Protein AF-A0A7S2XQS0-F1 (afdb_monomer_lite)

pLDDT: mean 71.45, std 22.45, range [21.45, 94.25]

Sequence (517 aa):
DDFRIEENEWLASYEKVADHNLAGLKDTGDPKATFKAMDMDGGGMVLLGEWCGYLTEKEIEAHTVLGEFLNISTETKAKTHKKGTPLKKFSPSKAKQAERVSAIKPNSRFTGEAMIPLEKGVSIDAEDFVNCFRLLAQKNEHGKKQRMRAWQQADSNRNGLISLAECDQWVKDVLVAKCIKGEGARIWSRYRKCYIHAFNRAKGISDTTDGDGVASDDYVDIKEFRLLVGFLCAYVVLFDAFQLVDGGSAGIDANDDFRIEENEWLASYEKVADHNLAGLKDTGDPKATFKAMDMDGGGMVLLGEWCGYLTEKEIEAHTVLGEFLNISTETKAKTHKKGTPLKKFSPSKAKQAERVSAIKPNSRFTGEAMIPLEKGVSIDAEDFVNCFRLLAQKNEHGKKQRMRAWQQADSNRNGLISLAECDQWVKDVLVAKCIKGEGARIWSRYRKCYIHAFNRAKGISDTTDGDGVASDDYVDIKEFRLLVGFLCAYVVLFDAFQLVDGGSAGIDANDDFRIEE

InterPro domains:
  IPR002048 EF-hand domain [PS50222] (142-177)
  IPR002048 EF-hand domain [PS50222] (397-432)
  IPR002048 EF-hand domain [SM00054] (30-58)
  IPR002048 EF-hand domain [SM00054] (146-174)
  IPR002048 EF-hand domain [SM00054] (285-313)
  IPR002048 EF-hand domain [SM00054] (401-429)
  IPR011992 EF-hand domain pair [SSF47473] (139-312)
  IPR011992 EF-hand domain pair [SSF47473] (399-501)
  IPR054322 Flagellar calcium-binding protein, EF-hand domain [PF22592] (135-231)
  IPR054322 Flagellar calcium-binding protein, EF-hand domain [PF22592] (390-486)

Radius of gyration: 26.51 Å; chains: 1; bounding box: 64×69×67 Å

Secondary structure (DSSP, 8-state):
--SEEEHHHHHHHHHHHTTS--TTTSS-SSHHHHHHHH-SS-SSEEEHHHHHHHHHHHHHHTT-HHHHHHHHHHHHHHHS----PPPPP---------S------------TTSSS---TT--HHHHHHHHHHHHHH-SSHHHHHHHHHHHHHH-TT-SSEE-HHHHHHHHHHHHHHH-TTSTHHHHHHHHHHHHHHHHHHHTT------SS----TTSEETTTHHHHHHHHHHHHHHHHHHTTTTTSSSS--TT--SEEEHHHHHHHHHHHTTS--TTTTT-SSHHHHHHHH-SS-SSEEEHHHHHHHHHHHHHHTT-HHHHHHHHHHHHHHHH--S-PPPPP----------------------TTTSS---TT--HHHHHHHHHHHHHH-SSHHHHHHHHHHHHHH-TT-SSEE-HHHHHHHHHHHHHHHSSTTHHHHHHHHHHHHHHHHHHHHTT-----SSS----TTSEETTTHHHHHHHHHHHHHHHHHHHHHTT------TT-------

Organism: NCBI:txid420275

Structure (mmCIF, N/CA/C/O backbone):
data_AF-A0A7S2XQS0-F1
#
_entry.id   AF-A0A7S2XQS0-F1
#
loop_
_atom_site.group_PDB
_atom_site.id
_atom_site.type_symbol
_atom_site.label_atom_id
_atom_site.label_alt_id
_atom_site.label_comp_id
_atom_site.label_asym_id
_atom_site.label_entity_id
_atom_site.label_seq_id
_atom_site.pdbx_PDB_ins_code
_atom_site.Cartn_x
_atom_site.Cartn_y
_atom_site.Cartn_z
_atom_site.occupancy
_atom_site.B_iso_or_equiv
_atom_site.auth_seq_id
_atom_site.auth_comp_id
_atom_site.auth_asym_id
_atom_site.auth_atom_id
_atom_site.pdbx_PDB_model_num
ATOM 1 N N . ASP A 1 1 ? -1.071 -2.110 -20.828 1.00 50.38 1 ASP A N 1
ATOM 2 C CA . ASP A 1 1 ? 0.351 -1.775 -20.688 1.00 50.38 1 ASP A CA 1
ATOM 3 C C . ASP A 1 1 ? 0.951 -2.726 -19.680 1.00 50.38 1 ASP A C 1
ATOM 5 O O . ASP A 1 1 ? 0.490 -2.810 -18.542 1.00 50.38 1 ASP A O 1
ATOM 9 N N . ASP A 1 2 ? 1.853 -3.563 -20.161 1.00 57.03 2 ASP A N 1
ATOM 10 C CA . ASP A 1 2 ? 2.575 -4.611 -19.442 1.00 57.03 2 ASP A CA 1
ATOM 11 C C . ASP A 1 2 ? 3.934 -4.118 -18.909 1.00 57.03 2 ASP A C 1
ATOM 13 O O . ASP A 1 2 ? 4.611 -4.871 -18.209 1.00 57.03 2 ASP A O 1
ATOM 17 N N . PHE A 1 3 ? 4.240 -2.822 -19.088 1.00 71.75 3 PHE A N 1
ATOM 18 C CA . PHE A 1 3 ? 5.362 -2.100 -18.476 1.00 71.75 3 PHE A CA 1
ATOM 19 C C . PHE A 1 3 ? 6.710 -2.741 -18.790 1.00 71.75 3 PHE A C 1
ATOM 21 O O . PHE A 1 3 ? 7.586 -2.851 -17.921 1.00 71.75 3 PHE A O 1
ATOM 28 N N . ARG A 1 4 ? 6.850 -3.174 -20.037 1.00 83.69 4 ARG A N 1
ATOM 29 C CA . ARG A 1 4 ? 8.030 -3.842 -20.555 1.00 83.69 4 ARG A CA 1
ATOM 30 C C . ARG A 1 4 ? 8.207 -3.378 -21.986 1.00 83.69 4 ARG A C 1
ATOM 32 O O . ARG A 1 4 ? 7.294 -3.484 -22.783 1.00 83.69 4 ARG A O 1
ATOM 39 N N . ILE A 1 5 ? 9.398 -2.901 -22.300 1.00 86.44 5 ILE A N 1
ATOM 40 C CA . ILE A 1 5 ? 9.728 -2.521 -23.664 1.00 86.44 5 ILE A CA 1
ATOM 41 C C . ILE A 1 5 ? 10.362 -3.734 -24.334 1.00 86.44 5 ILE A C 1
ATOM 43 O O . ILE A 1 5 ? 11.436 -4.189 -23.927 1.00 86.44 5 ILE A O 1
ATOM 47 N N . GLU A 1 6 ? 9.712 -4.254 -25.366 1.00 90.00 6 GLU A N 1
ATOM 48 C CA . GLU A 1 6 ? 10.289 -5.264 -26.246 1.00 90.00 6 GLU A CA 1
ATOM 49 C C . GLU A 1 6 ? 11.253 -4.607 -27.263 1.00 90.00 6 GLU A C 1
ATOM 51 O O . GLU A 1 6 ? 11.157 -3.418 -27.586 1.00 90.00 6 GLU A O 1
ATOM 56 N N . GLU A 1 7 ? 12.227 -5.364 -27.786 1.00 90.06 7 GLU A N 1
ATOM 57 C CA . GLU A 1 7 ? 13.268 -4.808 -28.676 1.00 90.06 7 GLU A CA 1
ATOM 58 C C . GLU A 1 7 ? 12.667 -4.134 -29.923 1.00 90.06 7 GLU A C 1
ATOM 60 O O . GLU A 1 7 ? 13.135 -3.090 -30.373 1.00 90.06 7 GLU A O 1
ATOM 65 N N . ASN A 1 8 ? 11.604 -4.707 -30.485 1.00 88.25 8 ASN A N 1
ATOM 66 C CA . ASN A 1 8 ? 10.863 -4.146 -31.616 1.00 88.25 8 ASN A CA 1
ATOM 67 C C . ASN A 1 8 ? 10.171 -2.816 -31.278 1.00 88.25 8 ASN A C 1
ATOM 69 O O . ASN A 1 8 ? 10.158 -1.924 -32.127 1.00 88.25 8 ASN A O 1
ATOM 73 N N . GLU A 1 9 ? 9.615 -2.672 -30.075 1.00 88.75 9 GLU A N 1
ATOM 74 C CA . GLU A 1 9 ? 8.964 -1.439 -29.612 1.00 88.75 9 GLU A CA 1
ATOM 75 C C . GLU A 1 9 ? 9.991 -0.323 -29.432 1.00 88.75 9 GLU A C 1
ATOM 77 O O . GLU A 1 9 ? 9.805 0.792 -29.927 1.00 88.75 9 GLU A O 1
ATOM 82 N N . TRP A 1 10 ? 11.137 -0.656 -28.832 1.00 90.50 10 TRP A N 1
ATOM 83 C CA . TRP A 1 10 ? 12.278 0.247 -28.748 1.00 90.50 10 TRP A CA 1
ATOM 84 C C . TRP A 1 10 ? 12.755 0.699 -30.126 1.00 90.50 10 TRP A C 1
ATOM 86 O O . TRP A 1 10 ? 12.854 1.897 -30.377 1.00 90.50 10 TRP A O 1
ATOM 96 N N . LEU A 1 11 ? 13.003 -0.236 -31.047 1.00 88.31 11 LEU A N 1
ATOM 97 C CA . LEU A 1 11 ? 13.480 0.093 -32.392 1.00 88.31 11 LEU A CA 1
ATOM 98 C C . LEU A 1 11 ? 12.489 0.978 -33.166 1.00 88.31 11 LEU A C 1
ATOM 100 O O . LEU A 1 11 ? 12.920 1.828 -33.942 1.00 88.31 11 LEU A O 1
ATOM 104 N N . ALA A 1 12 ? 11.182 0.807 -32.950 1.00 87.19 12 ALA A N 1
ATOM 105 C CA . ALA A 1 12 ? 10.142 1.600 -33.607 1.00 87.19 12 ALA A CA 1
ATOM 106 C C . ALA A 1 12 ? 9.977 3.016 -33.023 1.00 87.19 12 ALA A C 1
ATOM 108 O O . ALA A 1 12 ? 9.524 3.924 -33.727 1.00 87.19 12 ALA A O 1
ATOM 109 N N . SER A 1 13 ? 10.323 3.211 -31.750 1.00 86.31 13 SER A N 1
ATOM 110 C CA . SER A 1 13 ? 10.133 4.478 -31.027 1.00 86.31 13 SER A CA 1
ATOM 111 C C . SER A 1 13 ? 11.442 5.197 -30.686 1.00 86.31 13 SER A C 1
ATOM 113 O O . SER A 1 13 ? 11.401 6.305 -30.158 1.00 86.31 13 SER A O 1
ATOM 115 N N . TYR A 1 14 ? 12.591 4.619 -31.041 1.00 84.56 14 TYR A N 1
ATOM 116 C CA . TYR A 1 14 ? 13.927 5.138 -30.743 1.00 84.56 14 TYR A CA 1
ATOM 117 C C . TYR A 1 14 ? 14.123 6.605 -31.156 1.00 84.56 14 TYR A C 1
ATOM 119 O O . TYR A 1 14 ? 14.548 7.433 -30.355 1.00 84.56 14 TYR A O 1
ATOM 127 N N . GLU A 1 15 ? 13.749 6.958 -32.388 1.00 82.00 15 GLU A N 1
ATOM 128 C CA . GLU A 1 15 ? 13.874 8.339 -32.875 1.00 82.00 15 GLU A CA 1
ATOM 129 C C . GLU A 1 15 ? 12.907 9.302 -32.170 1.00 82.00 15 GLU A C 1
ATOM 131 O O . GLU A 1 15 ? 13.205 10.485 -32.035 1.00 82.00 15 GLU A O 1
ATOM 136 N N . LYS A 1 16 ? 11.762 8.806 -31.678 1.00 81.19 16 LYS A N 1
ATOM 137 C CA . LYS A 1 16 ? 10.755 9.631 -30.991 1.00 81.19 16 LYS A CA 1
ATOM 138 C C . LYS A 1 16 ? 11.220 10.052 -29.604 1.00 81.19 16 LYS A C 1
ATOM 140 O O . LYS A 1 16 ? 10.899 11.149 -29.159 1.00 81.19 16 LYS A O 1
ATOM 145 N N . VAL A 1 17 ? 11.976 9.193 -28.923 1.00 82.12 17 VAL A N 1
ATOM 146 C CA . VAL A 1 17 ? 12.483 9.486 -27.578 1.00 82.12 17 VAL A CA 1
ATOM 147 C C . VAL A 1 17 ? 13.767 10.309 -27.578 1.00 82.12 17 VAL A C 1
ATOM 149 O O . VAL A 1 17 ? 14.115 10.858 -26.540 1.00 82.12 17 VAL A O 1
ATOM 152 N N . ALA A 1 18 ? 14.437 10.463 -28.723 1.00 79.56 18 ALA A N 1
ATOM 153 C CA . ALA A 1 18 ? 15.601 11.343 -28.852 1.00 79.56 18 ALA A CA 1
ATOM 154 C C . ALA A 1 18 ? 15.261 12.823 -28.592 1.00 79.56 18 ALA A C 1
ATOM 156 O O . ALA A 1 18 ? 16.119 13.594 -28.157 1.00 79.56 18 ALA A O 1
ATOM 157 N N . ASP A 1 19 ? 14.000 13.209 -28.824 1.00 75.19 19 ASP A N 1
ATOM 158 C CA . ASP A 1 19 ? 13.499 14.539 -28.487 1.00 75.19 19 ASP A CA 1
ATOM 159 C C . ASP A 1 19 ? 13.395 14.744 -26.967 1.00 75.19 19 ASP A C 1
ATOM 161 O O . ASP A 1 19 ? 13.521 15.882 -26.523 1.00 75.19 19 ASP A O 1
ATOM 165 N N . HIS A 1 20 ? 13.250 13.687 -26.150 1.00 75.19 20 HIS A N 1
ATOM 166 C CA . HIS A 1 20 ? 13.366 13.841 -24.700 1.00 75.19 20 HIS A CA 1
ATOM 167 C C . HIS A 1 20 ? 14.790 14.269 -24.354 1.00 75.19 20 HIS A C 1
ATOM 169 O O . HIS A 1 20 ? 15.767 13.594 -24.675 1.00 75.19 20 HIS A O 1
ATOM 175 N N . ASN A 1 21 ? 14.913 15.396 -23.650 1.00 77.75 21 ASN A N 1
ATOM 176 C CA . ASN A 1 21 ? 16.190 15.969 -23.238 1.00 77.75 21 ASN A CA 1
ATOM 177 C C . ASN A 1 21 ? 16.860 15.169 -22.094 1.00 77.75 21 ASN A C 1
ATOM 179 O O . ASN A 1 21 ? 17.182 15.719 -21.044 1.00 77.75 21 ASN A O 1
ATOM 183 N N . LEU A 1 22 ? 17.047 13.864 -22.290 1.00 84.75 22 LEU A N 1
ATOM 184 C CA . LEU A 1 22 ? 17.700 12.951 -21.363 1.00 84.75 22 LEU A CA 1
ATOM 185 C C . LEU A 1 22 ? 19.008 12.453 -21.985 1.00 84.75 22 LEU A C 1
ATOM 187 O O . LEU A 1 22 ? 19.032 11.963 -23.113 1.00 84.75 22 LEU A O 1
ATOM 191 N N . ALA A 1 23 ? 20.113 12.575 -21.257 1.00 85.81 23 ALA A N 1
ATOM 192 C CA . ALA A 1 23 ? 21.458 12.238 -21.712 1.00 85.81 23 ALA A CA 1
ATOM 193 C C . ALA A 1 23 ? 21.557 10.799 -22.239 1.00 85.81 23 ALA A C 1
ATOM 195 O O . ALA A 1 23 ? 22.232 10.552 -23.236 1.00 85.81 23 ALA A O 1
ATOM 196 N N . GLY A 1 24 ? 20.837 9.864 -21.612 1.00 83.38 24 GLY A N 1
ATOM 197 C CA . GLY A 1 24 ? 20.788 8.465 -22.040 1.00 83.38 24 GLY A CA 1
ATOM 198 C C . GLY A 1 24 ? 20.000 8.201 -23.326 1.00 83.38 24 GLY A C 1
ATOM 199 O O . GLY A 1 24 ? 20.051 7.076 -23.809 1.00 83.38 24 GLY A O 1
ATOM 200 N N . LEU A 1 25 ? 19.297 9.200 -23.872 1.00 85.00 25 LEU A N 1
ATOM 201 C CA . LEU A 1 25 ? 18.468 9.097 -25.084 1.00 85.00 25 LEU A CA 1
ATOM 202 C C . LEU A 1 25 ? 18.961 9.988 -26.237 1.00 85.00 25 LEU A C 1
ATOM 204 O O . LEU A 1 25 ? 18.558 9.793 -27.378 1.00 85.00 25 LEU A O 1
ATOM 208 N N . LYS A 1 26 ? 19.846 10.955 -25.960 1.00 76.62 26 LYS A N 1
ATOM 209 C CA . LYS A 1 26 ? 20.274 11.970 -26.935 1.00 76.62 26 LYS A CA 1
ATOM 210 C C . LYS A 1 26 ? 21.314 11.529 -27.961 1.00 76.62 26 LYS A C 1
ATOM 212 O O . LYS A 1 26 ? 21.450 12.210 -28.972 1.00 76.62 26 LYS A O 1
ATOM 217 N N . ASP A 1 27 ? 22.091 10.479 -27.696 1.00 62.72 27 ASP A N 1
ATOM 218 C CA . ASP A 1 27 ? 23.276 10.195 -28.522 1.00 62.72 27 ASP A CA 1
ATOM 219 C C . ASP A 1 27 ? 23.708 8.722 -28.500 1.00 62.72 27 ASP A C 1
ATOM 221 O O . ASP A 1 27 ? 24.886 8.378 -28.383 1.00 62.72 27 ASP A O 1
ATOM 225 N N . THR A 1 28 ? 22.746 7.801 -28.555 1.00 59.19 28 THR A N 1
ATOM 226 C CA . THR A 1 28 ? 23.046 6.379 -28.352 1.00 59.19 28 THR A CA 1
ATOM 227 C C . THR A 1 28 ? 23.182 5.595 -29.653 1.00 59.19 28 THR A C 1
ATOM 229 O O . THR A 1 28 ? 22.451 4.642 -29.870 1.00 59.19 28 THR A O 1
ATOM 232 N N . GLY A 1 29 ? 24.123 5.986 -30.518 1.00 69.25 29 GLY A N 1
ATOM 233 C CA . GLY A 1 29 ? 24.657 5.163 -31.620 1.00 69.25 29 GLY A CA 1
ATOM 234 C C . GLY A 1 29 ? 23.717 4.091 -32.209 1.00 69.25 29 GLY A C 1
ATOM 235 O O . GLY A 1 29 ? 22.734 4.415 -32.869 1.00 69.25 29 GLY A O 1
ATOM 236 N N . ASP A 1 30 ? 24.058 2.813 -32.010 1.00 85.81 30 ASP A N 1
ATOM 237 C CA . ASP A 1 30 ? 23.260 1.663 -32.456 1.00 85.81 30 ASP A CA 1
ATOM 238 C C . ASP A 1 30 ? 22.105 1.378 -31.472 1.00 85.81 30 ASP A C 1
ATOM 240 O O . ASP A 1 30 ? 22.372 0.945 -30.345 1.00 85.81 30 ASP A O 1
ATOM 244 N N . PRO A 1 31 ? 20.829 1.531 -31.878 1.00 87.94 31 PRO A N 1
ATOM 245 C CA . PRO A 1 31 ? 19.695 1.331 -30.982 1.00 87.94 31 PRO A CA 1
ATOM 246 C C . PRO A 1 31 ? 19.615 -0.094 -30.420 1.00 87.94 31 PRO A C 1
ATOM 248 O O . PRO A 1 31 ? 19.143 -0.266 -29.297 1.00 87.94 31 PRO A O 1
ATOM 251 N N . LYS A 1 32 ? 20.134 -1.117 -31.114 1.00 89.44 32 LYS A N 1
ATOM 252 C CA . LYS A 1 32 ? 20.212 -2.481 -30.555 1.00 89.44 32 LYS A CA 1
ATOM 253 C C . LYS A 1 32 ? 21.208 -2.571 -29.403 1.00 89.44 32 LYS A C 1
ATOM 255 O O . LYS A 1 32 ? 20.953 -3.252 -28.410 1.00 89.44 32 LYS A O 1
ATOM 260 N N . ALA A 1 33 ? 22.344 -1.887 -29.527 1.00 89.06 33 ALA A N 1
ATOM 261 C CA . ALA A 1 33 ? 23.342 -1.828 -28.468 1.00 89.06 33 ALA A CA 1
ATOM 262 C C . ALA A 1 33 ? 22.794 -1.090 -27.239 1.00 89.06 33 ALA A C 1
ATOM 264 O O . ALA A 1 33 ? 23.017 -1.537 -26.116 1.00 89.06 33 ALA A O 1
ATOM 265 N N . THR A 1 34 ? 22.028 -0.018 -27.453 1.00 89.50 34 THR A N 1
ATOM 266 C CA . THR A 1 34 ? 21.352 0.728 -26.383 1.00 89.50 34 THR A CA 1
ATOM 267 C C . THR A 1 34 ? 20.311 -0.123 -25.673 1.00 89.50 34 THR A C 1
ATOM 269 O O . THR A 1 34 ? 20.325 -0.191 -24.450 1.00 89.50 34 THR A O 1
ATOM 272 N N . PHE A 1 35 ? 19.467 -0.843 -26.418 1.00 90.12 35 PHE A N 1
ATOM 273 C CA . PHE A 1 35 ? 18.498 -1.773 -25.834 1.00 90.12 35 PHE A CA 1
ATOM 274 C C . PHE A 1 35 ? 19.178 -2.805 -24.937 1.00 90.12 35 PHE A C 1
ATOM 276 O O . PHE A 1 35 ? 18.797 -2.987 -23.789 1.00 90.12 35 PHE A O 1
ATOM 283 N N . LYS A 1 36 ? 20.259 -3.413 -25.432 1.00 89.44 36 LYS A N 1
ATOM 284 C CA . LYS A 1 36 ? 21.042 -4.388 -24.672 1.00 89.44 36 LYS A CA 1
ATOM 285 C C . LYS A 1 36 ? 21.730 -3.788 -23.440 1.00 89.44 36 LYS A C 1
ATOM 287 O O . LYS A 1 36 ? 21.994 -4.508 -22.487 1.00 89.44 36 LYS A O 1
ATOM 292 N N . ALA A 1 37 ? 22.077 -2.504 -23.470 1.00 88.06 37 ALA A N 1
ATOM 293 C CA . ALA A 1 37 ? 22.621 -1.813 -22.304 1.00 88.06 37 ALA A CA 1
ATOM 294 C C . ALA A 1 37 ? 21.536 -1.495 -21.261 1.00 88.06 37 ALA A C 1
ATOM 296 O O . ALA A 1 37 ? 21.852 -1.408 -20.077 1.00 88.06 37 ALA A O 1
ATOM 297 N N . MET A 1 38 ? 20.285 -1.325 -21.698 1.00 89.25 38 MET A N 1
ATOM 298 C CA . MET A 1 38 ? 19.129 -1.136 -20.822 1.00 89.25 38 MET A CA 1
ATOM 299 C C . MET A 1 38 ? 18.631 -2.454 -20.217 1.00 89.25 38 MET A C 1
ATOM 301 O O . MET A 1 38 ? 18.273 -2.456 -19.048 1.00 89.25 38 MET A O 1
ATOM 305 N N . ASP A 1 39 ? 18.632 -3.551 -20.978 1.00 89.38 39 ASP A N 1
ATOM 306 C CA . ASP A 1 39 ? 18.272 -4.909 -20.534 1.00 89.38 39 ASP A CA 1
ATOM 307 C C . ASP A 1 39 ? 19.395 -5.491 -19.655 1.00 89.38 39 ASP A C 1
ATOM 309 O O . ASP A 1 39 ? 20.282 -6.221 -20.112 1.00 89.38 39 ASP A O 1
ATOM 313 N N . MET A 1 40 ? 19.415 -5.076 -18.388 1.00 80.12 40 MET A N 1
ATOM 314 C CA . MET A 1 40 ? 20.485 -5.405 -17.448 1.00 80.12 40 MET A CA 1
ATOM 315 C C . MET A 1 40 ? 20.436 -6.868 -17.005 1.00 80.12 40 MET A C 1
ATOM 317 O O . MET A 1 40 ? 21.484 -7.431 -16.668 1.00 80.12 40 MET A O 1
ATOM 321 N N . ASP A 1 41 ? 19.250 -7.482 -16.982 1.00 81.81 41 ASP A N 1
ATOM 322 C CA . ASP A 1 41 ? 19.084 -8.892 -16.630 1.00 81.81 41 ASP A CA 1
ATOM 323 C C . ASP A 1 41 ? 19.245 -9.860 -17.823 1.00 81.81 41 ASP A C 1
ATOM 325 O O . ASP A 1 41 ? 19.473 -11.060 -17.618 1.00 81.81 41 ASP A O 1
ATOM 329 N N . GLY A 1 42 ? 19.245 -9.338 -19.054 1.00 83.62 42 GLY A N 1
ATOM 330 C CA . GLY A 1 42 ? 19.391 -10.105 -20.290 1.00 83.62 42 GLY A CA 1
ATOM 331 C C . GLY A 1 42 ? 18.140 -10.912 -20.645 1.00 83.62 42 GLY A C 1
ATOM 332 O O . GLY A 1 42 ? 18.244 -11.927 -21.346 1.00 83.62 42 GLY A O 1
ATOM 333 N N . GLY A 1 43 ? 16.984 -10.517 -20.116 1.00 82.44 43 GLY A N 1
ATOM 334 C CA . GLY A 1 43 ? 15.691 -11.168 -20.273 1.00 82.44 43 GLY A CA 1
ATOM 335 C C . GLY A 1 43 ? 15.055 -10.964 -21.648 1.00 82.44 43 GLY A C 1
ATOM 336 O O . GLY A 1 43 ? 14.068 -11.634 -21.959 1.00 82.44 43 GLY A O 1
ATOM 337 N N . GLY A 1 44 ? 15.623 -10.093 -22.489 1.00 85.88 44 GLY A N 1
ATOM 338 C CA . GLY A 1 44 ? 15.114 -9.767 -23.822 1.00 85.88 44 GLY A CA 1
ATOM 339 C C . GLY A 1 44 ? 13.986 -8.732 -23.819 1.00 85.88 44 GLY A C 1
ATOM 340 O O . GLY A 1 44 ? 13.323 -8.554 -24.840 1.00 85.88 44 GLY A O 1
ATOM 341 N N . MET A 1 45 ? 13.757 -8.068 -22.687 1.00 89.50 45 MET A N 1
ATOM 342 C CA . MET A 1 45 ? 12.789 -6.986 -22.506 1.00 89.50 45 MET A CA 1
ATOM 343 C C . MET A 1 45 ? 13.325 -6.013 -21.457 1.00 89.50 45 MET A C 1
ATOM 345 O O . MET A 1 45 ? 13.955 -6.451 -20.505 1.00 89.50 45 MET A O 1
ATOM 349 N N . VAL A 1 46 ? 13.054 -4.718 -21.607 1.00 87.69 46 VAL A N 1
ATOM 350 C CA . VAL A 1 46 ? 13.488 -3.700 -20.640 1.00 87.69 46 VAL A CA 1
ATOM 351 C C . VAL A 1 46 ? 12.341 -3.376 -19.694 1.00 87.69 46 VAL A C 1
ATOM 353 O O . VAL A 1 46 ? 11.299 -2.865 -20.112 1.00 87.69 46 VAL A O 1
ATOM 356 N N . LEU A 1 47 ? 12.533 -3.636 -18.404 1.00 89.12 47 LEU A N 1
ATOM 357 C CA . LEU A 1 47 ? 11.582 -3.266 -17.359 1.00 89.12 47 LEU A CA 1
ATOM 358 C C . LEU A 1 47 ? 11.755 -1.798 -16.949 1.00 89.12 47 LEU A C 1
ATOM 360 O O . LEU A 1 47 ? 12.844 -1.228 -17.028 1.00 89.12 47 LEU A O 1
ATOM 364 N N . LEU A 1 48 ? 10.698 -1.186 -16.403 1.00 83.62 48 LEU A N 1
ATOM 365 C CA . LEU A 1 48 ? 10.742 0.207 -15.930 1.00 83.62 48 LEU A CA 1
ATOM 366 C C . LEU A 1 48 ? 11.903 0.486 -14.957 1.00 83.62 48 LEU A C 1
ATOM 368 O O . LEU A 1 48 ? 12.536 1.541 -15.014 1.00 83.62 48 LEU A O 1
ATOM 372 N N . GLY A 1 49 ? 12.185 -0.452 -14.050 1.00 82.69 49 GLY A N 1
ATOM 373 C CA . GLY A 1 49 ? 13.294 -0.311 -13.106 1.00 82.69 49 GLY A CA 1
ATOM 374 C C . GLY A 1 49 ? 14.652 -0.243 -13.806 1.00 82.69 49 GLY A C 1
ATOM 375 O O . GLY A 1 49 ? 15.510 0.540 -13.397 1.00 82.69 49 GLY A O 1
ATOM 376 N N . GLU A 1 50 ? 14.823 -1.015 -14.877 1.00 87.12 50 GLU A N 1
ATOM 377 C CA . GLU A 1 50 ? 16.057 -1.052 -15.653 1.00 87.12 50 GLU A CA 1
ATOM 378 C C . GLU A 1 50 ? 16.217 0.201 -16.511 1.00 87.12 50 GLU A C 1
ATOM 380 O O . GLU A 1 50 ? 17.270 0.834 -16.485 1.00 87.12 50 GLU A O 1
ATOM 385 N N . TRP A 1 51 ? 15.131 0.635 -17.154 1.00 89.69 51 TRP A N 1
ATOM 386 C CA . TRP A 1 51 ? 15.048 1.909 -17.863 1.00 89.69 51 TRP A CA 1
ATOM 387 C C . TRP A 1 51 ? 15.449 3.095 -16.976 1.00 89.69 51 TRP A C 1
ATOM 389 O O . TRP A 1 51 ? 16.349 3.868 -17.312 1.00 89.69 51 TRP A O 1
ATOM 399 N N . CYS A 1 52 ? 14.821 3.231 -15.802 1.00 87.12 52 CYS A N 1
ATOM 400 C CA . CYS A 1 52 ? 15.147 4.307 -14.868 1.00 87.12 52 CYS A CA 1
ATOM 401 C C . CYS A 1 52 ? 16.591 4.207 -14.356 1.00 87.12 52 CYS A C 1
ATOM 403 O O . CYS A 1 52 ? 17.230 5.243 -14.161 1.00 87.12 52 CYS A O 1
ATOM 405 N N . GLY A 1 53 ? 17.101 2.991 -14.135 1.00 85.88 53 GLY A N 1
ATOM 406 C CA . GLY A 1 53 ? 18.483 2.743 -13.725 1.00 85.88 53 GLY A CA 1
ATOM 407 C C . GLY A 1 53 ? 19.490 3.204 -14.776 1.00 85.88 53 GLY A C 1
ATOM 408 O O . GLY A 1 53 ? 20.359 4.021 -14.468 1.00 85.88 53 GLY A O 1
ATOM 409 N N . TYR A 1 54 ? 19.310 2.756 -16.019 1.00 90.56 54 TYR A N 1
ATOM 410 C CA . TYR A 1 54 ? 20.142 3.126 -17.161 1.00 90.56 54 TYR A CA 1
ATOM 411 C C . TYR A 1 54 ? 20.167 4.642 -17.382 1.00 90.56 54 TYR A C 1
ATOM 413 O O . TYR A 1 54 ? 21.238 5.248 -17.446 1.00 90.56 54 TYR A O 1
ATOM 421 N N . LEU A 1 55 ? 18.996 5.288 -17.435 1.00 89.94 55 LEU A N 1
ATOM 422 C CA . LEU A 1 55 ? 18.932 6.737 -17.630 1.00 89.94 55 LEU A CA 1
ATOM 423 C C . LEU A 1 55 ? 19.564 7.492 -16.465 1.00 89.94 55 LEU A C 1
ATOM 425 O O . LEU A 1 55 ? 20.298 8.447 -16.691 1.00 89.94 55 LEU A O 1
ATOM 429 N N . THR A 1 56 ? 19.352 7.038 -15.228 1.00 87.88 56 THR A N 1
ATOM 430 C CA . THR A 1 56 ? 20.010 7.633 -14.059 1.00 87.88 56 THR A CA 1
ATOM 431 C C . THR A 1 56 ? 21.531 7.590 -14.196 1.00 87.88 56 THR A C 1
ATOM 433 O O . THR A 1 56 ? 22.184 8.604 -13.965 1.00 87.88 56 THR A O 1
ATOM 436 N N . GLU A 1 57 ? 22.103 6.449 -14.583 1.00 88.62 57 GLU A N 1
ATOM 437 C CA . GLU A 1 57 ? 23.548 6.311 -14.779 1.00 88.62 57 GLU A CA 1
ATOM 438 C C . GLU A 1 57 ? 24.055 7.254 -15.876 1.00 88.62 57 GLU A C 1
ATOM 440 O O . GLU A 1 57 ? 25.009 7.997 -15.649 1.00 88.62 57 GLU A O 1
ATOM 445 N N . LYS A 1 58 ? 23.363 7.319 -17.018 1.00 90.94 58 LYS A N 1
ATOM 446 C CA . LYS A 1 58 ? 23.743 8.198 -18.134 1.00 90.94 58 LYS A CA 1
ATOM 447 C C . LYS A 1 58 ? 23.659 9.681 -17.788 1.00 90.94 58 LYS A C 1
ATOM 449 O O . LYS A 1 58 ? 24.544 10.443 -18.168 1.00 90.94 58 LYS A O 1
ATOM 454 N N . GLU A 1 59 ? 22.642 10.098 -17.039 1.00 88.62 59 GLU A N 1
ATOM 455 C CA . GLU A 1 59 ? 22.533 11.472 -16.535 1.00 88.62 59 GLU A CA 1
ATOM 456 C C . GLU A 1 59 ? 23.695 11.820 -15.591 1.00 88.62 59 GLU A C 1
ATOM 458 O O . GLU A 1 59 ? 24.259 12.915 -15.673 1.00 88.62 59 GLU A O 1
ATOM 463 N N . ILE A 1 60 ? 24.077 10.887 -14.707 1.00 86.50 60 ILE A N 1
ATOM 464 C CA . ILE A 1 60 ? 25.202 11.054 -13.775 1.00 86.50 60 ILE A CA 1
ATOM 465 C C . ILE A 1 60 ? 26.531 11.148 -14.536 1.00 86.50 60 ILE A C 1
ATOM 467 O O . ILE A 1 60 ? 27.317 12.055 -14.259 1.00 86.50 60 ILE A O 1
ATOM 471 N N . GLU A 1 61 ? 26.770 10.253 -15.498 1.00 88.06 61 GLU A N 1
ATOM 472 C CA . GLU A 1 61 ? 27.961 10.251 -16.360 1.00 88.06 61 GLU A CA 1
ATOM 473 C C . GLU A 1 61 ? 28.083 11.541 -17.180 1.00 88.06 61 GLU A C 1
ATOM 475 O O . GLU A 1 61 ? 29.174 12.093 -17.323 1.00 88.06 61 GLU A O 1
ATOM 480 N N . ALA A 1 62 ? 26.960 12.049 -17.689 1.00 87.25 62 ALA A N 1
ATOM 481 C CA . ALA A 1 62 ? 26.909 13.288 -18.456 1.00 87.25 62 ALA A CA 1
ATOM 482 C C . ALA A 1 62 ? 26.996 14.556 -17.587 1.00 87.25 62 ALA A C 1
ATOM 484 O O . ALA A 1 62 ? 27.044 15.661 -18.131 1.00 87.25 62 ALA A O 1
ATOM 485 N N . HIS A 1 63 ? 27.024 14.422 -16.254 1.00 86.31 63 HIS A N 1
ATOM 486 C CA . HIS A 1 63 ? 27.055 15.537 -15.303 1.00 86.31 63 HIS A CA 1
ATOM 487 C C . HIS A 1 63 ? 25.954 16.581 -15.552 1.00 86.31 63 HIS A C 1
ATOM 489 O O . HIS A 1 63 ? 26.167 17.787 -15.390 1.00 86.31 63 HIS A O 1
ATOM 495 N N . THR A 1 64 ? 24.766 16.134 -15.962 1.00 86.44 64 THR A N 1
ATOM 496 C CA . THR A 1 64 ? 23.622 17.035 -16.133 1.00 86.44 64 THR A CA 1
ATOM 497 C C . THR A 1 64 ? 23.120 17.516 -14.771 1.00 86.44 64 THR A C 1
ATOM 499 O O . THR A 1 64 ? 23.428 16.936 -13.728 1.00 86.44 64 THR A O 1
ATOM 502 N N . VAL A 1 65 ? 22.291 18.564 -14.750 1.00 81.25 65 VAL A N 1
ATOM 503 C CA . VAL A 1 65 ? 21.676 19.032 -13.493 1.00 81.25 65 VAL A CA 1
ATOM 504 C C . VAL A 1 65 ? 20.795 17.939 -12.865 1.00 81.25 65 VAL A C 1
ATOM 506 O O . VAL A 1 65 ? 20.777 17.783 -11.641 1.00 81.25 65 VAL A O 1
ATOM 509 N N . LEU A 1 66 ? 20.104 17.152 -13.699 1.00 83.56 66 LEU A N 1
ATOM 510 C CA . LEU A 1 66 ? 19.316 15.999 -13.266 1.00 83.56 66 LEU A CA 1
ATOM 511 C C . LEU A 1 66 ? 20.221 14.891 -12.705 1.00 83.56 66 LEU A C 1
ATOM 513 O O . LEU A 1 66 ? 19.951 14.372 -11.623 1.00 83.56 66 LEU A O 1
ATOM 517 N N . GLY A 1 67 ? 21.332 14.590 -13.377 1.00 83.94 67 GLY A N 1
ATOM 518 C CA . GLY A 1 67 ? 22.343 13.636 -12.928 1.00 83.94 67 GLY A CA 1
ATOM 519 C C . GLY A 1 67 ? 22.971 14.017 -11.593 1.00 83.94 67 GLY A C 1
ATOM 520 O O . GLY A 1 67 ? 23.005 13.199 -10.676 1.00 83.94 67 GLY A O 1
ATOM 521 N N . GLU A 1 68 ? 23.385 15.277 -11.423 1.00 84.12 68 GLU A N 1
ATOM 522 C CA . GLU A 1 68 ? 23.901 15.786 -10.144 1.00 84.12 68 GLU A CA 1
ATOM 523 C C . GLU A 1 68 ? 22.873 15.607 -9.010 1.00 84.12 68 GLU A C 1
ATOM 525 O O . GLU A 1 68 ? 23.253 15.261 -7.889 1.00 84.12 68 GLU A O 1
ATOM 530 N N . PHE A 1 69 ? 21.576 15.806 -9.283 1.00 82.44 69 PHE A N 1
ATOM 531 C CA . PHE A 1 69 ? 20.508 15.569 -8.305 1.00 82.44 69 PHE A CA 1
ATOM 532 C C . PHE A 1 69 ? 20.346 14.078 -7.975 1.00 82.44 69 PHE A C 1
ATOM 534 O O . PHE A 1 69 ? 20.327 13.701 -6.800 1.00 82.44 69 PHE A O 1
ATOM 541 N N . LEU A 1 70 ? 20.257 13.222 -8.996 1.00 81.62 70 LEU A N 1
ATOM 542 C CA . LEU A 1 70 ? 20.091 11.775 -8.835 1.00 81.62 70 LEU A CA 1
ATOM 543 C C . LEU A 1 70 ? 21.297 11.126 -8.130 1.00 81.62 70 LEU A C 1
ATOM 545 O O . LEU A 1 70 ? 21.128 10.128 -7.412 1.00 81.62 70 LEU A O 1
ATOM 549 N N . ASN A 1 71 ? 22.480 11.741 -8.263 1.00 82.56 71 ASN A N 1
ATOM 550 C CA . ASN A 1 71 ? 23.720 11.316 -7.622 1.00 82.56 71 ASN A CA 1
ATOM 551 C C . ASN A 1 71 ? 23.754 11.567 -6.096 1.00 82.56 71 ASN A C 1
ATOM 553 O O . ASN A 1 71 ? 24.494 10.906 -5.366 1.00 82.56 71 ASN A O 1
ATOM 557 N N . ILE A 1 72 ? 22.920 12.477 -5.566 1.00 72.38 72 ILE A N 1
ATOM 558 C CA . ILE A 1 72 ? 22.847 12.753 -4.114 1.00 72.38 72 ILE A CA 1
ATOM 559 C C . ILE A 1 72 ? 22.514 11.470 -3.333 1.00 72.38 72 ILE A C 1
ATOM 561 O O . ILE A 1 72 ? 23.030 11.254 -2.236 1.00 72.38 72 ILE A O 1
ATOM 565 N N . SER A 1 73 ? 21.686 10.592 -3.903 1.00 58.47 73 SER A N 1
ATOM 566 C CA . SER A 1 73 ? 21.295 9.325 -3.273 1.00 58.47 73 SER A CA 1
ATOM 567 C C . SER A 1 73 ? 22.378 8.239 -3.394 1.00 58.47 73 SER A C 1
ATOM 569 O O . SER A 1 73 ? 22.600 7.493 -2.442 1.00 58.47 73 SER A O 1
ATOM 571 N N . THR A 1 74 ? 23.118 8.168 -4.508 1.00 56.47 74 THR A N 1
ATOM 572 C CA . THR A 1 74 ? 24.212 7.191 -4.699 1.00 56.47 74 THR A CA 1
ATOM 573 C C . THR A 1 74 ? 25.432 7.505 -3.838 1.00 56.47 74 THR A C 1
ATOM 575 O O . THR A 1 74 ? 25.970 6.600 -3.203 1.00 56.47 74 THR A O 1
ATOM 578 N N . GLU A 1 75 ? 25.861 8.767 -3.748 1.00 53.66 75 GLU A N 1
ATOM 579 C CA . GLU A 1 75 ? 27.042 9.130 -2.950 1.00 53.66 75 GLU A CA 1
ATOM 580 C C . GLU A 1 75 ? 26.811 9.014 -1.441 1.00 53.66 75 GLU A C 1
ATOM 582 O O . GLU A 1 75 ? 27.734 8.667 -0.697 1.00 53.66 75 GLU A O 1
ATOM 587 N N . THR A 1 76 ? 25.590 9.294 -0.982 1.00 50.34 76 THR A N 1
ATOM 588 C CA . THR A 1 76 ? 25.234 9.214 0.441 1.00 50.34 76 THR A CA 1
ATOM 589 C C . THR A 1 76 ? 25.130 7.749 0.888 1.00 50.34 76 THR A C 1
ATOM 591 O O . THR A 1 76 ? 25.711 7.387 1.908 1.00 50.34 76 THR A O 1
ATOM 594 N N . LYS A 1 77 ? 24.558 6.861 0.055 1.00 47.56 77 LYS A N 1
ATOM 595 C CA . LYS A 1 77 ? 24.506 5.405 0.316 1.00 47.56 77 LYS A CA 1
ATOM 596 C C . LYS A 1 77 ? 25.854 4.681 0.117 1.00 47.56 77 LYS A C 1
ATOM 598 O O . LYS A 1 77 ? 26.090 3.635 0.711 1.00 47.56 77 LYS A O 1
ATOM 603 N N . ALA A 1 78 ? 26.785 5.224 -0.674 1.00 39.94 78 ALA A N 1
ATOM 604 C CA . ALA A 1 78 ? 28.123 4.639 -0.848 1.00 39.94 78 ALA A CA 1
ATOM 605 C C . ALA A 1 78 ? 29.082 4.922 0.328 1.00 39.94 78 ALA A C 1
ATOM 607 O O . ALA A 1 78 ? 30.019 4.154 0.570 1.00 39.94 78 ALA A O 1
ATOM 608 N N . LYS A 1 79 ? 28.870 6.016 1.074 1.00 37.09 79 LYS A N 1
ATOM 609 C CA . LYS A 1 79 ? 29.695 6.382 2.241 1.00 37.09 79 LYS A CA 1
ATOM 610 C C . LYS A 1 79 ? 29.415 5.512 3.470 1.00 37.09 79 LYS A C 1
ATOM 612 O O . LYS A 1 79 ? 30.326 5.315 4.270 1.00 37.09 79 LYS A O 1
ATOM 617 N N . THR A 1 80 ? 28.227 4.920 3.573 1.00 35.28 80 THR A N 1
ATOM 618 C CA . THR A 1 80 ? 27.843 4.003 4.660 1.00 35.28 80 THR A CA 1
ATOM 619 C C . THR A 1 80 ? 28.377 2.572 4.482 1.00 35.28 80 THR A C 1
ATOM 621 O O . THR A 1 80 ? 28.484 1.842 5.462 1.00 35.28 80 THR A O 1
ATOM 624 N N . HIS A 1 81 ? 28.819 2.173 3.279 1.00 29.95 81 HIS A N 1
ATOM 625 C CA . HIS A 1 81 ? 29.209 0.782 2.974 1.00 29.95 81 HIS A CA 1
ATOM 626 C C . HIS A 1 81 ? 30.720 0.462 2.937 1.00 29.95 81 HIS A C 1
ATOM 628 O O . HIS A 1 81 ? 31.100 -0.684 2.681 1.00 29.95 81 HIS A O 1
ATOM 634 N N . LYS A 1 82 ? 31.633 1.401 3.223 1.00 28.92 82 LYS A N 1
ATOM 635 C CA . LYS A 1 82 ? 33.083 1.104 3.212 1.00 28.92 82 LYS A CA 1
ATOM 636 C C . LYS A 1 82 ? 33.622 0.622 4.566 1.00 28.92 82 LYS A C 1
ATOM 638 O O . LYS A 1 82 ? 34.292 1.376 5.267 1.00 28.92 82 LYS A O 1
ATOM 643 N N . LYS A 1 83 ? 33.436 -0.672 4.862 1.00 31.08 83 LYS A N 1
ATOM 644 C CA . LYS A 1 83 ? 34.443 -1.556 5.501 1.00 31.08 83 LYS A CA 1
ATOM 645 C C . LYS A 1 83 ? 33.963 -3.017 5.496 1.00 31.08 83 LYS A C 1
ATOM 647 O O . LYS A 1 83 ? 33.270 -3.459 6.400 1.00 31.08 83 LYS A O 1
ATOM 652 N N . GLY A 1 84 ? 34.389 -3.774 4.487 1.00 26.02 84 GLY A N 1
ATOM 653 C CA . GLY A 1 84 ? 34.211 -5.226 4.413 1.00 26.02 84 GLY A CA 1
ATOM 654 C C . GLY A 1 84 ? 35.115 -5.826 3.336 1.00 26.02 84 GLY A C 1
ATOM 655 O O . GLY A 1 84 ? 35.002 -5.490 2.164 1.00 26.02 84 GLY A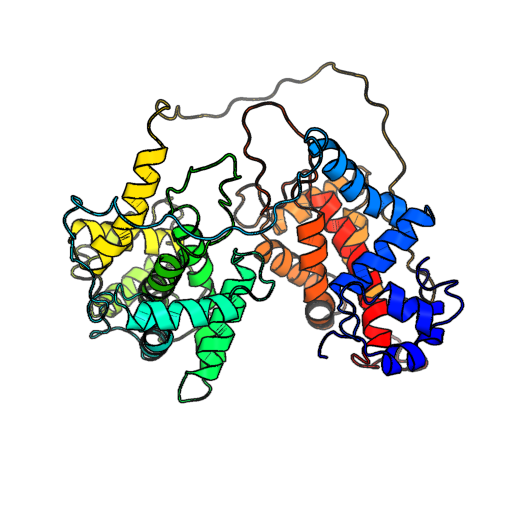 O 1
ATOM 656 N N . THR A 1 85 ? 36.073 -6.638 3.766 1.00 25.58 85 THR A N 1
ATOM 657 C CA . THR A 1 85 ? 37.165 -7.283 3.009 1.00 25.58 85 THR A CA 1
ATOM 658 C C . THR A 1 85 ? 36.632 -8.300 1.967 1.00 25.58 85 THR A C 1
ATOM 660 O O . THR A 1 85 ? 35.514 -8.784 2.131 1.00 25.58 85 THR A O 1
ATOM 663 N N . PRO A 1 86 ? 37.384 -8.665 0.901 1.00 26.44 86 PRO A N 1
ATOM 664 C CA . PRO A 1 86 ? 36.837 -9.363 -0.268 1.00 26.44 86 PRO A CA 1
ATOM 665 C C . PRO A 1 86 ? 36.342 -10.792 0.000 1.00 26.44 86 PRO A C 1
ATOM 667 O O . PRO A 1 86 ? 36.969 -11.565 0.728 1.00 26.44 86 PRO A O 1
ATOM 670 N N . LEU A 1 87 ? 35.256 -11.144 -0.692 1.00 24.23 87 LEU A N 1
ATOM 671 C CA . LEU A 1 87 ? 34.597 -12.451 -0.732 1.00 24.23 87 LEU A CA 1
ATOM 672 C C . LEU A 1 87 ? 35.569 -13.604 -1.050 1.00 24.23 87 LEU A C 1
ATOM 674 O O . LEU A 1 87 ? 36.157 -13.672 -2.133 1.00 24.23 87 LEU A O 1
ATOM 678 N N . LYS A 1 88 ? 35.672 -14.576 -0.133 1.00 25.11 88 LYS A N 1
ATOM 679 C CA . LYS A 1 88 ? 36.211 -15.909 -0.437 1.00 25.11 88 LYS A CA 1
ATOM 680 C C . LYS A 1 88 ? 35.127 -16.757 -1.103 1.00 25.11 88 LYS A C 1
ATOM 682 O O . LYS A 1 88 ? 34.069 -16.992 -0.530 1.00 25.11 88 LYS A O 1
ATOM 687 N N . LYS A 1 89 ? 35.445 -17.246 -2.302 1.00 25.58 89 LYS A N 1
ATOM 688 C CA . LYS A 1 89 ? 34.690 -18.257 -3.053 1.00 25.58 89 LYS A CA 1
ATOM 689 C C . LYS A 1 89 ? 34.475 -19.511 -2.197 1.00 25.58 89 LYS A C 1
ATOM 691 O O . LYS A 1 89 ? 35.446 -20.046 -1.666 1.00 25.58 89 LYS A O 1
ATOM 696 N N . PHE A 1 90 ? 33.243 -20.013 -2.139 1.00 22.31 90 PHE A N 1
ATOM 697 C CA . PHE A 1 90 ? 32.944 -21.350 -1.627 1.00 22.31 90 PHE A CA 1
ATOM 698 C C . PHE A 1 90 ? 32.335 -22.221 -2.729 1.00 22.31 90 PHE A C 1
ATOM 700 O O . PHE A 1 90 ? 31.296 -21.898 -3.297 1.00 22.31 90 PHE A O 1
ATOM 707 N N . SER A 1 91 ? 33.014 -23.334 -3.005 1.00 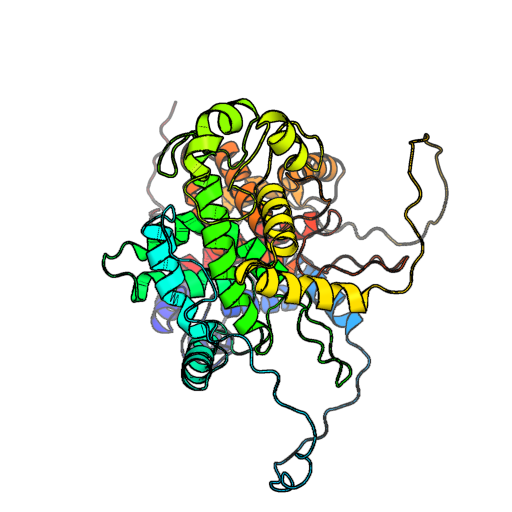22.64 91 SER A N 1
ATOM 708 C CA . SER A 1 91 ? 32.492 -24.497 -3.729 1.00 22.64 91 SER A CA 1
ATOM 709 C C . SER A 1 91 ? 31.754 -25.432 -2.751 1.00 22.64 91 SER A C 1
ATOM 711 O O . SER A 1 91 ? 32.033 -25.391 -1.550 1.00 22.64 91 SER A O 1
ATOM 713 N N . PRO A 1 92 ? 30.836 -26.298 -3.222 1.00 24.75 92 PRO A N 1
ATOM 714 C CA . PRO A 1 92 ? 29.938 -27.052 -2.354 1.00 24.75 92 PRO A CA 1
ATOM 715 C C . PRO A 1 92 ? 30.584 -28.355 -1.861 1.00 24.75 92 PRO A C 1
ATOM 717 O O . PRO A 1 92 ? 31.120 -29.122 -2.660 1.00 24.75 92 PRO A O 1
ATOM 720 N N . SER A 1 93 ? 30.456 -28.680 -0.569 1.00 22.59 93 SER A N 1
ATOM 721 C CA . SER A 1 93 ? 30.683 -30.052 -0.096 1.00 22.59 93 SER A CA 1
ATOM 722 C C . SER A 1 93 ? 29.579 -30.531 0.841 1.00 22.59 93 SER A C 1
ATOM 724 O O . SER A 1 93 ? 29.279 -29.911 1.859 1.00 22.59 93 SER A O 1
ATOM 726 N N . LYS A 1 94 ? 29.004 -31.670 0.456 1.00 26.27 94 LYS A N 1
ATOM 727 C CA . LYS A 1 94 ? 27.998 -32.467 1.155 1.00 26.27 94 LYS A CA 1
ATOM 728 C C . LYS A 1 94 ? 28.494 -33.014 2.503 1.00 26.27 94 LYS A C 1
ATOM 730 O O . LYS A 1 94 ? 29.683 -33.231 2.698 1.00 26.27 94 LYS A O 1
ATOM 735 N N . ALA A 1 95 ? 27.501 -33.414 3.301 1.00 28.58 95 ALA A N 1
ATOM 736 C CA . ALA A 1 95 ? 27.535 -34.484 4.302 1.00 28.58 95 ALA A CA 1
ATOM 737 C C . ALA A 1 95 ? 28.211 -34.187 5.653 1.00 28.58 95 ALA A C 1
ATOM 739 O O . ALA A 1 95 ? 29.355 -34.557 5.893 1.00 28.58 95 ALA A O 1
ATOM 740 N N . LYS A 1 96 ? 27.412 -33.666 6.594 1.00 27.20 96 LYS A N 1
ATOM 741 C CA . LYS A 1 96 ? 27.348 -34.163 7.982 1.00 27.20 96 LYS A CA 1
ATOM 742 C C . LYS A 1 96 ? 26.129 -33.566 8.691 1.00 27.20 96 LYS A C 1
ATOM 744 O O . LYS A 1 96 ? 26.211 -32.557 9.378 1.00 27.20 96 LYS A O 1
ATOM 749 N N . GLN A 1 97 ? 24.975 -34.186 8.470 1.00 28.58 97 GLN A N 1
ATOM 750 C CA . GLN A 1 97 ? 23.744 -33.894 9.199 1.00 28.58 97 GLN A CA 1
ATOM 751 C C . GLN A 1 97 ? 23.088 -35.231 9.560 1.00 28.58 97 GLN A C 1
ATOM 753 O O . GLN A 1 97 ? 22.218 -35.741 8.867 1.00 28.58 97 GLN A O 1
ATOM 758 N N . ALA A 1 98 ? 23.613 -35.848 10.610 1.00 29.02 98 ALA A N 1
ATOM 759 C CA . ALA A 1 98 ? 23.000 -36.930 11.366 1.00 29.02 98 ALA A CA 1
ATOM 760 C C . ALA A 1 98 ? 23.661 -36.900 12.751 1.00 29.02 98 ALA A C 1
ATOM 762 O O . ALA A 1 98 ? 24.847 -36.606 12.839 1.00 29.02 98 ALA A O 1
ATOM 763 N N . GLU A 1 99 ? 22.888 -37.151 13.804 1.00 28.89 99 GLU A N 1
ATOM 764 C CA . GLU A 1 99 ? 23.253 -37.003 15.225 1.00 28.89 99 GLU A CA 1
ATOM 765 C C . GLU A 1 99 ? 23.390 -35.572 15.765 1.00 28.89 99 GLU A C 1
ATOM 767 O O . GLU A 1 99 ? 24.462 -35.118 16.150 1.00 28.89 99 GLU A O 1
ATOM 772 N N . ARG A 1 100 ? 22.253 -34.880 15.889 1.00 25.84 100 ARG A N 1
ATOM 773 C CA . ARG A 1 100 ? 21.921 -34.073 17.084 1.00 25.84 100 ARG A CA 1
ATOM 774 C C . ARG A 1 100 ? 20.432 -33.712 17.073 1.00 25.84 100 ARG A C 1
ATOM 776 O O . ARG A 1 100 ? 20.044 -32.554 17.062 1.00 25.84 100 ARG A O 1
ATOM 783 N N . VAL A 1 101 ? 19.580 -34.736 17.037 1.00 28.25 101 VAL A N 1
ATOM 784 C CA . VAL A 1 101 ? 18.140 -34.597 17.297 1.00 28.25 101 VAL A CA 1
ATOM 785 C C . VAL A 1 101 ? 17.738 -35.693 18.275 1.00 28.25 101 VAL A C 1
ATOM 787 O O . VAL A 1 101 ? 17.275 -36.760 17.894 1.00 28.25 101 VAL A O 1
ATOM 790 N N . SER A 1 102 ? 17.948 -35.437 19.560 1.00 29.42 102 SER A N 1
ATOM 791 C CA . SER A 1 102 ? 17.244 -36.142 20.627 1.00 29.42 102 SER A CA 1
ATOM 792 C C . SER A 1 102 ? 17.181 -35.227 21.842 1.00 29.42 102 SER A C 1
ATOM 794 O O . SER A 1 102 ? 18.224 -34.774 22.306 1.00 29.42 102 SER A O 1
ATOM 796 N N . ALA A 1 103 ? 15.963 -35.008 22.342 1.00 27.56 103 ALA A N 1
ATOM 797 C CA . ALA A 1 103 ? 15.586 -34.198 23.507 1.00 27.56 103 ALA A CA 1
ATOM 798 C C . ALA A 1 103 ? 15.196 -32.726 23.255 1.00 27.56 103 ALA A C 1
ATOM 800 O O . ALA A 1 103 ? 15.718 -31.820 23.891 1.00 27.56 103 ALA A O 1
ATOM 801 N N . ILE A 1 104 ? 14.159 -32.504 22.437 1.00 24.84 104 ILE A N 1
ATOM 802 C CA . ILE A 1 104 ? 13.157 -31.457 22.710 1.00 24.84 104 ILE A CA 1
ATOM 803 C C . ILE A 1 104 ? 11.775 -32.099 22.517 1.00 24.84 104 ILE A C 1
ATOM 805 O O . ILE A 1 104 ? 11.493 -32.671 21.466 1.00 24.84 104 ILE A O 1
ATOM 809 N N . LYS A 1 105 ? 10.937 -32.079 23.561 1.00 23.22 105 LYS A N 1
ATOM 810 C CA . LYS A 1 105 ? 9.572 -32.634 23.534 1.00 23.22 105 LYS A CA 1
ATOM 811 C C . LYS A 1 105 ? 8.690 -31.825 22.561 1.00 23.22 105 LYS A C 1
ATOM 813 O O . LYS A 1 105 ? 8.794 -30.599 22.556 1.00 23.22 105 LYS A O 1
ATOM 818 N N . PRO A 1 106 ? 7.806 -32.462 21.772 1.00 26.00 106 PRO A N 1
ATOM 819 C CA . PRO A 1 106 ? 6.958 -31.763 20.814 1.00 26.00 106 PRO A CA 1
ATOM 820 C C . PRO A 1 106 ? 5.789 -31.100 21.548 1.00 26.00 106 PRO A C 1
ATOM 822 O O . PRO A 1 106 ? 4.946 -31.788 22.118 1.00 26.00 106 PRO A O 1
ATOM 825 N N . ASN A 1 107 ? 5.715 -29.769 21.540 1.00 28.38 107 ASN A N 1
ATOM 826 C CA . ASN A 1 107 ? 4.525 -29.067 22.018 1.00 28.38 107 ASN A CA 1
ATOM 827 C C . ASN A 1 107 ? 3.502 -28.989 20.870 1.00 28.38 107 ASN A C 1
ATOM 829 O O . ASN A 1 107 ? 3.649 -28.212 19.925 1.00 28.38 107 ASN A O 1
ATOM 833 N N . SER A 1 108 ? 2.497 -29.863 20.928 1.00 32.22 108 SER A N 1
ATOM 834 C CA . SER A 1 108 ? 1.473 -30.096 19.908 1.00 32.22 108 SER A CA 1
ATOM 835 C C . SER A 1 108 ? 0.233 -29.204 20.086 1.00 32.22 108 SER A C 1
ATOM 837 O O . SER A 1 108 ? -0.805 -29.673 20.551 1.00 32.22 108 SER A O 1
ATOM 839 N N . ARG A 1 109 ? 0.282 -27.924 19.701 1.00 36.91 109 ARG A N 1
ATOM 840 C CA . ARG A 1 109 ? -0.946 -27.108 19.578 1.00 36.91 109 ARG A CA 1
ATOM 841 C C . ARG A 1 109 ? -0.943 -26.282 18.291 1.00 36.91 109 ARG A C 1
ATOM 843 O O . ARG A 1 109 ? 0.097 -25.739 17.916 1.00 36.91 109 ARG A O 1
ATOM 850 N N . PHE A 1 110 ? -2.118 -26.207 17.658 1.00 41.31 110 PHE A N 1
ATOM 851 C CA . PHE A 1 110 ? -2.482 -25.613 16.355 1.00 41.31 110 PHE A CA 1
ATOM 852 C C . PHE A 1 110 ? -2.597 -26.578 15.159 1.00 41.31 110 PHE A C 1
ATOM 854 O O . PHE A 1 110 ? -1.846 -26.506 14.183 1.00 41.31 110 PHE A O 1
ATOM 861 N N . THR A 1 111 ? -3.626 -27.430 15.194 1.00 36.84 111 THR A N 1
ATOM 862 C CA . THR A 1 111 ? -4.294 -27.960 13.993 1.00 36.84 111 THR A CA 1
ATOM 863 C C . THR A 1 111 ? -5.243 -26.876 13.466 1.00 36.84 111 THR A C 1
ATOM 865 O O . THR A 1 111 ? -6.295 -26.629 14.047 1.00 36.84 111 THR A O 1
ATOM 868 N N . GLY A 1 112 ? -4.846 -26.154 12.413 1.00 37.91 112 GLY A N 1
ATOM 869 C CA . GLY A 1 112 ? -5.516 -24.922 11.961 1.00 37.91 112 GLY A CA 1
ATOM 870 C C . GLY A 1 112 ? -6.864 -25.093 11.249 1.00 37.91 112 GLY A C 1
ATOM 871 O O . GLY A 1 112 ? -7.169 -24.323 10.349 1.00 37.91 112 GLY A O 1
ATOM 872 N N . GLU A 1 113 ? -7.656 -26.090 11.631 1.00 39.12 113 GLU A N 1
ATOM 873 C CA . GLU A 1 113 ? -9.087 -26.166 11.307 1.00 39.12 113 GLU A CA 1
ATOM 874 C C . GLU A 1 113 ? -9.922 -25.369 12.332 1.00 39.12 113 GLU A C 1
ATOM 876 O O . GLU A 1 113 ? -10.971 -24.843 11.989 1.00 39.12 113 GLU A O 1
ATOM 881 N N . ALA A 1 114 ? -9.389 -25.173 13.548 1.00 48.53 114 ALA A N 1
ATOM 882 C CA . ALA A 1 114 ? -10.036 -24.468 14.663 1.00 48.53 114 ALA A CA 1
ATOM 883 C C . ALA A 1 114 ? -9.447 -23.072 14.974 1.00 48.53 114 ALA A C 1
ATOM 885 O O . ALA A 1 114 ? -9.773 -22.486 15.998 1.00 48.53 114 ALA A O 1
ATOM 886 N N . MET A 1 115 ? -8.523 -22.551 14.151 1.00 55.28 115 MET A N 1
ATOM 887 C CA . MET A 1 115 ? -7.741 -21.353 14.516 1.00 55.28 115 MET A CA 1
ATOM 888 C C . MET A 1 115 ? -8.538 -20.045 14.436 1.00 55.28 115 MET A C 1
ATOM 890 O O . MET A 1 115 ? -8.221 -19.099 15.148 1.00 55.28 115 MET A O 1
ATOM 894 N N . ILE A 1 116 ? -9.530 -19.978 13.549 1.00 61.62 116 ILE A N 1
ATOM 895 C CA . ILE A 1 116 ? -10.313 -18.770 13.283 1.00 61.62 116 ILE A CA 1
ATOM 896 C C . ILE A 1 116 ? -11.771 -19.207 13.229 1.00 61.62 116 ILE A C 1
ATOM 898 O O . ILE A 1 116 ? -12.115 -19.976 12.327 1.00 61.62 116 ILE A O 1
ATOM 902 N N . PRO A 1 117 ? -12.601 -18.810 14.206 1.00 56.50 117 PRO A N 1
ATOM 903 C CA . PRO A 1 117 ? -13.991 -19.225 14.247 1.00 56.50 117 PRO A CA 1
ATOM 904 C C . PRO A 1 117 ? -14.751 -18.587 13.079 1.00 56.50 117 PRO A C 1
ATOM 906 O O . PRO A 1 117 ? -15.127 -17.422 13.133 1.00 56.50 117 PRO A O 1
ATOM 909 N N . LEU A 1 118 ? -14.974 -19.361 12.015 1.00 63.09 118 LEU A N 1
ATOM 910 C CA . LEU A 1 118 ? -15.904 -19.035 10.927 1.00 63.09 118 LEU A CA 1
ATOM 911 C C . LEU A 1 118 ? -17.322 -19.456 11.335 1.00 63.09 118 LEU A C 1
ATOM 913 O O . LEU A 1 118 ? -17.943 -20.309 10.706 1.00 63.09 118 LEU A O 1
ATOM 917 N N . GLU A 1 119 ? -17.774 -18.943 12.476 1.00 61.75 119 GLU A N 1
ATOM 918 C CA . GLU A 1 119 ? -19.088 -19.248 13.042 1.00 61.75 119 GLU A CA 1
ATOM 919 C C . GLU A 1 119 ? -20.085 -18.117 12.731 1.00 61.75 119 GLU A C 1
ATOM 921 O O . GLU A 1 119 ? -19.801 -17.217 11.938 1.00 61.75 119 GLU A O 1
ATOM 926 N N . LYS A 1 120 ? -21.283 -18.182 13.325 1.00 69.88 120 LYS A N 1
ATOM 927 C CA . LYS A 1 120 ? -22.359 -17.195 13.150 1.00 69.88 120 LYS A CA 1
ATOM 928 C C . LYS A 1 120 ? -21.818 -15.760 13.310 1.00 69.88 120 LYS A C 1
ATOM 930 O O . LYS A 1 120 ? -20.980 -15.511 14.171 1.00 69.88 120 LYS A O 1
ATOM 935 N N . GLY A 1 121 ? -22.289 -14.850 12.455 1.00 74.81 121 GLY A N 1
ATOM 936 C CA . GLY A 1 121 ? -21.966 -13.418 12.503 1.00 74.81 121 GLY A CA 1
ATOM 937 C C . GLY A 1 121 ? -20.839 -12.948 11.575 1.00 74.81 121 GLY A C 1
ATOM 938 O O . GLY A 1 121 ? -20.765 -11.752 11.324 1.00 74.81 121 GLY A O 1
ATOM 939 N N . VAL A 1 122 ? -20.015 -13.850 11.024 1.00 85.38 122 VAL A N 1
ATOM 940 C CA . VAL A 1 122 ? -18.986 -13.501 10.023 1.00 85.38 122 VAL A CA 1
ATOM 941 C C . VAL A 1 122 ? -19.618 -13.379 8.633 1.00 85.38 122 VAL A C 1
ATOM 943 O O . VAL A 1 122 ? -20.440 -14.213 8.243 1.00 85.38 122 VAL A O 1
ATOM 946 N N . SER A 1 123 ? -19.250 -12.349 7.872 1.00 87.12 123 SER A N 1
ATOM 947 C CA . SER A 1 123 ? -19.750 -12.150 6.512 1.00 87.12 123 SER A CA 1
ATOM 948 C C . SER A 1 123 ? -19.226 -13.213 5.538 1.00 87.12 123 SER A C 1
ATOM 950 O O . SER A 1 123 ? -18.144 -13.777 5.706 1.00 87.12 123 SER A O 1
ATOM 952 N N . ILE A 1 124 ? -19.977 -13.448 4.456 1.00 85.81 124 ILE A N 1
ATOM 953 C CA . ILE A 1 124 ? -19.570 -14.370 3.380 1.00 85.81 124 ILE A CA 1
ATOM 954 C C . ILE A 1 124 ? -18.237 -13.923 2.757 1.00 85.81 124 ILE A C 1
ATOM 956 O O . ILE A 1 124 ? -17.418 -14.761 2.392 1.00 85.81 124 ILE A O 1
ATOM 960 N N . ASP A 1 125 ? -17.990 -12.613 2.673 1.00 88.12 125 ASP A N 1
ATOM 961 C CA . ASP A 1 125 ? -16.750 -12.067 2.114 1.00 88.12 125 ASP A CA 1
ATOM 962 C C . ASP A 1 125 ? -15.539 -12.405 2.992 1.00 88.12 125 ASP A C 1
ATOM 964 O O . ASP A 1 125 ? -14.491 -12.813 2.480 1.00 88.12 125 ASP A O 1
ATOM 968 N N . ALA A 1 126 ? -15.681 -12.261 4.313 1.00 88.94 126 ALA A N 1
ATOM 969 C CA . ALA A 1 126 ? -14.651 -12.647 5.268 1.00 88.94 126 ALA A CA 1
ATOM 970 C C . ALA A 1 126 ? -14.444 -14.166 5.266 1.00 88.94 126 ALA A C 1
ATOM 972 O O . ALA A 1 126 ? -13.302 -14.630 5.303 1.00 88.94 126 ALA A O 1
ATOM 973 N N . GLU A 1 127 ? -15.519 -14.949 5.161 1.00 87.94 127 GLU A N 1
ATOM 974 C CA . GLU A 1 127 ? -15.437 -16.405 5.055 1.00 87.94 127 GLU A CA 1
ATOM 975 C C . GLU A 1 127 ? -14.669 -16.839 3.795 1.00 87.94 127 GLU A C 1
ATOM 977 O O . GLU A 1 127 ? -13.722 -17.629 3.882 1.00 87.94 127 GLU A O 1
ATOM 982 N N . ASP A 1 128 ? -15.014 -16.281 2.632 1.00 88.19 128 ASP A N 1
ATOM 983 C CA . ASP A 1 128 ? -14.342 -16.532 1.354 1.00 88.19 128 ASP A CA 1
ATOM 984 C C . ASP A 1 128 ? -12.859 -16.145 1.416 1.00 88.19 128 ASP A C 1
ATOM 986 O O . ASP A 1 128 ? -11.992 -16.913 0.974 1.00 88.19 128 ASP A O 1
ATOM 990 N N . PHE A 1 129 ? -12.542 -14.996 2.024 1.00 91.25 129 PHE A N 1
ATOM 991 C CA . PHE A 1 129 ? -11.161 -14.584 2.254 1.00 91.25 129 PHE A CA 1
ATOM 992 C C . PHE A 1 129 ? -10.419 -15.613 3.112 1.00 91.25 129 PHE A C 1
ATOM 994 O O . PHE A 1 129 ? -9.391 -16.155 2.700 1.00 91.25 129 PHE A O 1
ATOM 1001 N N . VAL A 1 130 ? -10.933 -15.923 4.304 1.00 90.25 130 VAL A N 1
ATOM 1002 C CA . VAL A 1 130 ? -10.265 -16.826 5.250 1.00 90.25 130 VAL A CA 1
ATOM 1003 C C . VAL A 1 130 ? -10.095 -18.216 4.635 1.00 90.25 130 VAL A C 1
ATOM 1005 O O . VAL A 1 130 ? -9.039 -18.833 4.797 1.00 90.25 130 VAL A O 1
ATOM 1008 N N . ASN A 1 131 ? -11.064 -18.698 3.857 1.00 88.06 131 ASN A N 1
ATOM 1009 C CA . ASN A 1 131 ? -10.975 -19.969 3.140 1.00 88.06 131 ASN A CA 1
ATOM 1010 C C . ASN A 1 131 ? -9.811 -20.025 2.135 1.00 88.06 131 ASN A C 1
ATOM 1012 O O . ASN A 1 131 ? -9.205 -21.089 1.966 1.00 88.06 131 ASN A O 1
ATOM 1016 N N . CYS A 1 132 ? -9.425 -18.897 1.533 1.00 89.00 132 CYS A N 1
ATOM 1017 C CA . CYS A 1 132 ? -8.297 -18.835 0.601 1.00 89.00 132 CYS A CA 1
ATOM 1018 C C . CYS A 1 132 ? -6.929 -19.039 1.277 1.00 89.00 132 CYS A C 1
ATOM 1020 O O . CYS A 1 132 ? -6.000 -19.556 0.635 1.00 89.00 132 CYS A O 1
ATOM 1022 N N . PHE A 1 133 ? -6.811 -18.667 2.559 1.00 90.88 133 PHE A N 1
ATOM 1023 C CA . PHE A 1 133 ? -5.533 -18.555 3.270 1.00 90.88 133 PHE A CA 1
ATOM 1024 C C . PHE A 1 133 ? -5.392 -19.485 4.487 1.00 90.88 133 PHE A C 1
ATOM 1026 O O . PHE A 1 133 ? -4.274 -19.904 4.788 1.00 90.88 133 PHE A O 1
ATOM 1033 N N . ARG A 1 134 ? -6.473 -19.895 5.166 1.00 86.50 134 ARG A N 1
ATOM 1034 C CA . ARG A 1 134 ? -6.405 -20.642 6.444 1.00 86.50 134 ARG A CA 1
ATOM 1035 C C . ARG A 1 134 ? -5.594 -21.938 6.384 1.00 86.50 134 ARG A C 1
ATOM 1037 O O . ARG A 1 134 ? -4.889 -22.275 7.335 1.00 86.50 134 ARG A O 1
ATOM 1044 N N . LEU A 1 135 ? -5.613 -22.640 5.246 1.00 85.19 135 LEU A N 1
ATOM 1045 C CA . LEU A 1 135 ? -4.815 -23.858 5.040 1.00 85.19 135 LEU A CA 1
ATOM 1046 C C . LEU A 1 135 ? -3.306 -23.579 5.085 1.00 85.19 135 LEU A C 1
ATOM 1048 O O . LEU A 1 135 ? -2.528 -24.411 5.557 1.00 85.19 135 LEU A O 1
ATOM 1052 N N . LEU A 1 136 ? -2.891 -22.390 4.649 1.00 87.81 136 LEU A N 1
ATOM 1053 C CA . LEU A 1 136 ? -1.503 -21.951 4.691 1.00 87.81 136 LEU A CA 1
ATOM 1054 C C . LEU A 1 136 ? -1.053 -21.676 6.136 1.00 87.81 136 LEU A C 1
ATOM 1056 O O . LEU A 1 136 ? 0.124 -21.826 6.435 1.00 87.81 136 LEU A O 1
ATOM 1060 N N . ALA A 1 137 ? -1.938 -21.365 7.085 1.00 85.81 137 ALA A N 1
ATOM 1061 C CA . ALA A 1 137 ? -1.538 -21.106 8.476 1.00 85.81 137 ALA A CA 1
ATOM 1062 C C . ALA A 1 137 ? -1.219 -22.391 9.281 1.00 85.81 137 ALA A C 1
ATOM 1064 O O . ALA A 1 137 ? -0.563 -22.337 10.331 1.00 85.81 137 ALA A O 1
ATOM 1065 N N . GLN A 1 138 ? -1.630 -23.566 8.784 1.00 80.50 138 GLN A N 1
ATOM 1066 C CA . GLN A 1 138 ? -1.580 -24.836 9.518 1.00 80.50 138 GLN A CA 1
ATOM 1067 C C . GLN A 1 138 ? -0.151 -25.342 9.777 1.00 80.50 138 GLN A C 1
ATOM 1069 O O . GLN A 1 138 ? 0.688 -25.403 8.875 1.00 80.50 138 GLN A O 1
ATOM 1074 N N . LYS A 1 139 ? 0.138 -25.802 11.002 1.00 80.06 139 LYS A N 1
ATOM 1075 C CA . LYS A 1 139 ? 1.435 -26.407 11.375 1.00 80.06 139 LYS A CA 1
ATOM 1076 C C . LYS A 1 139 ? 1.543 -27.899 10.998 1.00 80.06 139 LYS A C 1
ATOM 1078 O O . LYS A 1 139 ? 2.095 -28.687 11.755 1.00 80.06 139 LYS A O 1
ATOM 1083 N N . ASN A 1 140 ? 1.015 -28.302 9.844 1.00 78.50 140 ASN A N 1
ATOM 1084 C CA . ASN A 1 140 ? 1.122 -29.670 9.324 1.00 78.50 140 ASN A CA 1
ATOM 1085 C C . ASN A 1 140 ? 1.898 -29.696 7.993 1.00 78.50 140 ASN A C 1
ATOM 1087 O O . ASN A 1 140 ? 2.157 -28.653 7.386 1.00 78.50 140 ASN A O 1
ATOM 1091 N N . GLU A 1 141 ? 2.285 -30.889 7.535 1.00 75.19 141 GLU A N 1
ATOM 1092 C CA . GLU A 1 141 ? 3.059 -31.055 6.294 1.00 75.19 141 GLU A CA 1
ATOM 1093 C C . GLU A 1 141 ? 2.302 -30.559 5.054 1.00 75.19 141 GLU A C 1
ATOM 1095 O O . GLU A 1 141 ? 2.895 -29.963 4.154 1.00 75.19 141 GLU A O 1
ATOM 1100 N N . HIS A 1 142 ? 0.977 -30.728 5.026 1.00 75.31 142 HIS A N 1
ATOM 1101 C CA . HIS A 1 142 ? 0.137 -30.233 3.937 1.00 75.31 142 HIS A CA 1
ATOM 1102 C C . HIS A 1 142 ? 0.174 -28.697 3.838 1.00 75.31 142 HIS A C 1
ATOM 1104 O O . HIS A 1 142 ? 0.515 -28.151 2.786 1.00 75.31 142 HIS A O 1
ATOM 1110 N N . GLY A 1 143 ? -0.078 -27.997 4.947 1.00 78.50 143 GLY A N 1
ATOM 1111 C CA . GLY A 1 143 ? 0.001 -26.541 5.041 1.00 78.50 143 GLY A CA 1
ATOM 1112 C C . GLY A 1 143 ? 1.412 -26.021 4.778 1.00 78.50 143 GLY A C 1
ATOM 1113 O O . GLY A 1 143 ? 1.576 -25.021 4.088 1.00 78.50 143 GLY A O 1
ATOM 1114 N N . LYS A 1 144 ? 2.454 -26.733 5.229 1.00 80.81 144 LYS A N 1
ATOM 1115 C CA . LYS A 1 144 ? 3.855 -26.405 4.915 1.00 80.81 144 LYS A CA 1
ATOM 1116 C C . LYS A 1 144 ? 4.133 -26.461 3.413 1.00 80.81 144 LYS A C 1
ATOM 1118 O O . LYS A 1 144 ? 4.695 -25.515 2.870 1.00 80.81 144 LYS A O 1
ATOM 1123 N N . LYS A 1 145 ? 3.713 -27.527 2.725 1.00 80.38 145 LYS A N 1
ATOM 1124 C CA . LYS A 1 145 ? 3.901 -27.669 1.273 1.00 80.38 145 LYS A CA 1
ATOM 1125 C C . LYS A 1 145 ? 3.162 -26.581 0.494 1.00 80.38 145 LYS A C 1
ATOM 1127 O O . LYS A 1 145 ? 3.718 -26.038 -0.459 1.00 80.38 145 LYS A O 1
ATOM 1132 N N . GLN A 1 146 ? 1.936 -26.247 0.898 1.00 84.00 146 GLN A N 1
ATOM 1133 C CA . GLN A 1 146 ? 1.193 -25.153 0.273 1.00 84.00 146 GLN A CA 1
ATOM 1134 C C . GLN A 1 146 ? 1.826 -23.784 0.562 1.00 84.00 146 GLN A C 1
ATOM 1136 O O . GLN A 1 146 ? 1.957 -22.985 -0.362 1.00 84.00 146 GLN A O 1
ATOM 1141 N N . ARG A 1 147 ? 2.308 -23.537 1.791 1.00 89.81 147 ARG A N 1
ATOM 1142 C CA . ARG A 1 147 ? 3.037 -22.305 2.139 1.00 89.81 147 ARG A CA 1
ATOM 1143 C C . ARG A 1 147 ? 4.280 -22.093 1.302 1.00 89.81 147 ARG A C 1
ATOM 1145 O O . ARG A 1 147 ? 4.511 -20.971 0.895 1.00 89.81 147 ARG A O 1
ATOM 1152 N N . MET A 1 148 ? 5.059 -23.137 1.027 1.00 83.56 148 MET A N 1
ATOM 1153 C CA . MET A 1 148 ? 6.259 -22.990 0.195 1.00 83.56 148 MET A CA 1
ATOM 1154 C C . MET A 1 148 ? 5.920 -22.519 -1.224 1.00 83.56 148 MET A C 1
ATOM 1156 O O . MET A 1 148 ? 6.648 -21.713 -1.789 1.00 83.56 148 MET A O 1
ATOM 1160 N N . ARG A 1 149 ? 4.801 -22.991 -1.790 1.00 86.56 149 ARG A N 1
ATOM 1161 C CA . ARG A 1 149 ? 4.316 -22.523 -3.098 1.00 86.56 149 ARG A CA 1
ATOM 1162 C C . ARG A 1 149 ? 3.795 -21.091 -3.023 1.00 86.56 149 ARG A C 1
ATOM 1164 O O . ARG A 1 149 ? 4.100 -20.296 -3.898 1.00 86.56 149 ARG A O 1
ATOM 1171 N N . ALA A 1 150 ? 3.038 -20.771 -1.976 1.00 90.00 150 ALA A N 1
ATOM 1172 C CA . ALA A 1 150 ? 2.537 -19.422 -1.740 1.00 90.00 150 ALA A CA 1
ATOM 1173 C C . ALA A 1 150 ? 3.677 -18.413 -1.519 1.00 90.00 150 ALA A C 1
ATOM 1175 O O . ALA A 1 150 ? 3.627 -17.321 -2.064 1.00 90.00 150 ALA A O 1
ATOM 1176 N N . TRP A 1 151 ? 4.733 -18.804 -0.802 1.00 88.44 151 TRP A N 1
ATOM 1177 C CA . TRP A 1 151 ? 5.937 -17.998 -0.610 1.00 88.44 151 TRP A CA 1
ATOM 1178 C C . TRP A 1 151 ? 6.587 -17.644 -1.946 1.00 88.44 151 TRP A C 1
ATOM 1180 O O . TRP A 1 151 ? 6.855 -16.484 -2.200 1.00 88.44 151 TRP A O 1
ATOM 1190 N N . GLN A 1 152 ? 6.770 -18.626 -2.834 1.00 85.19 152 GLN A N 1
ATOM 1191 C CA . GLN A 1 152 ? 7.348 -18.395 -4.166 1.00 85.19 152 GLN A CA 1
ATOM 1192 C C . GLN A 1 152 ? 6.507 -17.466 -5.051 1.00 85.19 152 GLN A C 1
ATOM 1194 O O . GLN A 1 152 ? 7.037 -16.892 -5.994 1.00 85.19 152 GLN A O 1
ATOM 1199 N N . GLN A 1 153 ? 5.201 -17.369 -4.792 1.00 86.56 153 GLN A N 1
ATOM 1200 C CA . GLN A 1 153 ? 4.312 -16.440 -5.492 1.00 86.56 153 GLN A CA 1
ATOM 1201 C C . GLN A 1 153 ? 4.386 -15.034 -4.892 1.00 86.56 153 GLN A C 1
ATOM 1203 O O . GLN A 1 153 ? 4.270 -14.063 -5.627 1.00 86.56 153 GLN A O 1
ATOM 1208 N N . ALA A 1 154 ? 4.563 -14.936 -3.574 1.00 85.88 154 ALA A N 1
ATOM 1209 C CA . ALA A 1 154 ? 4.623 -13.667 -2.864 1.00 85.88 154 ALA A CA 1
ATOM 1210 C C . ALA A 1 154 ? 5.999 -12.981 -2.978 1.00 85.88 154 ALA A C 1
ATOM 1212 O O . ALA A 1 154 ? 6.065 -11.777 -3.189 1.00 85.88 154 ALA A O 1
ATOM 1213 N N . ASP A 1 155 ? 7.089 -13.745 -2.896 1.00 85.25 155 ASP A N 1
ATOM 1214 C CA . ASP A 1 155 ? 8.480 -13.298 -3.071 1.00 85.25 155 ASP A CA 1
ATOM 1215 C C . ASP A 1 155 ? 8.840 -13.255 -4.568 1.00 85.25 155 ASP A C 1
ATOM 1217 O O . ASP A 1 155 ? 9.588 -14.084 -5.098 1.00 85.25 155 ASP A O 1
ATOM 1221 N N . SER A 1 156 ? 8.207 -12.321 -5.284 1.00 73.50 156 SER A N 1
ATOM 1222 C CA . SER A 1 156 ? 8.305 -12.209 -6.745 1.00 73.50 156 SER A CA 1
ATOM 1223 C C . SER A 1 156 ? 9.719 -11.862 -7.233 1.00 73.50 156 SER A C 1
ATOM 1225 O O . SER A 1 156 ? 10.154 -12.363 -8.273 1.00 73.50 156 SER A O 1
ATOM 1227 N N . ASN A 1 157 ? 10.464 -11.072 -6.453 1.00 72.69 157 ASN A N 1
ATOM 1228 C CA . ASN A 1 157 ? 11.841 -10.664 -6.743 1.00 72.69 157 ASN A CA 1
ATOM 1229 C C . ASN A 1 157 ? 12.902 -11.677 -6.252 1.00 72.69 157 ASN A C 1
ATOM 1231 O O . ASN A 1 157 ? 14.081 -11.532 -6.577 1.00 72.69 157 ASN A O 1
ATOM 1235 N N . ARG A 1 158 ? 12.487 -12.720 -5.514 1.00 77.06 158 ARG A N 1
ATOM 1236 C CA . ARG A 1 158 ? 13.325 -13.811 -4.986 1.00 77.06 158 ARG A CA 1
ATOM 1237 C C . ARG A 1 158 ? 14.447 -13.346 -4.060 1.00 77.06 158 ARG A C 1
ATOM 1239 O O . ARG A 1 158 ? 15.515 -13.967 -4.027 1.00 77.06 158 ARG A O 1
ATOM 1246 N N . ASN A 1 159 ? 14.225 -12.273 -3.310 1.00 74.88 159 ASN A N 1
ATOM 1247 C CA . ASN A 1 159 ? 15.202 -11.752 -2.355 1.00 74.88 159 ASN A CA 1
ATOM 1248 C C . ASN A 1 159 ? 15.107 -12.434 -0.972 1.00 74.88 159 ASN A C 1
ATOM 1250 O O . ASN A 1 159 ? 15.952 -12.184 -0.112 1.00 74.88 159 ASN A O 1
ATOM 1254 N N . GLY A 1 160 ? 14.124 -13.319 -0.761 1.00 77.56 160 GLY A N 1
ATOM 1255 C CA . GLY A 1 160 ? 13.920 -14.019 0.507 1.00 77.56 160 GLY A CA 1
ATOM 1256 C C . GLY A 1 160 ? 13.154 -13.213 1.562 1.00 77.56 160 GLY A C 1
ATOM 1257 O O . GLY A 1 160 ? 13.093 -13.647 2.716 1.00 77.56 160 GLY A O 1
ATOM 1258 N N . LEU A 1 161 ? 12.551 -12.091 1.173 1.00 83.00 161 LEU A N 1
ATOM 1259 C CA . LEU A 1 161 ? 11.800 -11.156 2.001 1.00 83.00 161 LEU A CA 1
ATOM 1260 C C . LEU A 1 161 ? 10.523 -10.729 1.262 1.00 83.00 161 LEU A C 1
ATOM 1262 O O . LEU A 1 161 ? 10.513 -10.569 0.049 1.00 83.00 161 LEU A O 1
ATOM 1266 N N . ILE A 1 162 ? 9.432 -10.508 1.990 1.00 84.56 162 ILE A N 1
ATOM 1267 C CA . ILE A 1 162 ? 8.183 -9.993 1.414 1.00 84.56 162 ILE A CA 1
ATOM 1268 C C . ILE A 1 162 ? 7.927 -8.604 1.980 1.00 84.56 162 ILE A C 1
ATOM 1270 O O . ILE A 1 162 ? 7.801 -8.443 3.195 1.00 84.56 162 ILE A O 1
ATOM 1274 N N . SER A 1 163 ? 7.821 -7.611 1.100 1.00 87.12 163 SER A N 1
ATOM 1275 C CA . SER A 1 163 ? 7.368 -6.263 1.451 1.00 87.12 163 SER A CA 1
ATOM 1276 C C . SER A 1 163 ? 5.845 -6.194 1.620 1.00 87.12 163 SER A C 1
ATOM 1278 O O . SER A 1 163 ? 5.098 -7.055 1.150 1.00 87.12 163 SER A O 1
ATOM 1280 N N . LEU A 1 164 ? 5.346 -5.120 2.239 1.00 86.88 164 LEU A N 1
ATOM 1281 C CA . LEU A 1 164 ? 3.903 -4.883 2.348 1.00 86.88 164 LEU A CA 1
ATOM 1282 C C . LEU A 1 164 ? 3.217 -4.805 0.969 1.00 86.88 164 LEU A C 1
ATOM 1284 O O . LEU A 1 164 ? 2.103 -5.299 0.816 1.00 86.88 164 LEU A O 1
ATOM 1288 N N . ALA A 1 165 ? 3.880 -4.221 -0.035 1.00 86.31 165 ALA A N 1
ATOM 1289 C CA . ALA A 1 165 ? 3.343 -4.113 -1.392 1.00 86.31 165 ALA A CA 1
ATOM 1290 C C . ALA A 1 165 ? 3.253 -5.481 -2.090 1.00 86.31 165 ALA A C 1
ATOM 1292 O O . ALA A 1 165 ? 2.249 -5.780 -2.734 1.00 86.31 165 ALA A O 1
ATOM 1293 N N . GLU A 1 166 ? 4.269 -6.328 -1.923 1.00 86.12 166 GLU A N 1
ATOM 1294 C CA . GLU A 1 166 ? 4.253 -7.702 -2.435 1.00 86.12 166 GLU A CA 1
ATOM 1295 C C . GLU A 1 166 ? 3.204 -8.557 -1.725 1.00 86.12 166 GLU A C 1
ATOM 1297 O O . GLU A 1 166 ? 2.499 -9.323 -2.374 1.00 86.12 166 GLU A O 1
ATOM 1302 N N . CYS A 1 167 ? 3.032 -8.376 -0.411 1.00 92.31 167 CYS A N 1
ATOM 1303 C CA . CYS A 1 167 ? 1.949 -9.001 0.343 1.00 92.31 167 CYS A CA 1
ATOM 1304 C C . CYS A 1 167 ? 0.569 -8.576 -0.194 1.00 92.31 167 CYS A C 1
ATOM 1306 O O . CYS A 1 167 ? -0.265 -9.436 -0.470 1.00 92.31 167 CYS A O 1
ATOM 1308 N N . ASP A 1 168 ? 0.339 -7.272 -0.391 1.00 90.94 168 ASP A N 1
ATOM 1309 C CA . ASP A 1 168 ? -0.920 -6.724 -0.923 1.00 90.94 168 ASP A CA 1
ATOM 1310 C C . ASP A 1 168 ? -1.251 -7.298 -2.310 1.00 90.94 168 ASP A C 1
ATOM 1312 O O . ASP A 1 168 ? -2.364 -7.780 -2.542 1.00 90.94 168 ASP A O 1
ATOM 1316 N N . GLN A 1 169 ? -0.268 -7.307 -3.214 1.00 89.56 169 GLN A N 1
ATOM 1317 C CA . GLN A 1 169 ? -0.431 -7.843 -4.563 1.00 89.56 169 GLN A CA 1
ATOM 1318 C C . GLN A 1 169 ? -0.651 -9.362 -4.550 1.00 89.56 169 GLN A C 1
ATOM 1320 O O . GLN A 1 169 ? -1.571 -9.857 -5.198 1.00 89.56 169 GLN A O 1
ATOM 1325 N N . TRP A 1 170 ? 0.121 -10.106 -3.756 1.00 94.25 170 TRP A N 1
ATOM 1326 C CA . TRP A 1 170 ? -0.043 -11.552 -3.617 1.00 94.25 170 TRP A CA 1
ATOM 1327 C C . TRP A 1 170 ? -1.428 -11.931 -3.081 1.00 94.25 170 TRP A C 1
ATOM 1329 O O . TRP A 1 170 ? -2.066 -12.851 -3.599 1.00 94.25 170 TRP A O 1
ATOM 1339 N N . VAL A 1 171 ? -1.927 -11.214 -2.069 1.00 94.06 171 VAL A N 1
ATOM 1340 C CA . VAL A 1 171 ? -3.271 -11.445 -1.524 1.00 94.06 171 VAL A CA 1
ATOM 1341 C C . VAL A 1 171 ? -4.332 -11.215 -2.598 1.00 94.06 171 VAL A C 1
ATOM 1343 O O . VAL A 1 171 ? -5.227 -12.051 -2.753 1.00 94.06 171 VAL A O 1
ATOM 1346 N N . LYS A 1 172 ? -4.207 -10.136 -3.382 1.00 93.00 172 LYS A N 1
ATOM 1347 C CA . LYS A 1 172 ? -5.090 -9.863 -4.522 1.00 93.00 172 LYS A CA 1
ATOM 1348 C C . LYS A 1 172 ? -5.096 -11.016 -5.521 1.00 93.00 172 LYS A C 1
ATOM 1350 O O . LYS A 1 172 ? -6.168 -11.502 -5.878 1.00 93.00 172 LYS A O 1
ATOM 1355 N N . ASP A 1 173 ? -3.919 -11.473 -5.938 1.00 91.56 173 ASP A N 1
ATOM 1356 C CA . ASP A 1 173 ? -3.781 -12.517 -6.955 1.00 91.56 173 ASP A CA 1
ATOM 1357 C C . ASP A 1 173 ? -4.366 -13.851 -6.476 1.00 91.56 173 ASP A C 1
ATOM 1359 O O . ASP A 1 173 ? -5.074 -14.531 -7.222 1.00 91.56 173 ASP A O 1
ATOM 1363 N N . VAL A 1 174 ? -4.155 -14.204 -5.203 1.00 91.06 174 VAL A N 1
ATOM 1364 C CA . VAL A 1 174 ? -4.750 -15.405 -4.600 1.00 91.06 174 VAL A CA 1
ATOM 1365 C C . VAL A 1 174 ? -6.276 -15.316 -4.561 1.00 91.06 174 VAL A C 1
ATOM 1367 O O . VAL A 1 174 ? -6.939 -16.295 -4.906 1.00 91.06 174 VAL A O 1
ATOM 1370 N N . LEU A 1 175 ? -6.840 -14.174 -4.159 1.00 89.81 175 LEU A N 1
ATOM 1371 C CA . LEU A 1 175 ? -8.292 -13.986 -4.096 1.00 89.81 175 LEU A CA 1
ATOM 1372 C C . LEU A 1 175 ? -8.924 -14.022 -5.487 1.00 89.81 175 LEU A C 1
ATOM 1374 O O . LEU A 1 175 ? -9.911 -14.723 -5.694 1.00 89.81 175 LEU A O 1
ATOM 1378 N N . VAL A 1 176 ? -8.339 -13.324 -6.461 1.00 88.69 176 VAL A N 1
ATOM 1379 C CA . VAL A 1 176 ? -8.818 -13.331 -7.852 1.00 88.69 176 VAL A CA 1
ATOM 1380 C C . VAL A 1 176 ? -8.778 -14.743 -8.441 1.00 88.69 176 VAL A C 1
ATOM 1382 O O . VAL A 1 176 ? -9.712 -15.138 -9.133 1.00 88.69 176 VAL A O 1
ATOM 1385 N N . ALA A 1 177 ? -7.744 -15.528 -8.131 1.00 85.88 177 ALA A N 1
ATOM 1386 C CA . ALA A 1 177 ? -7.612 -16.889 -8.640 1.00 85.88 177 ALA A CA 1
ATOM 1387 C C . ALA A 1 177 ? -8.523 -17.919 -7.942 1.00 85.88 177 ALA A C 1
ATOM 1389 O O . ALA A 1 177 ? -8.871 -18.927 -8.557 1.00 85.88 177 ALA A O 1
ATOM 1390 N N . LYS A 1 178 ? -8.864 -17.727 -6.658 1.00 82.88 178 LYS A N 1
ATOM 1391 C CA . LYS A 1 178 ? -9.553 -18.747 -5.840 1.00 82.88 178 LYS A CA 1
ATOM 1392 C C . LYS A 1 178 ? -11.009 -18.435 -5.494 1.00 82.88 178 LYS A C 1
ATOM 1394 O O . LYS A 1 178 ? -11.750 -19.373 -5.204 1.00 82.88 178 LYS A O 1
ATOM 1399 N N . CYS A 1 179 ? -11.434 -17.172 -5.494 1.00 75.88 179 CYS A N 1
ATOM 1400 C CA . CYS A 1 179 ? -12.811 -16.820 -5.152 1.00 75.88 179 CYS A CA 1
ATOM 1401 C C . CYS A 1 179 ? -13.777 -17.265 -6.261 1.00 75.88 179 CYS A C 1
ATOM 1403 O O . CYS A 1 179 ? -13.652 -16.885 -7.423 1.00 75.88 179 CYS A O 1
ATOM 1405 N N . ILE A 1 180 ? -14.787 -18.047 -5.875 1.00 57.22 180 ILE A N 1
ATOM 1406 C CA . ILE A 1 180 ? -15.641 -18.859 -6.764 1.00 57.22 180 ILE A CA 1
ATOM 1407 C C . ILE A 1 180 ? -16.523 -18.014 -7.709 1.00 57.22 180 ILE A C 1
ATOM 1409 O O . ILE A 1 180 ? -17.084 -18.534 -8.671 1.00 57.22 180 ILE A O 1
ATOM 1413 N N . LYS A 1 181 ? -16.642 -16.702 -7.475 1.00 63.22 181 LYS A N 1
ATOM 1414 C CA . LYS A 1 181 ? -17.592 -15.822 -8.177 1.00 63.22 181 LYS A CA 1
ATOM 1415 C C . LYS A 1 181 ? -16.949 -14.662 -8.945 1.00 63.22 181 LYS A C 1
ATOM 1417 O O . LYS A 1 181 ? -17.656 -13.749 -9.341 1.00 63.22 181 LYS A O 1
ATOM 1422 N N . GLY A 1 182 ? -15.623 -14.642 -9.116 1.00 68.38 182 GLY A N 1
ATOM 1423 C CA . GLY A 1 182 ? -14.931 -13.482 -9.711 1.00 68.38 182 GLY A CA 1
ATOM 1424 C C . GLY A 1 182 ? -14.900 -12.239 -8.804 1.00 68.38 182 GLY A C 1
ATOM 1425 O O . GLY A 1 182 ? -14.340 -11.211 -9.169 1.00 68.38 182 GLY A O 1
ATOM 1426 N N . GLU A 1 183 ? -15.424 -12.358 -7.582 1.00 81.25 183 GLU A N 1
ATOM 1427 C CA . GLU A 1 183 ? -15.490 -11.306 -6.560 1.00 81.25 183 GLU A CA 1
ATOM 1428 C C . GLU A 1 183 ? -14.143 -11.032 -5.870 1.00 81.25 183 GLU A C 1
ATOM 1430 O O . GLU A 1 183 ? -14.052 -10.162 -5.006 1.00 81.25 183 GLU A O 1
ATOM 1435 N N . GLY A 1 184 ? -13.075 -11.749 -6.238 1.00 84.00 184 GLY A N 1
ATOM 1436 C CA . GLY A 1 184 ? -11.780 -11.677 -5.555 1.00 84.00 184 GLY A CA 1
ATOM 1437 C C . GLY A 1 184 ? -11.187 -10.266 -5.510 1.00 84.00 184 GLY A C 1
ATOM 1438 O O . GLY A 1 184 ? -10.658 -9.857 -4.480 1.00 84.00 184 GLY A O 1
ATOM 1439 N N . ALA A 1 185 ? -11.346 -9.480 -6.581 1.00 85.88 185 ALA A N 1
ATOM 1440 C CA . ALA A 1 185 ? -10.898 -8.087 -6.608 1.00 85.88 185 ALA A CA 1
ATOM 1441 C C . ALA A 1 185 ? -11.708 -7.185 -5.657 1.00 85.88 185 ALA A C 1
ATOM 1443 O O . ALA A 1 185 ? -11.139 -6.295 -5.024 1.00 85.88 185 ALA A O 1
ATOM 1444 N N . ARG A 1 186 ? -13.019 -7.430 -5.521 1.00 87.62 186 ARG A N 1
ATOM 1445 C CA . ARG A 1 186 ? -13.889 -6.692 -4.596 1.00 87.62 186 ARG A CA 1
ATOM 1446 C C . ARG A 1 186 ? -13.562 -7.043 -3.145 1.00 87.62 186 ARG A C 1
ATOM 1448 O O . ARG A 1 186 ? -13.388 -6.136 -2.337 1.00 87.62 186 ARG A O 1
ATOM 1455 N N . ILE A 1 187 ? -13.412 -8.333 -2.833 1.00 88.25 187 ILE A N 1
ATOM 1456 C CA . ILE A 1 187 ? -13.022 -8.817 -1.497 1.00 88.25 187 ILE A CA 1
ATOM 1457 C C . ILE A 1 187 ? -11.642 -8.267 -1.112 1.00 88.25 187 ILE A C 1
ATOM 1459 O O . ILE A 1 187 ? -11.469 -7.763 -0.004 1.00 88.25 187 ILE A O 1
ATOM 1463 N N . TRP A 1 188 ? -10.677 -8.285 -2.038 1.00 89.50 188 TRP A N 1
ATOM 1464 C CA . TRP A 1 188 ? -9.368 -7.662 -1.829 1.00 89.50 188 TRP A CA 1
ATOM 1465 C C . TRP A 1 188 ? -9.504 -6.177 -1.474 1.00 89.50 188 TRP A C 1
ATOM 1467 O O . TRP A 1 188 ? -8.989 -5.736 -0.450 1.00 89.50 188 TRP A O 1
ATOM 1477 N N . SER A 1 189 ? -10.245 -5.413 -2.283 1.00 85.69 189 SER A N 1
ATOM 1478 C CA . SER A 1 189 ? -10.437 -3.979 -2.048 1.00 85.69 189 SER A CA 1
ATOM 1479 C C . SER A 1 189 ? -11.119 -3.698 -0.708 1.00 85.69 189 SER A C 1
ATOM 1481 O O . SER A 1 189 ? -10.766 -2.722 -0.048 1.00 85.69 189 SER A O 1
ATOM 1483 N N . ARG A 1 190 ? -12.070 -4.550 -0.303 1.00 85.56 190 ARG A N 1
ATOM 1484 C CA . ARG A 1 190 ? -12.810 -4.434 0.959 1.00 85.56 190 ARG A CA 1
ATOM 1485 C C . ARG A 1 190 ? -11.883 -4.540 2.168 1.00 85.56 190 ARG A C 1
ATOM 1487 O O . ARG A 1 190 ? -11.927 -3.680 3.037 1.00 85.56 190 ARG A O 1
ATOM 1494 N N . TYR A 1 191 ? -11.024 -5.557 2.206 1.00 88.56 191 TYR A N 1
ATOM 1495 C CA . TYR A 1 191 ? -10.198 -5.860 3.382 1.00 88.56 191 TYR A CA 1
ATOM 1496 C C . TYR A 1 191 ? -8.793 -5.250 3.350 1.00 88.56 191 TYR A C 1
ATOM 1498 O O . TYR A 1 191 ? -8.048 -5.375 4.318 1.00 88.56 191 TYR A O 1
ATOM 1506 N N . ARG A 1 192 ? -8.413 -4.554 2.276 1.00 84.75 192 ARG A N 1
ATOM 1507 C CA . ARG A 1 192 ? -7.048 -4.046 2.060 1.00 84.75 192 ARG A CA 1
ATOM 1508 C C . ARG A 1 192 ? -6.438 -3.306 3.255 1.00 84.75 192 ARG A C 1
ATOM 1510 O O . ARG A 1 192 ? -5.248 -3.447 3.535 1.00 84.75 192 ARG A O 1
ATOM 1517 N N . LYS A 1 193 ? -7.246 -2.537 3.991 1.00 79.94 193 LYS A N 1
ATOM 1518 C CA . LYS A 1 193 ? -6.786 -1.750 5.148 1.00 79.94 193 LYS A CA 1
ATOM 1519 C C . LYS A 1 193 ? -6.314 -2.607 6.326 1.00 79.94 193 LYS A C 1
ATOM 1521 O O . LYS A 1 193 ? -5.443 -2.175 7.076 1.00 79.94 193 LYS A O 1
ATOM 1526 N N . CYS A 1 194 ? -6.814 -3.835 6.470 1.00 84.12 194 CYS A N 1
ATOM 1527 C CA . CYS A 1 194 ? -6.414 -4.713 7.567 1.00 84.12 194 CYS A CA 1
ATOM 1528 C C . CYS A 1 194 ? -5.048 -5.386 7.319 1.00 84.12 194 CYS A C 1
ATOM 1530 O O . CYS A 1 194 ? -4.403 -5.843 8.266 1.00 84.12 194 CYS A O 1
ATOM 1532 N N . TYR A 1 195 ? -4.559 -5.411 6.070 1.00 85.75 195 TYR A N 1
ATOM 1533 C CA . TYR A 1 195 ? -3.296 -6.076 5.721 1.00 85.75 195 TYR A CA 1
ATOM 1534 C C . TYR A 1 195 ? -2.090 -5.384 6.348 1.00 85.75 195 TYR A C 1
ATOM 1536 O O . TYR A 1 195 ? -1.155 -6.064 6.759 1.00 85.75 195 TYR A O 1
ATOM 1544 N N . ILE A 1 196 ? -2.137 -4.056 6.498 1.00 81.38 196 ILE A N 1
ATOM 1545 C CA . ILE A 1 196 ? -1.082 -3.276 7.160 1.00 81.38 196 ILE A CA 1
ATOM 1546 C C . ILE A 1 196 ? -0.920 -3.736 8.611 1.00 81.38 196 ILE A C 1
ATOM 1548 O O . ILE A 1 196 ? 0.194 -4.000 9.062 1.00 81.38 196 ILE A O 1
ATOM 1552 N N . HIS A 1 197 ? -2.030 -3.896 9.334 1.00 84.25 197 HIS A N 1
ATOM 1553 C CA . HIS A 1 197 ? -2.000 -4.360 10.718 1.00 84.25 197 HIS A CA 1
ATOM 1554 C C . HIS A 1 197 ? -1.512 -5.806 10.818 1.00 84.25 197 HIS A C 1
ATOM 1556 O O . HIS A 1 197 ? -0.644 -6.098 11.639 1.00 84.25 197 HIS A O 1
ATOM 1562 N N . ALA A 1 198 ? -1.996 -6.693 9.945 1.00 89.56 198 ALA A N 1
ATOM 1563 C CA . ALA A 1 198 ? -1.540 -8.078 9.899 1.00 89.56 198 ALA A CA 1
ATOM 1564 C C . ALA A 1 198 ? -0.035 -8.194 9.599 1.00 89.56 198 ALA A C 1
ATOM 1566 O O . ALA A 1 198 ? 0.675 -8.965 10.247 1.00 89.56 198 ALA A O 1
ATOM 1567 N N . PHE A 1 199 ? 0.457 -7.400 8.648 1.00 88.56 199 PHE A N 1
ATOM 1568 C CA . PHE A 1 199 ? 1.856 -7.365 8.236 1.00 88.56 199 PHE A CA 1
ATOM 1569 C C . PHE A 1 199 ? 2.762 -6.825 9.343 1.00 88.56 199 PHE A C 1
ATOM 1571 O O . PHE A 1 199 ? 3.714 -7.493 9.743 1.00 88.56 199 PHE A O 1
ATOM 1578 N N . ASN A 1 200 ? 2.409 -5.675 9.924 1.00 84.25 200 ASN A N 1
ATOM 1579 C CA . ASN A 1 200 ? 3.139 -5.084 11.048 1.00 84.25 200 ASN A CA 1
ATOM 1580 C C . ASN A 1 200 ? 3.127 -5.978 12.292 1.00 84.25 200 ASN A C 1
ATOM 1582 O O . ASN A 1 200 ? 4.057 -5.952 13.107 1.00 84.25 200 ASN A O 1
ATOM 1586 N N . ARG A 1 201 ? 2.078 -6.792 12.451 1.00 82.94 201 ARG A N 1
ATOM 1587 C CA . ARG A 1 201 ? 2.040 -7.793 13.508 1.00 82.94 201 ARG A CA 1
ATOM 1588 C C . ARG A 1 201 ? 3.046 -8.904 13.244 1.00 82.94 201 ARG A C 1
ATOM 1590 O O . ARG A 1 201 ? 3.764 -9.252 14.174 1.00 82.94 201 ARG A O 1
ATOM 1597 N N . ALA A 1 202 ? 3.104 -9.411 12.012 1.00 85.94 202 ALA A N 1
ATOM 1598 C CA . ALA A 1 202 ? 3.938 -10.539 11.606 1.00 85.94 202 ALA A CA 1
ATOM 1599 C C . ALA A 1 202 ? 5.441 -10.242 11.589 1.00 85.94 202 ALA A C 1
ATOM 1601 O O . ALA A 1 202 ? 6.218 -11.098 12.017 1.00 85.94 202 ALA A O 1
ATOM 1602 N N . LYS A 1 203 ? 5.825 -9.062 11.089 1.00 82.31 203 LYS A N 1
ATOM 1603 C CA . LYS A 1 203 ? 7.228 -8.679 10.912 1.00 82.31 203 LYS A CA 1
ATOM 1604 C C . LYS A 1 203 ? 7.967 -8.598 12.253 1.00 82.31 203 LYS A C 1
ATOM 1606 O O . LYS A 1 203 ? 7.410 -8.116 13.257 1.00 82.31 203 LYS A O 1
ATOM 1611 N N . GLY A 1 204 ? 9.195 -9.111 12.266 1.00 71.75 204 GLY A N 1
ATOM 1612 C CA . GLY A 1 204 ? 10.087 -9.120 13.429 1.00 71.75 204 GLY A CA 1
ATOM 1613 C C . GLY A 1 204 ? 9.668 -10.080 14.552 1.00 71.75 204 GLY A C 1
ATOM 1614 O O . GLY A 1 204 ? 9.995 -9.846 15.714 1.00 71.75 204 GLY A O 1
ATOM 1615 N N . ILE A 1 205 ? 8.891 -11.133 14.258 1.00 74.88 205 ILE A N 1
ATOM 1616 C CA . ILE A 1 205 ? 8.551 -12.172 15.252 1.00 74.88 205 ILE A CA 1
ATOM 1617 C C . ILE A 1 205 ? 9.618 -13.277 15.312 1.00 74.88 205 ILE A C 1
ATOM 1619 O O . ILE A 1 205 ? 9.735 -13.951 16.337 1.00 74.88 205 ILE A O 1
ATOM 1623 N N . SER A 1 206 ? 10.377 -13.539 14.245 1.00 62.91 206 SER A N 1
ATOM 1624 C CA . SER A 1 206 ? 11.319 -14.665 14.266 1.00 62.91 206 SER A CA 1
ATOM 1625 C C . SER A 1 206 ? 12.647 -14.316 14.964 1.00 62.91 206 SER A C 1
ATOM 1627 O O . SER A 1 206 ? 13.408 -13.464 14.528 1.00 62.91 206 SER A O 1
ATOM 1629 N N . ASP A 1 207 ? 12.953 -15.030 16.051 1.00 51.59 207 ASP A N 1
ATOM 1630 C CA . ASP A 1 207 ? 14.120 -14.840 16.940 1.00 51.59 207 ASP A CA 1
ATOM 1631 C C . ASP A 1 207 ? 15.486 -15.262 16.337 1.00 51.59 207 ASP A C 1
ATOM 1633 O O . ASP A 1 207 ? 16.421 -15.580 17.074 1.00 51.59 207 ASP A O 1
ATOM 1637 N N . THR A 1 208 ? 15.664 -15.339 15.013 1.00 41.66 208 THR A N 1
ATOM 1638 C CA . THR A 1 208 ? 16.941 -15.839 14.462 1.00 41.66 208 THR A CA 1
ATOM 1639 C C . THR A 1 208 ? 18.016 -14.762 14.391 1.00 41.66 208 THR A C 1
ATOM 1641 O O . THR A 1 208 ? 18.384 -14.305 13.315 1.00 41.66 208 THR A O 1
ATOM 1644 N N . THR A 1 209 ? 18.564 -14.426 15.556 1.00 39.69 209 THR A N 1
ATOM 1645 C CA . THR A 1 209 ? 19.886 -13.810 15.727 1.00 39.69 209 THR A CA 1
ATOM 1646 C C . THR A 1 209 ? 20.970 -14.891 15.718 1.00 39.69 209 THR A C 1
ATOM 1648 O O . THR A 1 209 ? 21.695 -15.073 16.686 1.00 39.69 209 THR A O 1
ATOM 1651 N N . ASP A 1 210 ? 21.099 -15.619 14.609 1.00 34.81 210 ASP A N 1
ATOM 1652 C CA . ASP A 1 210 ? 22.274 -16.464 14.362 1.00 34.81 210 ASP A CA 1
ATOM 1653 C C . ASP A 1 210 ? 23.030 -15.912 13.148 1.00 34.81 210 ASP A C 1
ATOM 1655 O O . ASP A 1 210 ? 22.895 -16.395 12.024 1.00 34.81 210 ASP A O 1
ATOM 1659 N N . GLY A 1 211 ? 23.828 -14.874 13.417 1.00 33.53 211 GLY A N 1
ATOM 1660 C CA . GLY A 1 211 ? 24.836 -14.309 12.517 1.00 33.53 211 GLY A CA 1
ATOM 1661 C C . GLY A 1 211 ? 24.506 -12.900 12.040 1.00 33.53 211 GLY A C 1
ATOM 1662 O O . GLY A 1 211 ? 23.607 -12.767 11.226 1.00 33.53 211 GLY A O 1
ATOM 1663 N N . ASP A 1 212 ? 25.237 -11.897 12.553 1.00 37.16 212 ASP A N 1
ATOM 1664 C CA . ASP A 1 212 ? 25.560 -10.537 12.045 1.00 37.16 212 ASP A CA 1
ATOM 1665 C C . ASP A 1 212 ? 24.657 -9.861 10.976 1.00 37.16 212 ASP A C 1
ATOM 1667 O O . ASP A 1 212 ? 25.117 -9.027 10.196 1.00 37.16 212 ASP A O 1
ATOM 1671 N N . GLY A 1 213 ? 23.371 -10.187 10.926 1.00 37.75 213 GLY A N 1
ATOM 1672 C CA . GLY A 1 213 ? 22.436 -9.796 9.882 1.00 37.75 213 GLY A CA 1
ATOM 1673 C C . GLY A 1 213 ? 21.358 -8.893 10.449 1.00 37.75 213 GLY A C 1
ATOM 1674 O O . GLY A 1 213 ? 20.680 -9.253 11.408 1.00 37.75 213 GLY A O 1
ATOM 1675 N N . VAL A 1 214 ? 21.236 -7.714 9.845 1.00 40.84 214 VAL A N 1
ATOM 1676 C CA . VAL A 1 214 ? 20.180 -6.719 10.047 1.00 40.84 214 VAL A CA 1
ATOM 1677 C C . VAL A 1 214 ? 18.831 -7.422 10.229 1.00 40.84 214 VAL A C 1
ATOM 1679 O O . VAL A 1 214 ? 18.346 -8.070 9.304 1.00 40.84 214 VAL A O 1
ATOM 1682 N N . ALA A 1 215 ? 18.236 -7.315 11.417 1.00 41.41 215 ALA A N 1
ATOM 1683 C CA . ALA A 1 215 ? 16.839 -7.679 11.609 1.00 41.41 215 ALA A CA 1
ATOM 1684 C C . ALA A 1 215 ? 16.016 -6.803 10.654 1.00 41.41 215 ALA A C 1
ATOM 1686 O O . ALA A 1 215 ? 16.009 -5.581 10.800 1.00 41.41 215 ALA A O 1
ATOM 1687 N N . SER A 1 216 ? 15.405 -7.393 9.623 1.00 49.50 216 SER A N 1
ATOM 1688 C CA . SER A 1 216 ? 14.580 -6.640 8.680 1.00 49.50 216 SER A CA 1
ATOM 1689 C C . SER A 1 216 ? 13.226 -6.367 9.332 1.00 49.50 216 SER A C 1
ATOM 1691 O O . SER A 1 216 ? 12.242 -7.040 9.037 1.00 49.50 216 SER A O 1
ATOM 1693 N N . ASP A 1 217 ? 13.171 -5.388 10.236 1.00 61.91 217 ASP A N 1
ATOM 1694 C CA . ASP A 1 217 ? 11.950 -4.985 10.956 1.00 61.91 217 ASP A CA 1
ATOM 1695 C C . ASP A 1 217 ? 10.812 -4.519 10.023 1.00 61.91 217 ASP A C 1
ATOM 1697 O O . ASP A 1 217 ? 9.704 -4.255 10.482 1.00 61.91 217 ASP A O 1
ATOM 1701 N N . ASP A 1 218 ? 11.068 -4.456 8.717 1.00 69.50 218 ASP A N 1
ATOM 1702 C CA . ASP A 1 218 ? 10.230 -3.895 7.659 1.00 69.50 218 ASP A CA 1
ATOM 1703 C C . ASP A 1 218 ? 9.754 -4.912 6.613 1.00 69.50 218 ASP A C 1
ATOM 1705 O O . ASP A 1 218 ? 8.863 -4.630 5.810 1.00 69.50 218 ASP A O 1
ATOM 1709 N N . TYR A 1 219 ? 10.259 -6.142 6.685 1.00 80.75 219 TYR A N 1
ATOM 1710 C CA . TYR A 1 219 ? 9.884 -7.219 5.778 1.00 80.75 219 TYR A CA 1
ATOM 1711 C C . TYR A 1 219 ? 9.452 -8.449 6.560 1.00 80.75 219 TYR A C 1
ATOM 1713 O O . TYR A 1 219 ? 9.836 -8.646 7.708 1.00 80.75 219 TYR A O 1
ATOM 1721 N N . VAL A 1 220 ? 8.657 -9.293 5.912 1.00 85.25 220 VAL A N 1
ATOM 1722 C CA . VAL A 1 220 ? 8.322 -10.616 6.434 1.00 85.25 220 VAL A CA 1
ATOM 1723 C C . VAL A 1 220 ? 9.259 -11.629 5.801 1.00 85.25 220 VAL A C 1
ATOM 1725 O O . VAL A 1 220 ? 9.289 -11.772 4.577 1.00 85.25 220 VAL A O 1
ATOM 1728 N N . ASP A 1 221 ? 9.997 -12.359 6.629 1.00 85.62 221 ASP A N 1
ATOM 1729 C CA . ASP A 1 221 ? 10.818 -13.473 6.163 1.00 85.62 221 ASP A CA 1
ATOM 1730 C C . ASP A 1 221 ? 10.002 -14.780 6.040 1.00 85.62 221 ASP A C 1
ATOM 1732 O O . ASP A 1 221 ? 8.832 -14.894 6.432 1.00 85.62 221 ASP A O 1
ATOM 1736 N N . ILE A 1 222 ? 10.632 -15.827 5.509 1.00 84.12 222 ILE A N 1
ATOM 1737 C CA . ILE A 1 222 ? 9.973 -17.127 5.315 1.00 84.12 222 ILE A CA 1
ATOM 1738 C C . ILE A 1 222 ? 9.532 -17.798 6.629 1.00 84.12 222 ILE A C 1
ATOM 1740 O O . ILE A 1 222 ? 8.597 -18.609 6.636 1.00 84.12 222 ILE A O 1
ATOM 1744 N N . LYS A 1 223 ? 10.190 -17.491 7.754 1.00 83.94 223 LYS A N 1
ATOM 1745 C CA . LYS A 1 223 ? 9.849 -18.033 9.078 1.00 83.94 223 LYS A CA 1
ATOM 1746 C C . LYS A 1 223 ? 8.611 -17.333 9.636 1.00 83.94 223 LYS A C 1
ATOM 1748 O O . LYS A 1 223 ? 7.781 -17.979 10.284 1.00 83.94 223 LYS A O 1
ATOM 1753 N N . GLU A 1 224 ? 8.460 -16.052 9.331 1.00 86.69 224 GLU A N 1
ATOM 1754 C CA . GLU A 1 224 ? 7.344 -15.194 9.721 1.00 86.69 224 GLU A CA 1
ATOM 1755 C C . GLU A 1 224 ? 6.123 -15.369 8.820 1.00 86.69 224 GLU A C 1
ATOM 1757 O O . GLU A 1 224 ? 4.992 -15.207 9.279 1.00 86.69 224 GLU A O 1
ATOM 1762 N N . PHE A 1 225 ? 6.310 -15.812 7.575 1.00 90.25 225 PHE A N 1
ATOM 1763 C CA . PHE A 1 225 ? 5.237 -15.945 6.587 1.00 90.25 225 PHE A CA 1
ATOM 1764 C C . PHE A 1 225 ? 4.022 -16.746 7.073 1.00 90.25 225 PHE A C 1
ATOM 1766 O O . PHE A 1 225 ? 2.874 -16.394 6.814 1.00 90.25 225 PHE A O 1
ATOM 1773 N N . ARG A 1 226 ? 4.240 -17.822 7.841 1.00 90.69 226 ARG A N 1
ATOM 1774 C CA . ARG A 1 226 ? 3.124 -18.592 8.421 1.00 90.69 226 ARG A CA 1
ATOM 1775 C C . ARG A 1 226 ? 2.281 -17.744 9.378 1.00 90.69 226 ARG A C 1
ATOM 1777 O O . ARG A 1 226 ? 1.067 -17.922 9.428 1.00 90.69 226 ARG A O 1
ATOM 1784 N N . LEU A 1 227 ? 2.929 -16.894 10.173 1.00 89.81 227 LEU A N 1
ATOM 1785 C CA . LEU A 1 227 ? 2.250 -15.998 11.102 1.00 89.81 227 LEU A CA 1
ATOM 1786 C C . LEU A 1 227 ? 1.567 -14.861 10.350 1.00 89.81 227 LEU A C 1
ATOM 1788 O O . LEU A 1 227 ? 0.414 -14.593 10.660 1.00 89.81 227 LEU A O 1
ATOM 1792 N N . LEU A 1 228 ? 2.205 -14.297 9.318 1.00 92.62 228 LEU A N 1
ATOM 1793 C CA . LEU A 1 228 ? 1.579 -13.321 8.418 1.00 92.62 228 LEU A CA 1
ATOM 1794 C C . LEU A 1 228 ? 0.243 -13.830 7.880 1.00 92.62 228 LEU A C 1
ATOM 1796 O O . LEU A 1 228 ? -0.774 -13.167 8.045 1.00 92.62 228 LEU A O 1
ATOM 1800 N N . VAL A 1 229 ? 0.220 -15.034 7.308 1.00 92.12 229 VAL A N 1
ATOM 1801 C CA . VAL A 1 229 ? -1.015 -15.661 6.813 1.00 92.12 229 VAL A CA 1
ATOM 1802 C C . VAL A 1 229 ? -2.073 -15.773 7.912 1.00 92.12 229 VAL A C 1
ATOM 1804 O O . VAL A 1 229 ? -3.249 -15.499 7.677 1.00 92.12 229 VAL A O 1
ATOM 1807 N N . GLY A 1 230 ? -1.669 -16.192 9.113 1.00 90.75 230 GLY A N 1
ATOM 1808 C CA . GLY A 1 230 ? -2.583 -16.294 10.244 1.00 90.75 230 GLY A CA 1
ATOM 1809 C C . GLY A 1 230 ? -3.148 -14.936 10.663 1.00 90.75 230 GLY A C 1
ATOM 1810 O O . GLY A 1 230 ? -4.349 -14.830 10.895 1.00 90.75 230 GLY A O 1
ATOM 1811 N N . PHE A 1 231 ? -2.313 -13.894 10.694 1.00 91.75 231 PHE A N 1
ATOM 1812 C CA . PHE A 1 231 ? -2.751 -12.536 10.993 1.00 91.75 231 PHE A CA 1
ATOM 1813 C C . PHE A 1 231 ? -3.641 -11.961 9.900 1.00 91.75 231 PHE A C 1
ATOM 1815 O O . PHE A 1 231 ? -4.637 -11.343 10.241 1.00 91.75 231 PHE A O 1
ATOM 1822 N N . LEU A 1 232 ? -3.364 -12.205 8.617 1.00 93.62 232 LEU A N 1
ATOM 1823 C CA . LEU A 1 232 ? -4.253 -11.778 7.532 1.00 93.62 232 LEU A CA 1
ATOM 1824 C C . LEU A 1 232 ? -5.672 -12.293 7.769 1.00 93.62 232 LEU A C 1
ATOM 1826 O O . LEU A 1 232 ? -6.624 -11.525 7.744 1.00 93.62 232 LEU A O 1
ATOM 1830 N N . CYS A 1 233 ? -5.804 -13.579 8.086 1.00 92.38 233 CYS A N 1
ATOM 1831 C CA . CYS A 1 233 ? -7.107 -14.167 8.356 1.00 92.38 233 CYS A CA 1
ATOM 1832 C C . CYS A 1 233 ? -7.742 -13.622 9.654 1.00 92.38 233 CYS A C 1
ATOM 1834 O O . CYS A 1 233 ? -8.939 -13.362 9.681 1.00 92.38 233 CYS A O 1
ATOM 1836 N N . ALA A 1 234 ? -6.959 -13.435 10.723 1.00 91.19 234 ALA A N 1
ATOM 1837 C CA . ALA A 1 234 ? -7.459 -12.904 11.993 1.00 91.19 234 ALA A CA 1
ATOM 1838 C C . ALA A 1 234 ? -7.949 -11.453 11.862 1.00 91.19 234 ALA A C 1
ATOM 1840 O O . ALA A 1 234 ? -9.065 -11.139 12.258 1.00 91.19 234 ALA A O 1
ATOM 1841 N N . TYR A 1 235 ? -7.136 -10.578 11.269 1.00 91.88 235 TYR A N 1
ATOM 1842 C CA . TYR A 1 235 ? -7.460 -9.163 11.104 1.00 91.88 235 TYR A CA 1
ATOM 1843 C C . TYR A 1 235 ? -8.602 -8.932 10.114 1.00 91.88 235 TYR A C 1
ATOM 1845 O O . TYR A 1 235 ? -9.323 -7.956 10.279 1.00 91.88 235 TYR A O 1
ATOM 1853 N N . VAL A 1 236 ? -8.820 -9.828 9.143 1.00 91.75 236 VAL A N 1
ATOM 1854 C CA . VAL A 1 236 ? -10.037 -9.798 8.316 1.00 91.75 236 VAL A CA 1
ATOM 1855 C C . VAL A 1 236 ? -11.285 -10.007 9.164 1.00 91.75 236 VAL A C 1
ATOM 1857 O O . VAL A 1 236 ? -12.226 -9.242 9.024 1.00 91.75 236 VAL A O 1
ATOM 1860 N N . VAL A 1 237 ? -11.279 -10.971 10.087 1.00 90.31 237 VAL A N 1
ATOM 1861 C CA . VAL A 1 237 ? -12.421 -11.234 10.980 1.00 90.31 237 VAL A CA 1
ATOM 1862 C C . VAL A 1 237 ? -12.641 -10.088 11.976 1.00 90.31 237 VAL A C 1
ATOM 1864 O O . VAL A 1 237 ? -13.778 -9.713 12.235 1.00 90.31 237 VAL A O 1
ATOM 1867 N N . LEU A 1 238 ? -11.571 -9.482 12.503 1.00 91.31 238 LEU A N 1
ATOM 1868 C CA . LEU A 1 238 ? -11.693 -8.289 13.356 1.00 91.31 238 LEU A CA 1
ATOM 1869 C C . LEU A 1 238 ? -12.265 -7.091 12.584 1.00 91.31 238 LEU A C 1
ATOM 1871 O O . LEU A 1 238 ? -13.095 -6.354 13.111 1.00 91.31 238 LEU A O 1
ATOM 1875 N N . PHE A 1 239 ? -11.819 -6.896 11.343 1.00 90.88 239 PHE A N 1
ATOM 1876 C CA . PHE A 1 239 ? -12.272 -5.806 10.484 1.00 90.88 239 PHE A CA 1
ATOM 1877 C C . PHE A 1 239 ? -13.696 -6.017 9.965 1.00 90.88 239 PHE A C 1
ATOM 1879 O O . PHE A 1 239 ? -14.440 -5.058 9.821 1.00 90.88 239 PHE A O 1
ATOM 1886 N N . ASP A 1 240 ? -14.102 -7.261 9.725 1.00 89.56 240 ASP A N 1
ATOM 1887 C CA . ASP A 1 240 ? -15.471 -7.588 9.326 1.00 89.56 240 ASP A CA 1
ATOM 1888 C C . ASP A 1 240 ? -16.488 -7.111 10.372 1.00 89.56 240 ASP A C 1
ATOM 1890 O O . ASP A 1 240 ? -17.474 -6.466 10.027 1.00 89.56 240 ASP A O 1
ATOM 1894 N N . ALA A 1 241 ? -16.185 -7.319 11.659 1.00 89.75 241 ALA A N 1
ATOM 1895 C CA . ALA A 1 241 ? -16.985 -6.788 12.759 1.00 89.75 241 ALA A CA 1
ATOM 1896 C C . ALA A 1 241 ? -16.951 -5.251 12.844 1.00 89.75 241 ALA A C 1
ATOM 1898 O O . ALA A 1 241 ? -17.968 -4.641 13.159 1.00 89.75 241 ALA A O 1
ATOM 1899 N N . PHE A 1 242 ? -15.805 -4.624 12.550 1.00 89.94 242 PHE A N 1
ATOM 1900 C CA . PHE A 1 242 ? -15.663 -3.161 12.529 1.00 89.94 242 PHE A CA 1
ATOM 1901 C C . PHE A 1 242 ? -16.627 -2.525 11.518 1.00 89.94 242 PHE A C 1
ATOM 1903 O O . PHE A 1 242 ? -17.351 -1.591 11.848 1.00 89.94 242 PHE A O 1
ATOM 1910 N N . GLN A 1 243 ? -16.702 -3.104 10.317 1.00 86.19 243 GLN A N 1
ATOM 1911 C CA . GLN A 1 243 ? -17.569 -2.638 9.229 1.00 86.19 243 GLN A CA 1
ATOM 1912 C C . GLN A 1 243 ? -19.069 -2.828 9.480 1.00 86.19 243 GLN A C 1
ATOM 1914 O O . GLN A 1 243 ? -19.882 -2.331 8.716 1.00 86.19 243 GLN A O 1
ATOM 1919 N N . LEU A 1 244 ? -19.470 -3.589 10.500 1.00 83.50 244 LEU A N 1
ATOM 1920 C CA . LEU A 1 244 ? -20.881 -3.663 10.895 1.00 83.50 244 LEU A CA 1
ATOM 1921 C C . LEU A 1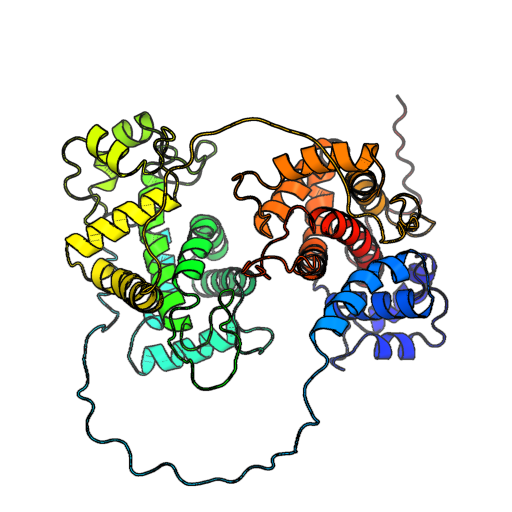 244 ? -21.309 -2.454 11.739 1.00 83.50 244 LEU A C 1
ATOM 1923 O O . LEU A 1 244 ? -22.509 -2.247 11.950 1.00 83.50 244 LEU A O 1
ATOM 1927 N N . VAL A 1 245 ? -20.335 -1.710 12.266 1.00 85.94 245 VAL A N 1
ATOM 1928 C CA . VAL A 1 245 ? -20.550 -0.540 13.116 1.00 85.94 245 VAL A CA 1
ATOM 1929 C C . VAL A 1 245 ? -20.291 0.744 12.336 1.00 85.94 245 VAL A C 1
ATOM 1931 O O . VAL A 1 245 ? -21.183 1.589 12.311 1.00 85.94 245 VAL A O 1
ATOM 1934 N N . ASP A 1 246 ? -19.120 0.845 11.699 1.00 80.56 246 ASP A N 1
ATOM 1935 C CA . ASP A 1 246 ? -18.749 1.910 10.750 1.00 80.56 246 ASP A CA 1
ATOM 1936 C C . ASP A 1 246 ? -19.822 1.994 9.648 1.00 80.56 246 ASP A C 1
ATOM 1938 O O . ASP A 1 246 ? -20.268 0.958 9.148 1.00 80.56 246 ASP A O 1
ATOM 1942 N N . GLY A 1 247 ? -20.372 3.188 9.397 1.00 65.50 247 GLY A N 1
ATOM 1943 C CA . GLY A 1 247 ? -21.388 3.427 8.358 1.00 65.50 247 GLY A CA 1
ATOM 1944 C C . GLY A 1 247 ? -22.794 2.846 8.612 1.00 65.50 247 GLY A C 1
ATOM 1945 O O . GLY A 1 247 ? -23.745 3.149 7.885 1.00 65.50 247 GLY A O 1
ATOM 1946 N N . GLY A 1 248 ? -22.989 2.034 9.659 1.00 53.31 248 GLY A N 1
ATOM 1947 C CA . GLY A 1 248 ? -24.297 1.556 10.134 1.00 53.31 248 GLY A CA 1
ATOM 1948 C C . GLY A 1 248 ? -25.058 0.585 9.212 1.00 53.31 248 GLY A C 1
ATOM 1949 O O . GLY A 1 248 ? -26.192 0.200 9.547 1.00 53.31 248 GLY A O 1
ATOM 1950 N N . SER A 1 249 ? -24.468 0.159 8.089 1.00 49.12 249 SER A N 1
ATOM 1951 C CA . SER A 1 249 ? -25.087 -0.684 7.057 1.00 49.12 249 SER A CA 1
ATOM 1952 C C . SER A 1 249 ? -24.222 -1.908 6.698 1.00 49.12 249 SER A C 1
ATOM 1954 O O . SER A 1 249 ? -23.086 -2.046 7.130 1.00 49.12 249 SER A O 1
ATOM 1956 N N . ALA A 1 250 ? -24.778 -2.876 5.958 1.00 46.62 250 ALA A N 1
ATOM 1957 C CA . ALA A 1 250 ? -24.016 -4.041 5.507 1.00 46.62 250 ALA A CA 1
ATOM 1958 C C . ALA A 1 250 ? -23.252 -3.705 4.214 1.00 46.62 250 ALA A C 1
ATOM 1960 O O . ALA A 1 250 ? -23.775 -3.928 3.121 1.00 46.62 250 ALA A O 1
ATOM 1961 N N . GLY A 1 251 ? -22.020 -3.197 4.307 1.00 51.72 251 GLY A N 1
ATOM 1962 C CA . GLY A 1 251 ? -21.224 -2.887 3.115 1.00 51.72 251 GLY A CA 1
ATOM 1963 C C . GLY A 1 251 ? -20.085 -1.903 3.351 1.00 51.72 251 GLY A C 1
ATOM 1964 O O . GLY A 1 251 ? -19.700 -1.681 4.485 1.00 51.72 251 GLY A O 1
ATOM 1965 N N . ILE A 1 252 ? -19.526 -1.393 2.247 1.00 54.03 252 ILE A N 1
ATOM 1966 C CA . ILE A 1 252 ? -18.780 -0.130 2.232 1.00 54.03 252 ILE A CA 1
ATOM 1967 C C . ILE A 1 252 ? -19.635 0.856 1.424 1.00 54.03 252 ILE A C 1
ATOM 1969 O O . ILE A 1 252 ? -19.847 0.626 0.229 1.00 54.03 252 ILE A O 1
ATOM 1973 N N . ASP A 1 253 ? -20.133 1.912 2.048 1.00 59.31 253 ASP A N 1
ATOM 1974 C CA . ASP A 1 253 ? -20.835 3.034 1.445 1.00 59.31 253 ASP A CA 1
ATOM 1975 C C . ASP A 1 253 ? -20.105 4.372 1.697 1.00 59.31 253 ASP A C 1
ATOM 1977 O O . ASP A 1 253 ? -18.950 4.415 2.117 1.00 59.31 253 ASP A O 1
ATOM 1981 N N . ALA A 1 254 ? -20.719 5.486 1.294 1.00 56.66 254 ALA A N 1
ATOM 1982 C CA . ALA A 1 254 ? -20.093 6.808 1.367 1.00 56.66 254 ALA A CA 1
ATOM 1983 C C . ALA A 1 254 ? -19.945 7.345 2.803 1.00 56.66 254 ALA A C 1
ATOM 1985 O O . ALA A 1 254 ? -19.271 8.359 2.986 1.00 56.66 254 ALA A O 1
ATOM 1986 N N . ASN A 1 255 ? -20.588 6.702 3.780 1.00 58.12 255 ASN A N 1
ATOM 1987 C CA . ASN A 1 255 ? -20.547 7.073 5.188 1.00 58.12 255 ASN A CA 1
ATOM 1988 C C . ASN A 1 255 ? -19.474 6.305 5.974 1.00 58.12 255 ASN A C 1
ATOM 1990 O O . ASN A 1 255 ? -19.222 6.683 7.108 1.00 58.12 255 ASN A O 1
ATOM 1994 N N . ASP A 1 256 ? -18.829 5.288 5.387 1.00 67.06 256 ASP A N 1
ATOM 1995 C CA . ASP A 1 256 ? -17.708 4.584 6.021 1.00 67.06 256 ASP A CA 1
ATOM 1996 C C . ASP A 1 256 ? -16.445 5.448 5.978 1.00 67.06 256 ASP A C 1
ATOM 1998 O O . ASP A 1 256 ? -15.669 5.447 5.009 1.00 67.06 256 ASP A O 1
ATOM 2002 N N . ASP A 1 257 ? -16.240 6.224 7.037 1.00 70.31 257 ASP A N 1
ATOM 2003 C CA . ASP A 1 257 ? -15.068 7.077 7.202 1.00 70.31 257 ASP A CA 1
ATOM 2004 C C . ASP A 1 257 ? -13.920 6.365 7.945 1.00 70.31 257 ASP A C 1
ATOM 2006 O O . ASP A 1 257 ? -12.829 6.932 8.107 1.00 70.31 257 ASP A O 1
ATOM 2010 N N . PHE A 1 258 ? -14.107 5.073 8.255 1.00 79.44 258 PHE A N 1
ATOM 2011 C CA . PHE A 1 258 ? -13.165 4.199 8.954 1.00 79.44 258 PHE A CA 1
ATOM 2012 C C . PHE A 1 258 ? -12.915 4.612 10.394 1.00 79.44 258 PHE A C 1
ATOM 2014 O O . PHE A 1 258 ? -11.804 4.446 10.924 1.00 79.44 258 PHE A O 1
ATOM 2021 N N . ARG A 1 259 ? -13.949 5.159 11.018 1.00 86.19 259 ARG A N 1
ATOM 2022 C CA . ARG A 1 259 ? -13.973 5.586 12.406 1.00 86.19 259 ARG A CA 1
ATOM 2023 C C . ARG A 1 259 ? -15.325 5.182 12.955 1.00 86.19 259 ARG A C 1
ATOM 2025 O O . ARG A 1 259 ? -16.318 5.210 12.255 1.00 86.19 259 ARG A O 1
ATOM 2032 N N . ILE A 1 260 ? -15.342 4.774 14.213 1.00 89.12 260 ILE A N 1
ATOM 2033 C CA . ILE A 1 260 ? -16.597 4.511 14.904 1.00 89.12 260 ILE A CA 1
ATOM 2034 C C . ILE A 1 260 ? -16.815 5.662 15.871 1.00 89.12 260 ILE A C 1
ATOM 2036 O O . ILE A 1 260 ? -16.066 5.823 16.840 1.00 89.12 260 ILE A O 1
ATOM 2040 N N . GLU A 1 261 ? -17.837 6.464 15.617 1.00 89.75 261 GLU A N 1
ATOM 2041 C CA . GLU A 1 261 ? -18.318 7.463 16.562 1.00 89.75 261 GLU A CA 1
ATOM 2042 C C . GLU A 1 261 ? -19.176 6.809 17.670 1.00 89.75 261 GLU A C 1
ATOM 2044 O O . GLU A 1 261 ? -19.713 5.705 17.531 1.00 89.75 261 GLU A O 1
ATOM 2049 N N . GLU A 1 262 ? -19.334 7.485 18.818 1.00 90.75 262 GLU A N 1
ATOM 2050 C CA . GLU A 1 262 ? -20.092 6.933 19.958 1.00 90.75 262 GLU A CA 1
ATOM 2051 C C . GLU A 1 262 ? -21.554 6.619 19.586 1.00 90.75 262 GLU A C 1
ATOM 2053 O O . GLU A 1 262 ? -22.115 5.611 20.013 1.00 90.75 262 GLU A O 1
ATOM 2058 N N . ASN A 1 263 ? -22.184 7.473 18.781 1.00 89.19 263 ASN A N 1
ATOM 2059 C CA . ASN A 1 263 ? -23.540 7.290 18.250 1.00 89.19 263 ASN A CA 1
ATOM 2060 C C . ASN A 1 263 ? -23.659 6.043 17.352 1.00 89.19 263 ASN A C 1
ATOM 2062 O O . ASN A 1 263 ? -24.637 5.307 17.488 1.00 89.19 263 ASN A O 1
ATOM 2066 N N . GLU A 1 264 ? -22.687 5.787 16.477 1.00 88.12 264 GLU A N 1
ATOM 2067 C CA . GLU A 1 264 ? -22.649 4.618 15.594 1.00 88.12 264 GLU A CA 1
ATOM 2068 C C . GLU A 1 264 ? -22.503 3.333 16.399 1.00 88.12 264 GLU A C 1
ATOM 2070 O O . GLU A 1 264 ? -23.257 2.375 16.202 1.00 88.12 264 GLU A O 1
ATOM 2075 N N . TRP A 1 265 ? -21.607 3.343 17.389 1.00 91.38 265 TRP A N 1
ATOM 2076 C CA . TRP A 1 265 ? -21.466 2.239 18.328 1.00 91.38 265 TRP A CA 1
ATOM 2077 C C . TRP A 1 265 ? -22.764 1.976 19.093 1.00 91.38 265 TRP A C 1
ATOM 2079 O O . TRP A 1 265 ? -23.260 0.850 19.103 1.00 91.38 265 TRP A O 1
ATOM 2089 N N . LEU A 1 266 ? -23.370 3.007 19.686 1.00 89.88 266 LEU A N 1
ATOM 2090 C CA . LEU A 1 266 ? -24.624 2.867 20.431 1.00 89.88 266 LEU A CA 1
ATOM 2091 C C . LEU A 1 266 ? -25.784 2.368 19.557 1.00 89.88 266 LEU A C 1
ATOM 2093 O O . LEU A 1 266 ? -26.685 1.708 20.073 1.00 89.88 266 LEU A O 1
ATOM 2097 N N . ALA A 1 267 ? -25.768 2.654 18.255 1.00 87.81 267 ALA A N 1
ATOM 2098 C CA . ALA A 1 267 ? -26.785 2.194 17.313 1.00 87.81 267 ALA A CA 1
ATOM 2099 C C . ALA A 1 267 ? -26.559 0.758 16.802 1.00 87.81 267 ALA A C 1
ATOM 2101 O O . ALA A 1 267 ? -27.511 0.120 16.341 1.00 87.81 267 ALA A O 1
ATOM 2102 N N . SER A 1 268 ? -25.324 0.249 16.855 1.00 86.62 268 SER A N 1
ATOM 2103 C CA . SER A 1 268 ? -24.939 -1.000 16.181 1.00 86.62 268 SER A CA 1
ATOM 2104 C C . SER A 1 268 ? -24.281 -2.052 17.084 1.00 86.62 268 SER A C 1
ATOM 2106 O O . SER A 1 268 ? -24.085 -3.173 16.617 1.00 86.62 268 SER A O 1
ATOM 2108 N N . TYR A 1 269 ? -24.001 -1.773 18.365 1.00 87.38 269 TYR A N 1
ATOM 2109 C CA . TYR A 1 269 ? -23.317 -2.723 19.265 1.00 87.38 269 TYR A CA 1
ATOM 2110 C C . TYR A 1 269 ? -24.039 -4.080 19.385 1.00 87.38 269 TYR A C 1
ATOM 2112 O O . TYR A 1 269 ? -23.399 -5.125 19.468 1.00 87.38 269 TYR A O 1
ATOM 2120 N N . GLU A 1 270 ? -25.375 -4.100 19.322 1.00 86.69 270 GLU A N 1
ATOM 2121 C CA . GLU A 1 270 ? -26.152 -5.350 19.360 1.00 86.69 270 GLU A CA 1
ATOM 2122 C C . GLU A 1 270 ? -25.977 -6.190 18.089 1.00 86.69 270 GLU A C 1
ATOM 2124 O O . GLU A 1 270 ? -26.042 -7.417 18.147 1.00 86.69 270 GLU A O 1
ATOM 2129 N N . LYS A 1 271 ? -25.709 -5.553 16.939 1.00 82.94 271 LYS A N 1
ATOM 2130 C CA . LYS A 1 271 ? -25.494 -6.250 15.660 1.00 82.94 271 LYS A CA 1
ATOM 2131 C C . LYS A 1 271 ? -24.191 -7.043 15.671 1.00 82.94 271 LYS A C 1
ATOM 2133 O O . LYS A 1 271 ? -24.116 -8.107 15.063 1.00 82.94 271 LYS A O 1
ATOM 2138 N N . VAL A 1 272 ? -23.175 -6.538 16.372 1.00 83.75 272 VAL A N 1
ATOM 2139 C CA . VAL A 1 272 ? -21.868 -7.198 16.474 1.00 83.75 272 VAL A CA 1
ATOM 2140 C C . VAL A 1 272 ? -21.790 -8.227 17.598 1.00 83.75 272 VAL A C 1
ATOM 2142 O O . VAL A 1 272 ? -20.843 -9.005 17.627 1.00 83.75 272 VAL A O 1
ATOM 2145 N N . ALA A 1 273 ? -22.792 -8.304 18.478 1.00 82.94 273 ALA A N 1
ATOM 2146 C CA . ALA A 1 273 ? -22.852 -9.321 19.531 1.00 82.94 273 ALA A CA 1
ATOM 2147 C C . ALA A 1 273 ? -22.987 -10.750 18.974 1.00 82.94 273 ALA A C 1
ATOM 2149 O O . ALA A 1 273 ? -22.545 -11.715 19.598 1.00 82.94 273 ALA A O 1
ATOM 2150 N N . ASP A 1 274 ? -23.580 -10.882 17.782 1.00 79.69 274 ASP A N 1
ATOM 2151 C CA . ASP A 1 274 ? -23.650 -12.147 17.046 1.00 79.69 274 ASP A CA 1
ATOM 2152 C C . ASP A 1 274 ? -22.288 -12.552 16.462 1.00 79.69 274 ASP A C 1
ATOM 2154 O O . ASP A 1 274 ? -22.101 -13.715 16.108 1.00 79.69 274 ASP A O 1
ATOM 2158 N N . HIS A 1 275 ? -21.333 -11.621 16.370 1.00 80.62 275 HIS A N 1
ATOM 2159 C CA . HIS A 1 275 ? -19.978 -11.911 15.938 1.00 80.62 275 HIS A CA 1
ATOM 2160 C C . HIS A 1 275 ? -19.253 -12.672 17.055 1.00 80.62 275 HIS A C 1
ATOM 2162 O O . HIS A 1 275 ? -19.241 -12.262 18.214 1.00 80.62 275 HIS A O 1
ATOM 2168 N N . ASN A 1 276 ? -18.625 -13.803 16.727 1.00 79.38 276 ASN A N 1
ATOM 2169 C CA . ASN A 1 276 ? -18.104 -14.755 17.717 1.00 79.38 276 ASN A CA 1
ATOM 2170 C C . ASN A 1 276 ? -16.837 -14.291 18.476 1.00 79.38 276 ASN A C 1
ATOM 2172 O O . ASN A 1 276 ? -16.083 -15.128 18.972 1.00 79.38 276 ASN A O 1
ATOM 2176 N N . LEU A 1 277 ? -16.599 -12.981 18.562 1.00 87.31 277 LEU A N 1
ATOM 2177 C CA . LEU A 1 277 ? -15.438 -12.378 19.208 1.00 87.31 277 LEU A CA 1
ATOM 2178 C C . LEU A 1 277 ? -15.725 -12.111 20.689 1.00 87.31 277 LEU A C 1
ATOM 2180 O O . LEU A 1 277 ? -16.741 -11.517 21.044 1.00 87.31 277 LEU A O 1
ATOM 2184 N N . ALA A 1 278 ? -14.818 -12.534 21.563 1.00 87.75 278 ALA A N 1
ATOM 2185 C CA . ALA A 1 278 ? -14.947 -12.432 23.011 1.00 87.75 278 ALA A CA 1
ATOM 2186 C C . ALA A 1 278 ? -15.186 -10.992 23.485 1.00 87.75 278 ALA A C 1
ATOM 2188 O O . ALA A 1 278 ? -15.994 -10.781 24.379 1.00 87.75 278 ALA A O 1
ATOM 2189 N N . GLY A 1 279 ? -14.538 -10.006 22.856 1.00 84.69 279 GLY A N 1
ATOM 2190 C CA . GLY A 1 279 ? -14.723 -8.590 23.197 1.00 84.69 279 GLY A CA 1
ATOM 2191 C C . GLY A 1 279 ? -16.074 -7.994 22.787 1.00 84.69 279 GLY A C 1
ATOM 2192 O O . GLY A 1 279 ? -16.371 -6.873 23.181 1.00 84.69 279 GLY A O 1
ATOM 2193 N N . LEU A 1 280 ? -16.883 -8.724 22.012 1.00 87.12 280 LEU A N 1
ATOM 2194 C CA . LEU A 1 280 ? -18.197 -8.282 21.522 1.00 87.12 280 LEU A CA 1
ATOM 2195 C C . LEU A 1 280 ? -19.354 -9.079 22.141 1.00 87.12 280 LEU A C 1
ATOM 2197 O O . LEU A 1 280 ? -20.508 -8.658 22.076 1.00 87.12 280 LEU A O 1
ATOM 2201 N N . LYS A 1 281 ? -19.058 -10.213 22.783 1.00 78.25 281 LYS A N 1
ATOM 2202 C CA . LYS A 1 281 ? -20.033 -11.003 23.537 1.00 78.25 281 LYS A CA 1
ATOM 2203 C C . LYS A 1 281 ? -20.199 -10.395 24.925 1.00 78.25 281 LYS A C 1
ATOM 2205 O O . LYS A 1 281 ? -19.324 -10.562 25.764 1.00 78.25 281 LYS A O 1
ATOM 2210 N N . ASP A 1 282 ? -21.340 -9.751 25.160 1.00 67.81 282 ASP A N 1
ATOM 2211 C CA . ASP A 1 282 ? -21.709 -9.126 26.441 1.00 67.81 282 ASP A CA 1
ATOM 2212 C C . ASP A 1 282 ? -20.964 -7.809 26.733 1.00 67.81 282 ASP A C 1
ATOM 2214 O O . ASP A 1 282 ? -20.225 -7.663 27.705 1.00 67.81 282 ASP A O 1
ATOM 2218 N N . THR A 1 283 ? -21.183 -6.805 25.876 1.00 65.62 283 THR A N 1
ATOM 2219 C CA . THR A 1 283 ? -20.569 -5.467 25.980 1.00 65.62 283 THR A CA 1
ATOM 2220 C C . THR A 1 283 ? -21.037 -4.642 27.189 1.00 65.62 283 THR A C 1
ATOM 2222 O O . THR A 1 283 ? -20.687 -3.464 27.277 1.00 65.62 283 THR A O 1
ATOM 2225 N N . GLY A 1 284 ? -21.822 -5.214 28.113 1.00 75.50 284 GLY A N 1
ATOM 2226 C CA . GLY A 1 284 ? -22.307 -4.545 29.320 1.00 75.50 284 GLY A CA 1
ATOM 2227 C C . GLY A 1 284 ? -22.930 -3.175 29.028 1.00 75.50 284 GLY A C 1
ATOM 2228 O O . GLY A 1 284 ? -23.885 -3.072 28.263 1.00 75.50 284 GLY A O 1
ATOM 2229 N N . ASP A 1 285 ? -22.374 -2.120 29.634 1.00 87.94 285 ASP A N 1
ATOM 2230 C CA . ASP A 1 285 ? -22.692 -0.732 29.275 1.00 87.94 285 ASP A CA 1
ATOM 2231 C C . ASP A 1 285 ? -21.959 -0.341 27.975 1.00 87.94 285 ASP A C 1
ATOM 2233 O O . ASP A 1 285 ? -20.728 -0.194 27.988 1.00 87.94 285 ASP A O 1
ATOM 2237 N N . PRO A 1 286 ? -22.677 -0.116 26.857 1.00 89.81 286 PRO A N 1
ATOM 2238 C CA . PRO A 1 286 ? -22.047 0.186 25.580 1.00 89.81 286 PRO A CA 1
ATOM 2239 C C . PRO A 1 286 ? -21.238 1.489 25.617 1.00 89.81 286 PRO A C 1
ATOM 2241 O O . PRO A 1 286 ? -20.225 1.571 24.928 1.00 89.81 286 PRO A O 1
ATOM 2244 N N . LYS A 1 287 ? -21.583 2.478 26.457 1.00 91.81 287 LYS A N 1
ATOM 2245 C CA . LYS A 1 287 ? -20.774 3.706 26.589 1.00 91.81 287 LYS A CA 1
ATOM 2246 C C . LYS A 1 287 ? -19.441 3.442 27.275 1.00 91.81 287 LYS A C 1
ATOM 2248 O O . LYS A 1 287 ? -18.413 3.987 26.874 1.00 91.81 287 LYS A O 1
ATOM 2253 N N . ALA A 1 288 ? -19.447 2.603 28.310 1.00 90.81 288 ALA A N 1
ATOM 2254 C CA . ALA A 1 288 ? -18.222 2.197 28.987 1.00 90.81 288 ALA A CA 1
ATOM 2255 C C . ALA A 1 288 ? -17.315 1.396 28.044 1.00 90.81 288 ALA A C 1
ATOM 2257 O O . ALA A 1 288 ? -16.107 1.623 28.026 1.00 90.81 288 ALA A O 1
ATOM 2258 N N . THR A 1 289 ? -17.904 0.522 27.225 1.00 91.69 289 THR A N 1
ATOM 2259 C CA . THR A 1 289 ? -17.179 -0.246 26.207 1.00 91.69 289 THR A CA 1
ATOM 2260 C C . THR A 1 289 ? -16.592 0.654 25.124 1.00 91.69 289 THR A C 1
ATOM 2262 O O . THR A 1 289 ? -15.408 0.526 24.832 1.00 91.69 289 THR A O 1
ATOM 2265 N N . PHE A 1 290 ? -17.346 1.633 24.613 1.00 92.81 290 PHE A N 1
ATOM 2266 C CA . PHE A 1 290 ? -16.818 2.628 23.672 1.00 92.81 290 PHE A CA 1
ATOM 2267 C C . PHE A 1 290 ? -15.598 3.354 24.236 1.00 92.81 290 PHE A C 1
ATOM 2269 O O . PHE A 1 290 ? -14.548 3.398 23.608 1.00 92.81 290 PHE A O 1
ATOM 2276 N N . LYS A 1 291 ? -15.698 3.845 25.474 1.00 91.81 291 LYS A N 1
ATOM 2277 C CA . LYS A 1 291 ? -14.591 4.526 26.151 1.00 91.81 291 LYS A CA 1
ATOM 2278 C C . LYS A 1 291 ? -13.384 3.616 26.408 1.00 91.81 291 LYS A C 1
ATOM 2280 O O . LYS A 1 291 ? -12.268 4.104 26.517 1.00 91.81 291 LYS A O 1
ATOM 2285 N N . ALA A 1 292 ? -13.602 2.313 26.574 1.00 89.94 292 ALA A N 1
ATOM 2286 C CA . ALA A 1 292 ? -12.515 1.346 26.695 1.00 89.94 292 ALA A CA 1
ATOM 2287 C C . ALA A 1 292 ? -11.842 1.058 25.342 1.00 89.94 292 ALA A C 1
ATOM 2289 O O . ALA A 1 292 ? -10.663 0.712 25.326 1.00 89.94 292 ALA A O 1
ATOM 2290 N N . MET A 1 293 ? -12.580 1.197 24.236 1.00 91.94 293 MET A N 1
ATOM 2291 C CA . MET A 1 293 ? -12.052 1.085 22.877 1.00 91.94 293 MET A CA 1
ATOM 2292 C C . MET A 1 293 ? -11.322 2.356 22.423 1.00 91.94 293 MET A C 1
ATOM 2294 O O . MET A 1 293 ? -10.287 2.227 21.787 1.00 91.94 293 MET A O 1
ATOM 2298 N N . ASP A 1 294 ? -11.822 3.550 22.759 1.00 91.00 294 ASP A N 1
ATOM 2299 C CA . ASP A 1 294 ? -11.200 4.860 22.478 1.00 91.00 294 ASP A CA 1
ATOM 2300 C C . ASP A 1 294 ? -9.998 5.082 23.414 1.00 91.00 294 ASP A C 1
ATOM 2302 O O . ASP A 1 294 ? -10.084 5.731 24.463 1.00 91.00 294 ASP A O 1
ATOM 2306 N N . MET A 1 295 ? -8.881 4.433 23.085 1.00 79.06 295 MET A N 1
ATOM 2307 C CA . MET A 1 295 ? -7.692 4.375 23.933 1.00 79.06 295 MET A CA 1
ATOM 2308 C C . MET A 1 295 ? -6.970 5.723 23.999 1.00 79.06 295 MET A C 1
ATOM 2310 O O . MET A 1 295 ? -6.329 6.018 25.016 1.00 79.06 295 MET A O 1
ATOM 2314 N N . ASP A 1 296 ? -7.039 6.522 22.931 1.00 83.31 296 ASP A N 1
ATOM 2315 C CA . ASP A 1 296 ? -6.420 7.845 22.876 1.00 83.31 296 ASP A CA 1
ATOM 2316 C C . ASP A 1 296 ? -7.318 8.979 23.413 1.00 83.31 296 ASP A C 1
ATOM 2318 O O . ASP A 1 296 ? -6.811 10.055 23.760 1.00 83.31 296 ASP A O 1
ATOM 2322 N N . GLY A 1 297 ? -8.615 8.713 23.602 1.00 85.31 297 GLY A N 1
ATOM 2323 C CA . GLY A 1 297 ? -9.598 9.672 24.100 1.00 85.31 297 GLY A CA 1
ATOM 2324 C C . GLY A 1 297 ? -9.985 10.724 23.059 1.00 85.31 297 GLY A C 1
ATOM 2325 O O . GLY A 1 297 ? -10.379 11.837 23.430 1.00 85.31 297 GLY A O 1
ATOM 2326 N N . GLY A 1 298 ? -9.813 10.410 21.777 1.00 82.94 298 GLY A N 1
ATOM 2327 C CA . GLY A 1 298 ? -10.080 11.263 20.628 1.00 82.94 298 GLY A CA 1
ATOM 2328 C C . GLY A 1 298 ? -11.566 11.449 20.329 1.00 82.94 298 GLY A C 1
ATOM 2329 O O . GLY A 1 298 ? -11.909 12.317 19.523 1.00 82.94 298 GLY A O 1
ATOM 2330 N N . GLY A 1 299 ? -12.447 10.693 20.994 1.00 87.94 299 GLY A N 1
ATOM 2331 C CA . GLY A 1 299 ? -13.899 10.741 20.811 1.00 87.94 299 GLY A CA 1
ATOM 2332 C C . GLY A 1 299 ? -14.405 9.898 19.638 1.00 87.94 299 GLY A C 1
ATOM 2333 O O . GLY A 1 299 ? -15.573 10.011 19.271 1.00 87.94 299 GLY A O 1
ATOM 2334 N N . MET A 1 300 ? -13.538 9.074 19.053 1.00 90.69 300 MET A N 1
ATOM 2335 C CA . MET A 1 300 ? -13.815 8.165 17.941 1.00 90.69 300 MET A CA 1
ATOM 2336 C C . MET A 1 300 ? -12.877 6.965 18.054 1.00 90.69 300 MET A C 1
ATOM 2338 O O . MET A 1 300 ? -11.730 7.136 18.445 1.00 90.69 300 MET A O 1
ATOM 2342 N N . VAL A 1 301 ? -13.341 5.774 17.688 1.00 90.50 301 VAL A N 1
ATOM 2343 C CA . VAL A 1 301 ? -12.520 4.558 17.716 1.00 90.50 301 VAL A CA 1
ATOM 2344 C C . VAL A 1 301 ? -11.958 4.298 16.325 1.00 90.50 301 VAL A C 1
ATOM 2346 O O . VAL A 1 301 ? -12.703 4.063 15.371 1.00 90.50 301 VAL A O 1
ATOM 2349 N N . LEU A 1 302 ? -10.633 4.305 16.205 1.00 89.88 302 LEU A N 1
ATOM 2350 C CA . LEU A 1 302 ? -9.935 3.951 14.972 1.00 89.88 302 LEU A CA 1
ATOM 2351 C C . LEU A 1 302 ? -9.764 2.432 14.848 1.00 89.88 302 LEU A C 1
ATOM 2353 O O . LEU A 1 302 ? -9.702 1.703 15.839 1.00 89.88 302 LEU A O 1
ATOM 2357 N N . LEU A 1 303 ? -9.567 1.940 13.620 1.00 86.69 303 LEU A N 1
ATOM 2358 C CA . LEU A 1 303 ? -9.356 0.508 13.366 1.00 86.69 303 LEU A CA 1
ATOM 2359 C C . LEU A 1 303 ? -8.230 -0.111 14.218 1.00 86.69 303 LEU A C 1
ATOM 2361 O O . LEU A 1 303 ? -8.329 -1.256 14.665 1.00 86.69 303 LEU A O 1
ATOM 2365 N N . GLY A 1 304 ? -7.142 0.631 14.435 1.00 86.88 304 GLY A N 1
ATOM 2366 C CA . GLY A 1 304 ? -6.026 0.162 15.257 1.00 86.88 304 GLY A CA 1
ATOM 2367 C C . GLY A 1 304 ? -6.428 -0.079 16.713 1.00 86.88 304 GLY A C 1
ATOM 2368 O O . GLY A 1 304 ? -6.035 -1.093 17.289 1.00 86.88 304 GLY A O 1
ATOM 2369 N N . GLU A 1 305 ? -7.239 0.816 17.273 1.00 89.94 305 GLU A N 1
ATOM 2370 C CA . GLU A 1 305 ? -7.733 0.742 18.648 1.00 89.94 305 GLU A CA 1
ATOM 2371 C C . GLU A 1 305 ? -8.769 -0.371 18.799 1.00 89.94 305 GLU A C 1
ATOM 2373 O O . GLU A 1 305 ? -8.647 -1.207 19.692 1.00 89.94 305 GLU A O 1
ATOM 2378 N N . TRP A 1 306 ? -9.697 -0.478 17.844 1.00 91.75 306 TRP A N 1
ATOM 2379 C CA . TRP A 1 306 ? -10.638 -1.594 17.741 1.00 91.75 306 TRP A CA 1
ATOM 2380 C C . TRP A 1 306 ? -9.928 -2.954 17.739 1.00 91.75 306 TRP A C 1
ATOM 2382 O O . TRP A 1 306 ? -10.228 -3.837 18.546 1.00 91.75 306 TRP A O 1
ATOM 2392 N N . CYS A 1 307 ? -8.932 -3.126 16.862 1.00 90.19 307 CYS A N 1
ATOM 2393 C CA . CYS A 1 307 ? -8.167 -4.369 16.792 1.00 90.19 307 CYS A CA 1
ATOM 2394 C C . CYS A 1 307 ? -7.384 -4.632 18.086 1.00 90.19 307 CYS A C 1
ATOM 2396 O O . CYS A 1 307 ? -7.256 -5.789 18.490 1.00 90.19 307 CYS A O 1
ATOM 2398 N N . GLY A 1 308 ? -6.842 -3.584 18.715 1.00 88.94 308 GLY A N 1
ATOM 2399 C CA . GLY A 1 308 ? -6.120 -3.666 19.984 1.00 88.94 308 GLY A CA 1
ATOM 2400 C C . GLY A 1 308 ? -7.014 -4.150 21.123 1.00 88.94 308 GLY A C 1
ATOM 2401 O O . GLY A 1 308 ? -6.699 -5.161 21.753 1.00 88.94 308 GLY A O 1
ATOM 2402 N N . TYR A 1 309 ? -8.160 -3.493 21.308 1.00 92.19 309 TYR A N 1
ATOM 2403 C CA . TYR A 1 309 ? -9.168 -3.842 22.306 1.00 92.19 309 TYR A CA 1
ATOM 2404 C C . TYR A 1 309 ? -9.644 -5.291 22.156 1.00 92.19 309 TYR A C 1
ATOM 2406 O O . TYR A 1 309 ? -9.604 -6.071 23.109 1.00 92.19 309 TYR A O 1
ATOM 2414 N N . LEU A 1 310 ? -10.043 -5.692 20.943 1.00 92.12 310 LEU A N 1
ATOM 2415 C CA . LEU A 1 310 ? -10.519 -7.054 20.704 1.00 92.12 310 LEU A CA 1
ATOM 2416 C C . LEU A 1 310 ? -9.418 -8.085 20.913 1.00 92.12 310 LEU A C 1
ATOM 2418 O O . LEU A 1 310 ? -9.670 -9.132 21.498 1.00 92.12 310 LEU A O 1
ATOM 2422 N N . THR A 1 311 ? -8.187 -7.780 20.500 1.00 89.44 311 THR A N 1
ATOM 2423 C CA . THR A 1 311 ? -7.043 -8.657 20.763 1.00 89.44 311 THR A CA 1
ATOM 2424 C C . THR A 1 311 ? -6.858 -8.888 22.261 1.00 89.44 311 THR A C 1
ATOM 2426 O O . THR A 1 311 ? -6.692 -10.033 22.675 1.00 89.44 311 THR A O 1
ATOM 2429 N N . GLU A 1 312 ? -6.909 -7.836 23.079 1.00 90.56 312 GLU A N 1
ATOM 2430 C CA . GLU A 1 312 ? -6.786 -7.953 24.534 1.00 90.56 312 GLU A CA 1
ATOM 2431 C C . GLU A 1 312 ? -7.910 -8.814 25.124 1.00 90.56 312 GLU A C 1
ATOM 2433 O O . GLU A 1 312 ? -7.633 -9.753 25.870 1.00 90.56 312 GLU A O 1
ATOM 2438 N N . LYS A 1 313 ? -9.160 -8.588 24.706 1.00 92.19 313 LYS A N 1
ATOM 2439 C CA . LYS A 1 313 ? -10.313 -9.372 25.173 1.00 92.19 313 LYS A CA 1
ATOM 2440 C C . LYS A 1 313 ? -10.251 -10.842 24.770 1.00 92.19 313 LYS A C 1
ATOM 2442 O O . LYS A 1 313 ? -10.575 -11.711 25.574 1.00 92.19 313 LYS A O 1
ATOM 2447 N N . GLU A 1 314 ? -9.801 -11.143 23.555 1.00 90.56 314 GLU A N 1
ATOM 2448 C CA . GLU A 1 314 ? -9.585 -12.522 23.103 1.00 90.56 314 GLU A CA 1
ATOM 2449 C C . GLU A 1 314 ? -8.504 -13.228 23.936 1.00 90.56 314 GLU A C 1
ATOM 2451 O O . GLU A 1 314 ? -8.652 -14.403 24.287 1.00 90.56 314 GLU A O 1
ATOM 2456 N N . ILE A 1 315 ? -7.421 -12.514 24.274 1.00 88.75 315 ILE A N 1
ATOM 2457 C CA . ILE A 1 315 ? -6.333 -13.025 25.119 1.00 88.75 315 ILE A CA 1
ATOM 2458 C C . ILE A 1 315 ? -6.831 -13.284 26.546 1.00 88.75 315 ILE A C 1
ATOM 2460 O O . ILE A 1 315 ? -6.575 -14.364 27.082 1.00 88.75 315 ILE A O 1
ATOM 2464 N N . GLU A 1 316 ? -7.559 -12.334 27.142 1.00 90.31 316 GLU A N 1
ATOM 2465 C CA . GLU A 1 316 ? -8.172 -12.464 28.473 1.00 90.31 316 GLU A CA 1
ATOM 2466 C C . GLU A 1 316 ? -9.149 -13.646 28.542 1.00 90.31 316 GLU A C 1
ATOM 2468 O O . GLU A 1 316 ? -9.175 -14.382 29.528 1.00 90.31 316 GLU A O 1
ATOM 2473 N N . ALA A 1 317 ? -9.923 -13.860 27.478 1.00 88.69 317 ALA A N 1
ATOM 2474 C CA . ALA A 1 317 ? -10.874 -14.961 27.375 1.00 88.69 317 ALA A CA 1
ATOM 2475 C C . ALA A 1 317 ? -10.223 -16.317 27.035 1.00 88.69 317 ALA A C 1
ATOM 2477 O O . ALA A 1 317 ? -10.926 -17.328 26.981 1.00 88.69 317 ALA A O 1
ATOM 2478 N N . HIS A 1 318 ? -8.903 -16.363 26.809 1.00 87.31 318 HIS A N 1
ATOM 2479 C CA . HIS A 1 318 ? -8.158 -17.569 26.429 1.00 87.31 318 HIS A CA 1
ATOM 2480 C C . HIS A 1 318 ? -8.768 -18.316 25.231 1.00 87.31 318 HIS A C 1
ATOM 2482 O O . HIS A 1 318 ? -8.769 -19.550 25.179 1.00 87.31 318 HIS A O 1
ATOM 2488 N N . THR A 1 319 ? -9.310 -17.580 24.260 1.00 87.81 319 THR A N 1
ATOM 2489 C CA . THR A 1 319 ? -9.847 -18.201 23.046 1.00 87.81 319 THR A CA 1
ATOM 2490 C C . THR A 1 319 ? -8.709 -18.725 22.170 1.00 87.81 319 THR A C 1
ATOM 2492 O O . THR A 1 319 ? -7.548 -18.336 22.312 1.00 87.81 319 THR A O 1
ATOM 2495 N N . VAL A 1 320 ? -9.028 -19.584 21.197 1.00 83.88 320 VAL A N 1
ATOM 2496 C CA . VAL A 1 320 ? -8.025 -20.056 20.225 1.00 83.88 320 VAL A CA 1
ATOM 2497 C C . VAL A 1 320 ? -7.426 -18.888 19.427 1.00 83.88 320 VAL A C 1
ATOM 2499 O O . VAL A 1 320 ? -6.227 -18.888 19.132 1.00 83.88 320 VAL A O 1
ATOM 2502 N N . LEU A 1 321 ? -8.245 -17.878 19.112 1.00 86.25 321 LEU A N 1
ATOM 2503 C CA . LEU A 1 321 ? -7.807 -16.653 18.448 1.00 86.25 321 LEU A CA 1
ATOM 2504 C C . LEU A 1 321 ? -6.893 -15.831 19.368 1.00 86.25 321 LEU A C 1
ATOM 2506 O O . LEU A 1 321 ? -5.815 -15.422 18.941 1.00 86.25 321 LEU A O 1
ATOM 2510 N N . GLY A 1 322 ? -7.269 -15.661 20.636 1.00 86.25 322 GLY A N 1
ATOM 2511 C CA . GLY A 1 322 ? -6.473 -14.980 21.654 1.00 86.25 322 GLY A CA 1
ATOM 2512 C C . GLY A 1 322 ? -5.116 -15.635 21.880 1.00 86.25 322 GLY A C 1
ATOM 2513 O O . GLY A 1 322 ? -4.091 -14.958 21.839 1.00 86.25 322 GLY A O 1
ATOM 2514 N N . GLU A 1 323 ? -5.067 -16.963 22.017 1.00 86.75 323 GLU A N 1
ATOM 2515 C CA . GLU A 1 323 ? -3.808 -17.711 22.113 1.00 86.75 323 GLU A CA 1
ATOM 2516 C C . GLU A 1 323 ? -2.909 -17.466 20.890 1.00 86.75 323 GLU A C 1
ATOM 2518 O O . GLU A 1 323 ? -1.700 -17.278 21.039 1.00 86.75 323 GLU A O 1
ATOM 2523 N N . PHE A 1 324 ? -3.481 -17.441 19.680 1.00 85.00 324 PHE A N 1
ATOM 2524 C CA . PHE A 1 324 ? -2.731 -17.151 18.456 1.00 85.00 324 PHE A CA 1
ATOM 2525 C C . PHE A 1 324 ? -2.194 -15.712 18.437 1.00 85.00 324 PHE A C 1
ATOM 2527 O O . PHE A 1 324 ? -1.010 -15.500 18.159 1.00 85.00 324 PHE A O 1
ATOM 2534 N N . LEU A 1 325 ? -3.036 -14.731 18.770 1.00 84.25 325 LEU A N 1
ATOM 2535 C CA . LEU A 1 325 ? -2.656 -13.319 18.832 1.00 84.25 325 LEU A CA 1
ATOM 2536 C C . LEU A 1 325 ? -1.594 -13.065 19.919 1.00 84.25 325 LEU A C 1
ATOM 2538 O O . LEU A 1 325 ? -0.696 -12.239 19.711 1.00 84.25 325 LEU A O 1
ATOM 2542 N N . ASN A 1 326 ? -1.611 -13.836 21.013 1.00 83.69 326 ASN A N 1
ATOM 2543 C CA . ASN A 1 326 ? -0.652 -13.729 22.113 1.00 83.69 326 ASN A CA 1
ATOM 2544 C C . ASN A 1 326 ? 0.774 -14.205 21.753 1.00 83.69 326 ASN A C 1
ATOM 2546 O O . ASN A 1 326 ? 1.763 -13.704 22.289 1.00 83.69 326 ASN A O 1
ATOM 2550 N N . ILE A 1 327 ? 0.926 -15.124 20.787 1.00 70.69 327 ILE A N 1
ATOM 2551 C CA . ILE A 1 327 ? 2.253 -15.596 20.324 1.00 70.69 327 ILE A CA 1
ATOM 2552 C C . ILE A 1 327 ? 3.136 -14.412 19.885 1.00 70.69 327 ILE A C 1
ATOM 2554 O O . ILE A 1 327 ? 4.357 -14.440 20.042 1.00 70.69 327 ILE A O 1
ATOM 2558 N N . SER A 1 328 ? 2.525 -13.344 19.372 1.00 55.47 328 SER A N 1
ATOM 2559 C CA . SER A 1 328 ? 3.236 -12.148 18.905 1.00 55.47 328 SER A CA 1
ATOM 2560 C C . SER A 1 328 ? 3.466 -11.063 19.961 1.00 55.47 328 SER A C 1
ATOM 2562 O O . SER A 1 328 ? 4.406 -10.285 19.820 1.00 55.47 328 SER A O 1
ATOM 2564 N N . THR A 1 329 ? 2.673 -10.994 21.034 1.00 53.06 329 THR A N 1
ATOM 2565 C CA . THR A 1 329 ? 2.938 -10.102 22.183 1.00 53.06 329 THR A CA 1
ATOM 2566 C C . THR A 1 329 ? 4.063 -10.651 23.053 1.00 53.06 329 THR A C 1
ATOM 2568 O O . THR A 1 329 ? 4.973 -9.905 23.404 1.00 53.06 329 THR A O 1
ATOM 2571 N N . GLU A 1 330 ? 4.062 -11.950 23.367 1.00 50.31 330 GLU A N 1
ATOM 2572 C CA . GLU A 1 330 ? 5.084 -12.538 24.246 1.00 50.31 330 GLU A CA 1
ATOM 2573 C C . GLU A 1 330 ? 6.478 -12.565 23.614 1.00 50.31 330 GLU A C 1
ATOM 2575 O O . GLU A 1 330 ? 7.479 -12.403 24.316 1.00 50.31 330 GLU A O 1
ATOM 2580 N N . THR A 1 331 ? 6.550 -12.746 22.295 1.00 48.25 331 THR A N 1
ATOM 2581 C CA . THR A 1 331 ? 7.824 -12.762 21.564 1.00 48.25 331 THR A CA 1
ATOM 2582 C C . THR A 1 331 ? 8.428 -11.352 21.498 1.00 48.25 331 THR A C 1
ATOM 2584 O O . THR A 1 331 ? 9.610 -11.189 21.788 1.00 48.25 331 THR A O 1
ATOM 2587 N N . LYS A 1 332 ? 7.605 -10.307 21.297 1.00 44.97 332 LYS A N 1
ATOM 2588 C CA . LYS A 1 332 ? 8.043 -8.894 21.332 1.00 44.97 332 LYS A CA 1
ATOM 2589 C C . LYS A 1 332 ? 8.296 -8.354 22.754 1.00 44.97 332 LYS A C 1
ATOM 2591 O O . LYS A 1 332 ? 9.079 -7.430 22.940 1.00 44.97 332 LYS A O 1
ATOM 2596 N N . ALA A 1 333 ? 7.680 -8.920 23.795 1.00 39.47 333 ALA A N 1
ATOM 2597 C CA . ALA A 1 333 ? 7.930 -8.502 25.182 1.00 39.47 333 ALA A CA 1
ATOM 2598 C C . ALA A 1 333 ? 9.260 -9.036 25.751 1.00 39.47 333 ALA A C 1
ATOM 2600 O O . ALA A 1 333 ? 9.848 -8.425 26.649 1.00 39.47 333 ALA A O 1
A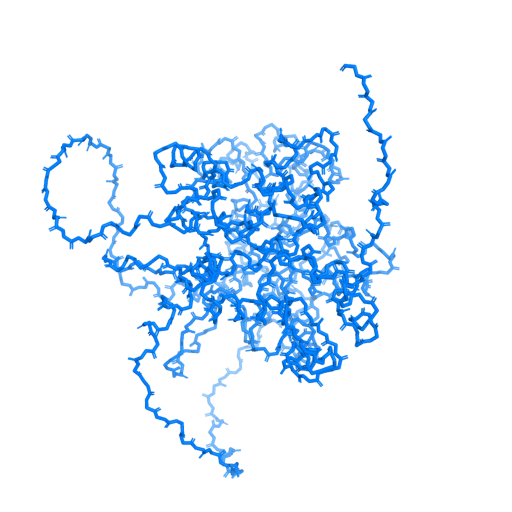TOM 2601 N N . LYS A 1 334 ? 9.760 -10.170 25.239 1.00 35.81 334 LYS A N 1
ATOM 2602 C CA . LYS A 1 334 ? 11.053 -10.747 25.648 1.00 35.81 334 LYS A CA 1
ATOM 2603 C C . LYS A 1 334 ? 12.254 -9.946 25.131 1.00 35.81 334 LYS A C 1
ATOM 2605 O O . LYS A 1 334 ? 13.293 -9.969 25.786 1.00 35.81 334 LYS A O 1
ATOM 2610 N N . THR A 1 335 ? 12.097 -9.180 24.051 1.00 36.53 335 THR A N 1
ATOM 2611 C CA . THR A 1 335 ? 13.148 -8.320 23.479 1.00 36.53 335 THR A CA 1
ATOM 2612 C C . THR A 1 335 ? 13.280 -6.956 24.178 1.00 36.53 335 THR A C 1
ATOM 2614 O O . THR A 1 335 ? 14.346 -6.350 24.125 1.00 36.53 335 THR A O 1
ATOM 2617 N N . HIS A 1 336 ? 12.269 -6.494 24.930 1.00 29.31 336 HIS A N 1
ATOM 2618 C CA . HIS A 1 336 ? 12.242 -5.139 25.516 1.00 29.31 336 HIS A CA 1
ATOM 2619 C C . HIS A 1 336 ? 12.672 -4.993 26.992 1.00 29.31 336 HIS A C 1
ATOM 2621 O O . HIS A 1 336 ? 12.601 -3.896 27.553 1.00 29.31 336 HIS A O 1
ATOM 2627 N N . LYS A 1 337 ? 13.176 -6.035 27.669 1.00 27.47 337 LYS A N 1
ATOM 2628 C CA . LYS A 1 337 ? 13.657 -5.888 29.062 1.00 27.47 337 LYS A CA 1
ATOM 2629 C C . LYS A 1 337 ? 15.092 -5.343 29.156 1.00 27.47 337 LYS A C 1
ATOM 2631 O O . LYS A 1 337 ? 16.018 -6.092 29.453 1.00 27.47 337 LYS A O 1
ATOM 2636 N N . LYS A 1 338 ? 15.238 -4.016 29.027 1.00 26.55 338 LYS A N 1
ATOM 2637 C CA . LYS A 1 338 ? 16.092 -3.141 29.872 1.00 26.55 338 LYS A CA 1
ATOM 2638 C C . LYS A 1 338 ? 15.918 -1.664 29.472 1.00 26.55 338 LYS A C 1
ATOM 2640 O O . LYS A 1 338 ? 16.543 -1.196 28.532 1.00 26.55 338 LYS A O 1
ATOM 2645 N N . GLY A 1 339 ? 15.111 -0.924 30.235 1.00 24.66 339 GLY A N 1
ATOM 2646 C CA . GLY A 1 339 ? 15.008 0.538 30.142 1.00 24.66 339 GLY A CA 1
ATOM 2647 C C . GLY A 1 339 ? 13.801 1.091 30.908 1.00 24.66 339 GLY A C 1
ATOM 2648 O O . GLY A 1 339 ? 12.672 0.727 30.627 1.00 24.66 339 GLY A O 1
ATOM 2649 N N . THR A 1 340 ? 14.067 1.907 31.923 1.00 24.86 340 THR A N 1
ATOM 2650 C CA . THR A 1 340 ? 13.192 2.455 32.988 1.00 24.86 340 THR A CA 1
ATOM 2651 C C . THR A 1 340 ? 12.041 3.383 32.501 1.00 24.86 340 THR A C 1
ATOM 2653 O O . THR A 1 340 ? 12.101 3.872 31.377 1.00 24.86 340 THR A O 1
ATOM 2656 N N . PRO A 1 341 ? 11.006 3.670 33.334 1.00 25.95 341 PRO A N 1
ATOM 2657 C CA . PRO A 1 341 ? 9.710 4.228 32.916 1.00 25.95 341 PRO A CA 1
ATOM 2658 C C . PRO A 1 341 ? 9.718 5.676 32.403 1.00 25.95 341 PRO A C 1
ATOM 2660 O O . PRO A 1 341 ? 10.452 6.534 32.897 1.00 25.95 341 PRO A O 1
ATOM 2663 N N . LEU A 1 342 ? 8.782 5.936 31.485 1.00 24.42 342 LEU A N 1
ATOM 2664 C CA . LEU A 1 342 ? 8.429 7.217 30.867 1.00 24.42 342 LEU A CA 1
ATOM 2665 C C . LEU A 1 342 ? 8.177 8.339 31.894 1.00 24.42 342 LEU A C 1
ATOM 2667 O O . LEU A 1 342 ? 7.276 8.258 32.733 1.00 24.42 342 LEU A O 1
ATOM 2671 N N . LYS A 1 343 ? 8.937 9.436 31.780 1.00 26.41 343 LYS A N 1
ATOM 2672 C CA . LYS A 1 343 ? 8.649 10.711 32.453 1.00 26.41 343 LYS A CA 1
ATOM 2673 C C . LYS A 1 343 ? 7.722 11.561 31.582 1.00 26.41 343 LYS A C 1
ATOM 2675 O O . LYS A 1 343 ? 8.027 11.839 30.427 1.00 26.41 343 LYS A O 1
ATOM 2680 N N . LYS A 1 344 ? 6.619 12.004 32.190 1.00 24.34 344 LYS A N 1
ATOM 2681 C CA . LYS A 1 344 ? 5.647 12.971 31.659 1.00 24.34 344 LYS A CA 1
ATOM 2682 C C . LYS A 1 344 ? 6.345 14.264 31.217 1.00 24.34 344 LYS A C 1
ATOM 2684 O O . LYS A 1 344 ? 7.112 14.828 31.999 1.00 24.34 344 LYS A O 1
ATOM 2689 N N . PHE A 1 345 ? 6.030 14.756 30.021 1.00 22.64 345 PHE A N 1
ATOM 2690 C CA . PHE A 1 345 ? 6.452 16.076 29.554 1.00 22.64 345 PHE A CA 1
ATOM 2691 C C . PHE A 1 345 ? 5.271 17.052 29.562 1.00 22.64 345 PHE A C 1
ATOM 2693 O O . PH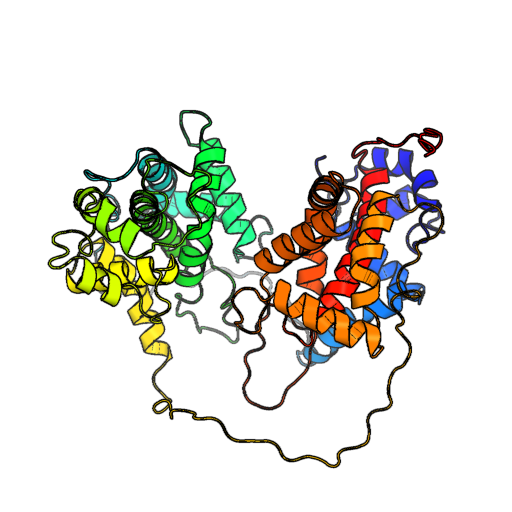E A 1 345 ? 4.257 16.822 28.911 1.00 22.64 345 PHE A O 1
ATOM 2700 N N . SER A 1 346 ? 5.445 18.154 30.291 1.00 21.45 346 SER A N 1
ATOM 2701 C CA . SER A 1 346 ? 4.667 19.392 30.166 1.00 21.45 346 SER A CA 1
ATOM 2702 C C . SER A 1 346 ? 5.544 20.455 29.481 1.00 21.45 346 SER A C 1
ATOM 2704 O O . SER A 1 346 ? 6.772 20.356 29.550 1.00 21.45 346 SER A O 1
ATOM 2706 N N . PRO A 1 347 ? 4.969 21.476 28.818 1.00 26.59 347 PRO A N 1
ATOM 2707 C CA . PRO A 1 347 ? 5.697 22.301 27.859 1.00 26.59 347 PRO A CA 1
ATOM 2708 C C . PRO A 1 347 ? 6.369 23.513 28.518 1.00 26.59 347 PRO A C 1
ATOM 2710 O O . PRO A 1 347 ? 5.759 24.200 29.338 1.00 26.59 347 PRO A O 1
ATOM 2713 N N . SER A 1 348 ? 7.587 23.872 28.093 1.00 21.66 348 SER A N 1
ATOM 2714 C CA . SER A 1 348 ? 8.114 25.219 28.352 1.00 21.66 348 SER A CA 1
ATOM 2715 C C . SER A 1 348 ? 9.058 25.744 27.263 1.00 21.66 348 SER A C 1
ATOM 2717 O O . SER A 1 348 ? 10.165 25.250 27.091 1.00 21.66 348 SER A O 1
ATOM 2719 N N . LYS A 1 349 ? 8.569 26.793 26.590 1.00 23.52 349 LYS A N 1
ATOM 2720 C CA . LYS A 1 349 ? 9.193 28.073 26.199 1.00 23.52 349 LYS A CA 1
ATOM 2721 C C . LYS A 1 349 ? 10.643 28.141 25.678 1.00 23.52 349 LYS A C 1
ATOM 2723 O O . LYS A 1 349 ? 11.607 27.695 26.281 1.00 23.52 349 LYS A O 1
ATOM 2728 N N . ALA A 1 350 ? 10.726 28.914 24.596 1.00 27.38 350 ALA A N 1
ATOM 2729 C CA . ALA A 1 350 ? 11.875 29.389 23.840 1.00 27.38 350 ALA A CA 1
ATOM 2730 C C . ALA A 1 350 ? 13.035 30.018 24.638 1.00 27.38 350 ALA A C 1
ATOM 2732 O O . ALA A 1 350 ? 12.813 30.806 25.559 1.00 27.38 350 ALA A O 1
ATOM 2733 N N . LYS A 1 351 ? 14.260 29.818 24.128 1.00 24.41 351 LYS A N 1
ATOM 2734 C CA . LYS A 1 351 ? 15.314 30.846 24.062 1.00 24.41 351 LYS A CA 1
ATOM 2735 C C . LYS A 1 351 ? 16.320 30.548 22.936 1.00 24.41 351 LYS A C 1
ATOM 2737 O O . LYS A 1 351 ? 16.667 29.401 22.689 1.00 24.41 351 LYS A O 1
ATOM 2742 N N . GLN A 1 352 ? 16.690 31.618 22.234 1.00 23.62 352 GLN A N 1
ATOM 2743 C CA . GLN A 1 352 ? 17.513 31.720 21.021 1.00 23.62 352 GLN A CA 1
ATOM 2744 C C . GLN A 1 352 ? 19.008 31.411 21.212 1.00 23.62 352 GLN A C 1
ATOM 2746 O O . GLN A 1 352 ? 19.518 31.653 22.299 1.00 23.62 352 GLN A O 1
ATOM 2751 N N . ALA A 1 353 ? 19.641 31.065 20.071 1.00 25.86 353 ALA A N 1
ATOM 2752 C CA . ALA A 1 353 ? 21.000 31.397 19.576 1.00 25.86 353 ALA A CA 1
ATOM 2753 C C . ALA A 1 353 ? 22.202 31.039 20.484 1.00 25.86 353 ALA A C 1
ATOM 2755 O O . ALA A 1 353 ? 22.185 31.273 21.677 1.00 25.86 353 ALA A O 1
ATOM 2756 N N . GLU A 1 354 ? 23.318 30.477 20.014 1.00 23.38 354 GLU A N 1
ATOM 2757 C CA . GLU A 1 354 ? 24.166 30.862 18.881 1.00 23.38 354 GLU A CA 1
ATOM 2758 C C . GLU A 1 354 ? 25.263 29.772 18.703 1.00 23.38 354 GLU A C 1
ATOM 2760 O O . GLU A 1 354 ? 25.639 29.126 19.677 1.00 23.38 354 GLU A O 1
ATOM 2765 N N . ARG A 1 355 ? 25.830 29.657 17.489 1.00 24.38 355 ARG A N 1
ATOM 2766 C CA . ARG A 1 355 ? 27.099 28.980 17.108 1.00 24.38 355 ARG A CA 1
ATOM 2767 C C . ARG A 1 355 ? 27.173 27.443 17.127 1.00 24.38 355 ARG A C 1
ATOM 2769 O O . ARG A 1 355 ? 27.530 26.854 18.133 1.00 24.38 355 ARG A O 1
ATOM 2776 N N . VAL A 1 356 ? 27.123 26.848 15.928 1.00 25.83 356 VAL A N 1
ATOM 2777 C CA . VAL A 1 356 ? 28.337 26.313 15.270 1.00 25.83 356 VAL A CA 1
ATOM 2778 C C . VAL A 1 356 ? 28.251 26.610 13.770 1.00 25.83 356 VAL A C 1
ATOM 2780 O O . VAL A 1 356 ? 27.438 26.061 13.033 1.00 25.83 356 VAL A O 1
ATOM 2783 N N . SER A 1 357 ? 29.097 27.532 13.327 1.00 27.80 357 SER A N 1
ATOM 2784 C CA . SER A 1 357 ? 29.409 27.817 11.932 1.00 27.80 357 SER A CA 1
ATOM 2785 C C . SER A 1 357 ? 30.541 26.901 11.465 1.00 27.80 357 SER A C 1
ATOM 2787 O O . SER A 1 357 ? 31.611 26.968 12.063 1.00 27.80 357 SER A O 1
ATOM 2789 N N . ALA A 1 358 ? 30.321 26.109 10.407 1.00 27.20 358 ALA A N 1
ATOM 2790 C CA . ALA A 1 358 ? 31.285 25.809 9.329 1.00 27.20 358 ALA A CA 1
ATOM 2791 C C . ALA A 1 358 ? 30.880 24.556 8.523 1.00 27.20 358 ALA A C 1
ATOM 2793 O O . ALA A 1 358 ? 31.554 23.534 8.571 1.00 27.20 358 ALA A O 1
ATOM 2794 N N . ILE A 1 359 ? 29.824 24.650 7.710 1.00 25.88 359 ILE A N 1
ATOM 2795 C CA . ILE A 1 359 ? 29.691 23.834 6.492 1.00 25.88 359 ILE A CA 1
ATOM 2796 C C . ILE A 1 359 ? 29.245 24.787 5.380 1.00 25.88 359 ILE A C 1
ATOM 2798 O O . ILE A 1 359 ? 28.249 25.497 5.522 1.00 25.88 359 ILE A O 1
ATOM 2802 N N . LYS A 1 360 ? 30.029 24.869 4.299 1.00 23.53 360 LYS A N 1
ATOM 2803 C CA . LYS A 1 360 ? 29.757 25.744 3.148 1.00 23.53 360 LYS A CA 1
ATOM 2804 C C . LYS A 1 360 ? 28.374 25.411 2.548 1.00 23.53 360 LYS A C 1
ATOM 2806 O O . LYS A 1 360 ? 28.084 24.233 2.339 1.00 23.53 360 LYS A O 1
ATOM 2811 N N . PRO A 1 361 ? 27.520 26.403 2.238 1.00 26.08 361 PRO A N 1
ATOM 2812 C CA . PRO A 1 361 ? 26.199 26.147 1.679 1.00 26.08 361 PRO A CA 1
ATOM 2813 C C . PRO A 1 361 ? 26.326 25.745 0.205 1.00 26.08 361 PRO A C 1
ATOM 2815 O O . PRO A 1 361 ? 26.600 26.585 -0.646 1.00 26.08 361 PRO A O 1
ATOM 2818 N N . ASN A 1 362 ? 26.105 24.469 -0.123 1.00 30.38 362 ASN A N 1
ATOM 2819 C CA . ASN A 1 362 ? 25.945 24.056 -1.520 1.00 30.38 362 ASN A CA 1
ATOM 2820 C C . ASN A 1 362 ? 24.636 24.665 -2.068 1.00 30.38 362 ASN A C 1
ATOM 2822 O O . ASN A 1 362 ? 23.535 24.279 -1.646 1.00 30.38 362 ASN A O 1
ATOM 2826 N N . SER A 1 363 ? 24.779 25.655 -2.952 1.00 32.38 363 SER A N 1
ATOM 2827 C CA . SER A 1 363 ? 23.745 26.562 -3.472 1.00 32.38 363 SER A CA 1
ATOM 2828 C C . SER A 1 363 ? 23.158 26.160 -4.837 1.00 32.38 363 SER A C 1
ATOM 2830 O O . SER A 1 363 ? 22.511 26.984 -5.473 1.00 32.38 363 SER A O 1
ATOM 2832 N N . ARG A 1 364 ? 23.350 24.923 -5.317 1.00 40.94 364 ARG A N 1
ATOM 2833 C CA . ARG A 1 364 ? 23.110 24.588 -6.739 1.00 40.94 364 ARG A CA 1
ATOM 2834 C C . ARG A 1 364 ? 21.713 24.128 -7.176 1.00 40.94 364 ARG A C 1
ATOM 2836 O O . ARG A 1 364 ? 21.503 24.001 -8.371 1.00 40.94 364 ARG A O 1
ATOM 2843 N N . PHE A 1 365 ? 20.741 23.918 -6.287 1.00 46.03 365 PHE A N 1
ATOM 2844 C CA . PHE A 1 365 ? 19.456 23.315 -6.690 1.00 46.03 365 PHE A CA 1
ATOM 2845 C C . PHE A 1 365 ? 18.268 24.275 -6.539 1.00 46.03 365 PHE A C 1
ATOM 2847 O O . PHE A 1 365 ? 17.599 24.309 -5.498 1.00 46.03 365 PHE A O 1
ATOM 2854 N N . THR A 1 366 ? 17.987 25.048 -7.591 1.00 46.19 366 THR A N 1
ATOM 2855 C CA . THR A 1 366 ? 16.663 25.645 -7.814 1.00 46.19 366 THR A CA 1
ATOM 2856 C C . THR A 1 366 ? 15.820 24.614 -8.577 1.00 46.19 366 THR A C 1
ATOM 2858 O O . THR A 1 366 ? 16.230 24.113 -9.615 1.00 46.19 366 THR A O 1
ATOM 2861 N N . GLY A 1 367 ? 14.641 24.246 -8.064 1.00 42.06 367 GLY A N 1
ATOM 2862 C CA . GLY A 1 367 ? 13.749 23.243 -8.686 1.00 42.06 367 GLY A CA 1
ATOM 2863 C C . GLY A 1 367 ? 13.249 23.601 -10.098 1.00 42.06 367 GLY A C 1
ATOM 2864 O O . GLY A 1 367 ? 12.630 22.779 -10.763 1.00 42.06 367 GLY A O 1
ATOM 2865 N N . GLU A 1 368 ? 13.525 24.819 -10.560 1.00 44.03 368 GLU A N 1
ATOM 2866 C CA . GLU A 1 368 ? 13.264 25.284 -11.924 1.00 44.03 368 GLU A CA 1
ATOM 2867 C C . GLU A 1 368 ? 14.362 24.841 -12.909 1.00 44.03 368 GLU A C 1
ATOM 2869 O O . GLU A 1 368 ? 14.043 24.455 -14.023 1.00 44.03 368 GLU A O 1
ATOM 2874 N N . ALA A 1 369 ? 15.626 24.775 -12.468 1.00 49.28 369 ALA A N 1
ATOM 2875 C CA . ALA A 1 369 ? 16.764 24.306 -13.269 1.00 49.28 369 ALA A CA 1
ATOM 2876 C C . ALA A 1 369 ? 16.988 22.780 -13.198 1.00 49.28 369 ALA A C 1
ATOM 2878 O O . ALA A 1 369 ? 17.795 22.240 -13.944 1.00 49.28 369 ALA A O 1
ATOM 2879 N N . MET A 1 370 ? 16.316 22.090 -12.268 1.00 57.09 370 MET A N 1
ATOM 2880 C CA . MET A 1 370 ? 16.575 20.679 -11.942 1.00 57.09 370 MET A CA 1
ATOM 2881 C C . MET A 1 370 ? 15.941 19.677 -12.916 1.00 57.09 370 MET A C 1
ATOM 2883 O O . MET A 1 370 ? 16.430 18.558 -13.030 1.00 57.09 370 MET A O 1
ATOM 2887 N N . ILE A 1 371 ? 14.838 20.049 -13.570 1.00 62.12 371 ILE A N 1
ATOM 2888 C CA . ILE A 1 371 ? 14.049 19.150 -14.421 1.00 62.12 371 ILE A CA 1
ATOM 2889 C C . ILE A 1 371 ? 13.903 19.819 -15.793 1.00 62.12 371 ILE A C 1
ATOM 2891 O O . ILE A 1 371 ? 13.268 20.878 -15.854 1.00 62.12 371 ILE A O 1
ATOM 2895 N N . PRO A 1 372 ? 14.489 19.257 -16.865 1.00 57.97 372 PRO A N 1
ATOM 2896 C CA . PRO A 1 372 ? 14.356 19.807 -18.206 1.00 57.97 372 PRO A CA 1
ATOM 2897 C C . PRO A 1 372 ? 12.923 19.586 -18.707 1.00 57.97 372 PRO A C 1
ATOM 2899 O O . PRO A 1 372 ? 12.587 18.519 -19.208 1.00 57.97 372 PRO A O 1
ATOM 2902 N N . LEU A 1 373 ? 12.063 20.596 -18.554 1.00 63.88 373 LEU A N 1
ATOM 2903 C CA . LEU A 1 373 ? 10.755 20.665 -19.221 1.00 63.88 373 LEU A CA 1
ATOM 2904 C C . LEU A 1 373 ? 10.927 21.274 -20.619 1.00 63.88 373 LEU A C 1
ATOM 2906 O O . LEU A 1 373 ? 10.376 22.325 -20.933 1.00 63.88 373 LEU A O 1
ATOM 2910 N N . GLU A 1 374 ? 11.806 20.673 -21.414 1.00 62.19 374 GLU A N 1
ATOM 2911 C CA . GLU A 1 374 ? 12.057 21.092 -22.793 1.00 62.19 374 GLU A CA 1
ATOM 2912 C C . GLU A 1 374 ? 11.228 20.242 -23.774 1.00 62.19 374 GLU A C 1
ATOM 2914 O O . GLU A 1 374 ? 10.401 19.427 -23.364 1.00 62.19 374 GLU A O 1
ATOM 2919 N N . LYS A 1 375 ? 11.429 20.456 -25.083 1.00 65.56 375 LYS A N 1
ATOM 2920 C CA . LYS A 1 375 ? 10.761 19.724 -26.173 1.00 65.56 375 LYS A CA 1
ATOM 2921 C C . LYS A 1 375 ? 10.761 18.211 -25.887 1.00 65.56 375 LYS A C 1
ATOM 2923 O O . LYS A 1 375 ? 11.764 17.690 -25.419 1.00 65.56 375 LYS A O 1
ATOM 2928 N N . GLY A 1 376 ? 9.640 17.534 -26.141 1.00 70.00 376 GLY A N 1
ATOM 2929 C CA . GLY A 1 376 ? 9.504 16.077 -25.996 1.00 70.00 376 GLY A CA 1
ATOM 2930 C C . GLY A 1 376 ? 8.791 15.596 -24.727 1.00 70.00 376 GLY A C 1
ATOM 2931 O O . GLY A 1 376 ? 8.269 14.491 -24.744 1.00 70.00 376 GLY A O 1
ATOM 2932 N N . VAL A 1 377 ? 8.696 16.404 -23.663 1.00 82.00 377 VAL A N 1
ATOM 2933 C CA . VAL A 1 377 ? 7.922 16.047 -22.455 1.00 82.00 377 VAL A CA 1
ATOM 2934 C C . VAL A 1 377 ? 6.419 16.205 -22.713 1.00 82.00 377 VAL A C 1
ATOM 2936 O O . VAL A 1 377 ? 5.996 17.193 -23.314 1.00 82.00 377 VAL A O 1
ATOM 2939 N N . SER A 1 378 ? 5.606 15.245 -22.267 1.00 85.94 378 SER A N 1
ATOM 2940 C CA . SER A 1 378 ? 4.151 15.321 -22.405 1.00 85.94 378 SER A CA 1
ATOM 2941 C C . SER A 1 378 ? 3.540 16.413 -21.519 1.00 85.94 378 SER A C 1
ATOM 2943 O O . SER A 1 378 ? 4.065 16.751 -20.455 1.00 85.94 378 SER A O 1
ATOM 2945 N N . ILE A 1 379 ? 2.377 16.929 -21.933 1.00 82.69 379 ILE A N 1
ATOM 2946 C CA . ILE A 1 379 ? 1.606 17.922 -21.164 1.00 82.69 379 ILE A CA 1
ATOM 2947 C C . ILE A 1 379 ? 1.267 17.378 -19.766 1.00 82.69 379 ILE A C 1
ATOM 2949 O O . ILE A 1 379 ? 1.351 18.103 -18.780 1.00 82.69 379 ILE A O 1
ATOM 2953 N N . ASP A 1 380 ? 0.971 16.080 -19.654 1.00 86.12 380 ASP A N 1
ATOM 2954 C CA . ASP A 1 380 ? 0.662 15.435 -18.374 1.00 86.12 380 ASP A CA 1
ATOM 2955 C C . ASP A 1 380 ? 1.861 15.437 -17.416 1.00 86.12 380 ASP A C 1
ATOM 2957 O O . ASP A 1 380 ? 1.709 15.680 -16.214 1.00 86.12 380 ASP A O 1
ATOM 2961 N N . ALA A 1 381 ? 3.060 15.161 -17.937 1.00 86.12 381 ALA A N 1
ATOM 2962 C CA . ALA A 1 381 ? 4.289 15.210 -17.157 1.00 86.12 381 ALA A CA 1
ATOM 2963 C C . ALA A 1 381 ? 4.632 16.652 -16.762 1.00 86.12 381 ALA A C 1
ATOM 2965 O O . ALA A 1 381 ? 5.059 16.891 -15.629 1.00 86.12 381 ALA A O 1
ATOM 2966 N N . GLU A 1 382 ? 4.408 17.618 -17.654 1.00 84.44 382 GLU A N 1
ATOM 2967 C CA . GLU A 1 382 ? 4.572 19.041 -17.358 1.00 84.44 382 GLU A CA 1
ATOM 2968 C C . GLU A 1 382 ? 3.620 19.501 -16.240 1.00 84.44 382 GLU A C 1
ATOM 2970 O O . GLU A 1 382 ? 4.075 20.078 -15.245 1.00 84.44 382 GLU A O 1
ATOM 2975 N N . ASP A 1 383 ? 2.329 19.181 -16.340 1.00 85.00 383 ASP A N 1
ATOM 2976 C CA . ASP A 1 383 ? 1.315 19.494 -15.330 1.00 85.00 383 ASP A CA 1
ATOM 2977 C C . ASP A 1 383 ? 1.653 18.868 -13.975 1.00 85.00 383 ASP A C 1
ATOM 2979 O O . ASP A 1 383 ? 1.590 19.536 -12.930 1.00 85.00 383 ASP A O 1
ATOM 2983 N N . PHE A 1 384 ? 2.090 17.605 -13.978 1.00 89.62 384 PHE A N 1
ATOM 2984 C CA . PHE A 1 384 ? 2.564 16.946 -12.769 1.00 89.62 384 PHE A CA 1
ATOM 2985 C C . PHE A 1 384 ? 3.754 17.702 -12.169 1.00 89.62 384 PHE A C 1
ATOM 2987 O O . PHE A 1 384 ? 3.736 18.079 -10.994 1.00 89.62 384 PHE A O 1
ATOM 2994 N N . VAL A 1 385 ? 4.807 17.950 -12.951 1.00 87.94 385 VAL A N 1
ATOM 2995 C CA . VAL A 1 385 ? 6.026 18.601 -12.455 1.00 87.94 385 VAL A CA 1
ATOM 2996 C C . VAL A 1 385 ? 5.714 20.001 -11.926 1.00 87.94 385 VAL A C 1
ATOM 2998 O O . VAL A 1 385 ? 6.216 20.378 -10.862 1.00 87.94 385 VAL A O 1
ATOM 3001 N N . ASN A 1 386 ? 4.835 20.756 -12.582 1.00 85.00 386 ASN A N 1
ATOM 3002 C CA . ASN A 1 386 ? 4.420 22.086 -12.143 1.00 85.00 386 ASN A CA 1
ATOM 3003 C C . ASN A 1 386 ? 3.694 22.073 -10.786 1.00 85.00 386 ASN A C 1
ATOM 3005 O O . ASN A 1 386 ? 3.869 23.002 -9.987 1.00 85.00 386 ASN A O 1
ATOM 3009 N N . CYS A 1 387 ? 2.989 20.991 -10.440 1.00 86.06 387 CYS A N 1
ATOM 3010 C CA . CYS A 1 387 ? 2.353 20.842 -9.129 1.00 86.06 387 CYS A CA 1
ATOM 3011 C C . CYS A 1 387 ? 3.354 20.741 -7.962 1.00 86.06 387 CYS A C 1
ATOM 3013 O O . CYS A 1 387 ? 3.050 21.214 -6.853 1.00 86.06 387 CYS A O 1
ATOM 3015 N N . PHE A 1 388 ? 4.538 20.161 -8.204 1.00 88.69 388 PHE A N 1
ATOM 3016 C CA . PHE A 1 388 ? 5.498 19.772 -7.161 1.00 88.69 388 PHE A CA 1
ATOM 3017 C C . PHE A 1 388 ? 6.841 20.519 -7.212 1.00 88.69 388 PHE A C 1
ATOM 3019 O O . PHE A 1 388 ? 7.482 20.684 -6.173 1.00 88.69 388 PHE A O 1
ATOM 3026 N N . ARG A 1 389 ? 7.277 21.057 -8.357 1.00 84.19 389 ARG A N 1
ATOM 3027 C CA . ARG A 1 389 ? 8.632 21.625 -8.520 1.00 84.19 389 ARG A CA 1
ATOM 3028 C C . ARG A 1 389 ? 8.958 22.789 -7.583 1.00 84.19 389 ARG A C 1
ATOM 3030 O O . ARG A 1 389 ? 10.101 22.926 -7.142 1.00 84.19 389 ARG A O 1
ATOM 3037 N N . LEU A 1 390 ? 7.961 23.599 -7.211 1.00 81.50 390 LEU A N 1
ATOM 3038 C CA . LEU A 1 390 ? 8.127 24.680 -6.227 1.00 81.50 390 LEU A CA 1
ATOM 3039 C C . LEU A 1 390 ? 8.487 24.136 -4.839 1.00 81.50 390 LEU A C 1
ATOM 3041 O O . LEU A 1 390 ? 9.258 24.751 -4.099 1.00 81.50 390 LEU A O 1
ATOM 3045 N N . LEU A 1 391 ? 7.970 22.954 -4.500 1.00 84.88 391 LEU A N 1
ATOM 3046 C CA . LEU A 1 391 ? 8.270 22.269 -3.252 1.00 84.88 391 LEU A CA 1
ATOM 3047 C C . LEU A 1 391 ? 9.711 21.727 -3.260 1.00 84.88 391 LEU A C 1
ATOM 3049 O O . LEU A 1 391 ? 10.328 21.660 -2.206 1.00 84.88 391 LEU A O 1
ATOM 3053 N N . ALA A 1 392 ? 10.329 21.432 -4.405 1.00 81.88 392 ALA A N 1
ATOM 3054 C CA . ALA A 1 392 ? 11.720 20.957 -4.446 1.00 81.88 392 ALA A CA 1
ATOM 3055 C C . ALA A 1 392 ? 12.765 22.073 -4.194 1.00 81.88 392 ALA A C 1
ATOM 3057 O O . ALA A 1 392 ? 13.913 21.797 -3.825 1.00 81.88 392 ALA A O 1
ATOM 3058 N N . GLN A 1 393 ? 12.383 23.350 -4.339 1.00 78.19 393 GLN A N 1
ATOM 3059 C CA . GLN A 1 393 ? 13.317 24.484 -4.320 1.00 78.19 393 GLN A CA 1
ATOM 3060 C C . GLN A 1 393 ? 13.990 24.705 -2.955 1.00 78.19 393 GLN A C 1
ATOM 3062 O O . GLN A 1 393 ? 13.335 24.808 -1.915 1.00 78.19 393 GLN A O 1
ATOM 3067 N N . LYS A 1 394 ? 15.317 24.872 -2.935 1.00 77.12 394 LYS A N 1
ATOM 3068 C CA . LYS A 1 394 ? 16.090 25.160 -1.711 1.00 77.12 394 LYS A CA 1
ATOM 3069 C C . LYS A 1 394 ? 16.093 26.660 -1.347 1.00 77.12 394 LYS A C 1
ATOM 3071 O O . LYS A 1 394 ? 17.135 27.215 -1.018 1.00 77.12 394 LYS A O 1
ATOM 3076 N N . ASN A 1 395 ? 14.939 27.323 -1.414 1.00 78.56 395 ASN A N 1
ATOM 3077 C CA . ASN A 1 395 ? 14.749 28.723 -1.015 1.00 78.56 395 ASN A CA 1
ATOM 3078 C C . ASN A 1 395 ? 13.672 28.846 0.084 1.00 78.56 395 ASN A C 1
ATOM 3080 O O . ASN A 1 395 ? 12.969 27.883 0.399 1.00 78.56 395 ASN A O 1
ATOM 3084 N N . GLU A 1 396 ? 13.550 30.028 0.694 1.00 76.25 396 GLU A N 1
ATOM 3085 C CA . GLU A 1 396 ? 12.585 30.269 1.781 1.00 76.25 396 GLU A CA 1
ATOM 3086 C C . GLU A 1 396 ? 11.126 30.117 1.328 1.00 76.25 396 GLU A C 1
ATOM 3088 O O . GLU A 1 396 ? 10.287 29.628 2.087 1.00 76.25 396 GLU A O 1
ATOM 3093 N N . HIS A 1 397 ? 10.818 30.479 0.079 1.00 75.88 397 HIS A N 1
ATOM 3094 C CA . HIS A 1 397 ? 9.481 30.306 -0.487 1.00 75.88 397 HIS A CA 1
ATOM 3095 C C . HIS A 1 397 ? 9.103 28.819 -0.595 1.00 75.88 397 HIS A C 1
ATOM 3097 O O . HIS A 1 397 ? 8.097 28.391 -0.027 1.00 75.88 397 HIS A O 1
ATOM 3103 N N . GLY A 1 398 ? 9.958 28.009 -1.222 1.00 78.88 398 GLY A N 1
ATOM 3104 C CA . GLY A 1 398 ? 9.798 26.561 -1.337 1.00 78.88 398 GLY A CA 1
ATOM 3105 C C . GLY A 1 398 ? 9.795 25.864 0.021 1.00 78.88 398 GLY A C 1
ATOM 3106 O O . GLY A 1 398 ? 9.013 24.944 0.232 1.00 78.88 398 GLY A O 1
ATOM 3107 N N . LYS A 1 399 ? 10.586 26.338 0.995 1.00 79.81 399 LYS A N 1
ATOM 3108 C CA . LYS A 1 399 ? 10.551 25.828 2.377 1.00 79.81 399 LYS A CA 1
ATOM 3109 C C . LYS A 1 399 ? 9.188 26.046 3.036 1.00 79.81 399 LYS A C 1
ATOM 3111 O O . LYS A 1 399 ? 8.644 25.101 3.597 1.00 79.81 399 LYS A O 1
ATOM 3116 N N . LYS A 1 400 ? 8.615 27.252 2.955 1.00 80.75 400 LYS A N 1
ATOM 3117 C CA . LYS A 1 400 ? 7.283 27.539 3.520 1.00 80.75 400 LYS A CA 1
ATOM 3118 C C . LYS A 1 400 ? 6.193 26.679 2.880 1.00 80.75 400 LYS A C 1
ATOM 3120 O O . LYS A 1 400 ? 5.361 26.131 3.597 1.00 80.75 400 LYS A O 1
ATOM 3125 N N . GLN A 1 401 ? 6.221 26.536 1.555 1.00 83.62 401 GLN A N 1
ATOM 3126 C CA . GLN A 1 401 ? 5.262 25.694 0.835 1.00 83.62 401 GLN A CA 1
ATOM 3127 C C . GLN A 1 401 ? 5.445 24.207 1.181 1.00 83.62 401 GLN A C 1
ATOM 3129 O O . GLN A 1 401 ? 4.459 23.519 1.431 1.00 83.62 401 GLN A O 1
ATOM 3134 N N . ARG A 1 402 ? 6.692 23.724 1.306 1.00 88.19 402 ARG A N 1
ATOM 3135 C CA . ARG A 1 402 ? 6.987 22.353 1.756 1.00 88.19 402 ARG A CA 1
ATOM 3136 C C . ARG A 1 402 ? 6.453 22.047 3.139 1.00 88.19 402 ARG A C 1
ATOM 3138 O O . ARG A 1 402 ? 5.947 20.957 3.326 1.00 88.19 402 ARG A O 1
ATOM 3145 N N . MET A 1 403 ? 6.554 22.969 4.095 1.00 82.31 403 MET A N 1
ATOM 3146 C CA . MET A 1 403 ? 6.039 22.716 5.446 1.00 82.31 403 MET A CA 1
ATOM 3147 C C . MET A 1 403 ? 4.519 22.519 5.447 1.00 82.31 403 MET A C 1
ATOM 3149 O O . MET A 1 403 ? 4.015 21.686 6.190 1.00 82.31 403 MET A O 1
ATOM 3153 N N . ARG A 1 404 ? 3.791 23.251 4.594 1.00 85.38 404 ARG A N 1
ATOM 3154 C CA . ARG A 1 404 ? 2.344 23.056 4.415 1.00 85.38 404 ARG A CA 1
ATOM 3155 C C . ARG A 1 404 ? 2.037 21.732 3.723 1.00 85.38 404 ARG A C 1
ATOM 3157 O O . ARG A 1 404 ? 1.150 21.015 4.161 1.00 85.38 404 ARG A O 1
ATOM 3164 N N . ALA A 1 405 ? 2.790 21.402 2.675 1.00 87.56 405 ALA A N 1
ATOM 3165 C CA . ALA A 1 405 ? 2.658 20.130 1.972 1.00 87.56 405 ALA A CA 1
ATOM 3166 C C . ALA A 1 405 ? 2.982 18.929 2.877 1.00 87.56 405 ALA A C 1
ATOM 3168 O O . ALA A 1 405 ? 2.265 17.940 2.848 1.00 87.56 405 ALA A O 1
ATOM 3169 N N . TRP A 1 406 ? 3.998 19.047 3.737 1.00 86.19 406 TRP A N 1
ATOM 3170 C CA . TRP A 1 406 ? 4.330 18.050 4.753 1.00 86.19 406 TRP A CA 1
ATOM 3171 C C . TRP A 1 406 ? 3.150 17.807 5.690 1.00 86.19 406 TRP A C 1
ATOM 3173 O O . TRP A 1 406 ? 2.767 16.671 5.889 1.00 86.19 406 TRP A O 1
ATOM 3183 N N . GLN A 1 407 ? 2.521 18.866 6.209 1.00 84.62 407 GLN A N 1
ATOM 3184 C CA . GLN A 1 407 ? 1.356 18.739 7.097 1.00 84.62 407 GLN A CA 1
ATOM 3185 C C . GLN A 1 407 ? 0.141 18.082 6.430 1.00 84.62 407 GLN A C 1
ATOM 3187 O O . GLN A 1 407 ? -0.715 17.551 7.127 1.00 84.62 407 GLN A O 1
ATOM 3192 N N . GLN A 1 408 ? 0.035 18.167 5.102 1.00 85.38 408 GLN A N 1
ATOM 3193 C CA . GLN A 1 408 ? -1.009 17.485 4.338 1.00 85.38 408 GLN A CA 1
ATOM 3194 C C . GLN A 1 408 ? -0.664 16.010 4.115 1.00 85.38 408 GLN A C 1
ATOM 3196 O O . GLN A 1 408 ? -1.556 15.171 4.155 1.00 85.38 408 GLN A O 1
ATOM 3201 N N . ALA A 1 409 ? 0.615 15.704 3.887 1.00 84.69 409 ALA A N 1
ATOM 3202 C CA . ALA A 1 409 ? 1.091 14.348 3.650 1.00 84.69 409 ALA A CA 1
ATOM 3203 C C . ALA A 1 409 ? 1.195 13.513 4.944 1.00 84.69 409 ALA A C 1
ATOM 3205 O O . ALA A 1 409 ? 0.778 12.362 4.964 1.00 84.69 409 ALA A O 1
ATOM 3206 N N . ASP A 1 410 ? 1.682 14.104 6.037 1.00 84.25 410 ASP A N 1
ATOM 3207 C CA . ASP A 1 410 ? 1.750 13.537 7.395 1.00 84.25 410 ASP A CA 1
ATOM 3208 C C . ASP A 1 410 ? 0.396 13.712 8.108 1.00 84.25 410 ASP A C 1
ATOM 3210 O O . ASP A 1 410 ? 0.238 14.461 9.078 1.00 84.25 410 ASP A O 1
ATOM 3214 N N . SER A 1 411 ? -0.633 13.081 7.539 1.00 72.31 411 SER A N 1
ATOM 3215 C CA . SER A 1 411 ? -2.028 13.258 7.962 1.00 72.31 411 SER A CA 1
ATOM 3216 C C . SER A 1 411 ? -2.303 12.729 9.378 1.00 72.31 411 SER A C 1
ATOM 3218 O O . SER A 1 411 ? -3.130 13.297 10.096 1.00 72.31 411 SER A O 1
ATOM 3220 N N . ASN A 1 412 ? -1.569 11.698 9.811 1.00 71.94 412 ASN A N 1
ATOM 3221 C CA . ASN A 1 412 ? -1.632 11.123 11.159 1.00 71.94 412 ASN A CA 1
ATOM 3222 C C . ASN A 1 412 ? -0.697 11.823 12.170 1.00 71.94 412 ASN A C 1
ATOM 3224 O O . ASN A 1 412 ? -0.746 11.506 13.359 1.00 71.94 412 ASN A O 1
ATOM 3228 N N . ARG A 1 413 ? 0.112 12.797 11.721 1.00 75.50 413 ARG A N 1
ATOM 3229 C CA . ARG A 1 413 ? 1.029 13.613 12.537 1.00 75.50 413 ARG A CA 1
ATOM 3230 C C . ARG A 1 413 ? 2.047 12.795 13.327 1.00 75.50 413 ARG A C 1
ATOM 3232 O O . ARG A 1 413 ? 2.467 13.214 14.411 1.00 75.50 413 ARG A O 1
ATOM 3239 N N . ASN A 1 414 ? 2.442 11.639 12.806 1.00 68.69 414 ASN A N 1
ATOM 3240 C CA . ASN A 1 414 ? 3.446 10.785 13.434 1.00 68.69 414 ASN A CA 1
ATOM 3241 C C . ASN A 1 414 ? 4.886 11.241 13.101 1.00 68.69 414 ASN A C 1
ATOM 3243 O O . ASN A 1 414 ? 5.841 10.704 13.663 1.00 68.69 414 ASN A O 1
ATOM 3247 N N . GLY A 1 415 ? 5.048 12.243 12.226 1.00 75.31 415 GLY A N 1
ATOM 3248 C CA . GLY A 1 415 ? 6.349 12.769 11.817 1.00 75.31 415 GLY A CA 1
ATOM 3249 C C . GLY A 1 415 ? 7.043 11.955 10.719 1.00 75.31 415 GLY A C 1
ATOM 3250 O O . GLY A 1 415 ? 8.220 12.203 10.449 1.00 75.31 415 GLY A O 1
ATOM 3251 N N . LEU A 1 416 ? 6.331 11.025 10.083 1.00 79.81 416 LEU A N 1
ATOM 3252 C CA . LEU A 1 416 ? 6.815 10.073 9.089 1.00 79.81 416 LEU A CA 1
ATOM 3253 C C . LEU A 1 416 ? 5.775 9.903 7.973 1.00 79.81 416 LEU A C 1
ATOM 3255 O O . LEU A 1 416 ? 4.602 9.675 8.228 1.00 79.81 416 LEU A O 1
ATOM 3259 N N . ILE A 1 417 ? 6.203 9.944 6.713 1.00 81.12 417 ILE A N 1
ATOM 3260 C CA . ILE A 1 417 ? 5.306 9.694 5.578 1.00 81.12 417 ILE A CA 1
ATOM 3261 C C . ILE A 1 417 ? 5.534 8.277 5.070 1.00 81.12 417 ILE A C 1
ATOM 3263 O O . ILE A 1 417 ? 6.631 7.943 4.619 1.00 81.12 417 ILE A O 1
ATOM 3267 N N . SER A 1 418 ? 4.489 7.455 5.108 1.00 84.19 418 SER A N 1
ATOM 3268 C CA . SER A 1 418 ? 4.462 6.145 4.456 1.00 84.19 418 SER A CA 1
ATOM 3269 C C . SER A 1 418 ? 4.231 6.263 2.945 1.00 84.19 418 SER A C 1
ATOM 3271 O O . SER A 1 418 ? 3.742 7.275 2.436 1.00 84.19 418 SER A O 1
ATOM 3273 N N . LEU A 1 419 ? 4.512 5.191 2.201 1.00 84.00 419 LEU A N 1
ATOM 3274 C CA . LEU A 1 419 ? 4.229 5.142 0.763 1.00 84.00 419 LEU A CA 1
ATOM 3275 C C . LEU A 1 419 ? 2.736 5.360 0.452 1.00 84.00 419 LEU A C 1
ATOM 3277 O O . LEU A 1 419 ? 2.405 5.995 -0.546 1.00 84.00 419 LEU A O 1
ATOM 3281 N N . ALA A 1 420 ? 1.836 4.859 1.304 1.00 82.38 420 ALA A N 1
ATOM 3282 C CA . ALA A 1 420 ? 0.393 5.019 1.128 1.00 82.38 420 ALA A CA 1
ATOM 3283 C C . ALA A 1 420 ? -0.054 6.474 1.330 1.00 82.38 420 ALA A C 1
ATOM 3285 O O . ALA A 1 420 ? -0.842 6.995 0.542 1.00 82.38 420 ALA A O 1
ATOM 3286 N N . GLU A 1 421 ? 0.486 7.144 2.348 1.00 84.31 421 GLU A N 1
ATOM 3287 C CA . GLU A 1 421 ? 0.245 8.569 2.584 1.00 84.31 421 GLU A CA 1
ATOM 3288 C C . GLU A 1 421 ? 0.823 9.425 1.463 1.00 84.31 421 GLU A C 1
ATOM 3290 O O . GLU A 1 421 ? 0.165 10.352 1.001 1.00 84.31 421 GLU A O 1
ATOM 3295 N N . CYS A 1 422 ? 2.011 9.077 0.959 1.00 88.12 422 CYS A N 1
ATOM 3296 C CA . CYS A 1 422 ? 2.584 9.739 -0.205 1.00 88.12 422 CYS A CA 1
ATOM 3297 C C . CYS A 1 422 ? 1.696 9.576 -1.449 1.00 88.12 422 CYS A C 1
ATOM 3299 O O . CYS A 1 422 ? 1.472 10.557 -2.155 1.00 88.12 422 CYS A O 1
ATOM 3301 N N . ASP A 1 423 ? 1.190 8.369 -1.727 1.00 88.00 423 ASP A N 1
ATOM 3302 C CA . ASP A 1 423 ? 0.312 8.093 -2.874 1.00 88.00 423 ASP A CA 1
ATOM 3303 C C . ASP A 1 423 ? -0.985 8.911 -2.802 1.00 88.00 423 ASP A C 1
ATOM 3305 O O . ASP A 1 423 ? -1.367 9.568 -3.774 1.00 88.00 423 ASP A O 1
ATOM 3309 N N . GLN A 1 424 ? -1.629 8.925 -1.631 1.00 87.25 424 GLN A N 1
ATOM 3310 C CA . GLN A 1 424 ? -2.857 9.686 -1.410 1.00 87.25 424 GLN A CA 1
ATOM 3311 C C . GLN A 1 424 ? -2.607 11.199 -1.478 1.00 87.25 424 GLN A C 1
ATOM 3313 O O . GLN A 1 424 ? -3.338 11.916 -2.158 1.00 87.25 424 GLN A O 1
ATOM 3318 N N . TRP A 1 425 ? -1.534 11.687 -0.857 1.00 92.69 425 TRP A N 1
ATOM 3319 C CA . TRP A 1 425 ? -1.166 13.100 -0.903 1.00 92.69 425 TRP A CA 1
ATOM 3320 C C . TRP A 1 425 ? -0.886 13.586 -2.330 1.00 92.69 425 TRP A C 1
ATOM 3322 O O . TRP A 1 425 ? -1.361 14.652 -2.724 1.00 92.69 425 TRP A O 1
ATOM 3332 N N . VAL A 1 426 ? -0.153 12.806 -3.134 1.00 90.88 426 VAL A N 1
ATOM 3333 C CA . VAL A 1 426 ? 0.109 13.148 -4.541 1.00 90.88 426 VAL A CA 1
ATOM 3334 C C . VAL A 1 426 ? -1.201 13.240 -5.323 1.00 90.88 426 VAL A C 1
ATOM 3336 O O . VAL A 1 426 ? -1.391 14.202 -6.071 1.00 90.88 426 VAL A O 1
ATOM 3339 N N . LYS A 1 427 ? -2.125 12.294 -5.112 1.00 90.44 427 LYS A N 1
ATOM 3340 C CA . LYS A 1 427 ? -3.462 12.326 -5.718 1.00 90.44 427 LYS A CA 1
ATOM 3341 C C . LYS A 1 427 ? -4.210 13.609 -5.370 1.00 90.44 427 LYS A C 1
ATOM 3343 O O . LYS A 1 427 ? -4.705 14.285 -6.270 1.00 90.44 427 LYS A O 1
ATOM 3348 N N . ASP A 1 428 ? -4.264 13.960 -4.090 1.00 89.12 428 ASP A N 1
ATOM 3349 C CA . ASP A 1 428 ? -5.019 15.119 -3.611 1.00 89.12 428 ASP A CA 1
ATOM 3350 C C . ASP A 1 428 ? -4.437 16.432 -4.150 1.00 89.12 428 ASP A C 1
ATOM 3352 O O . ASP A 1 428 ? -5.181 17.318 -4.576 1.00 89.12 428 ASP A O 1
ATOM 3356 N N . VAL A 1 429 ? -3.105 16.545 -4.213 1.00 89.56 429 VAL A N 1
ATOM 3357 C CA . VAL A 1 429 ? -2.430 17.712 -4.799 1.00 89.56 429 VAL A CA 1
ATOM 3358 C C . VAL A 1 429 ? -2.753 17.854 -6.285 1.00 89.56 429 VAL A C 1
ATOM 3360 O O . VAL A 1 429 ? -3.057 18.964 -6.723 1.00 89.56 429 VAL A O 1
ATOM 3363 N N . LEU A 1 430 ? -2.705 16.764 -7.054 1.00 87.44 430 LEU A N 1
ATOM 3364 C CA . LEU A 1 430 ? -3.008 16.792 -8.487 1.00 87.44 430 LEU A CA 1
ATOM 3365 C C . LEU A 1 430 ? -4.476 17.131 -8.744 1.00 87.44 430 LEU A C 1
ATOM 3367 O O . LEU A 1 430 ? -4.773 17.994 -9.563 1.00 87.44 430 LEU A O 1
ATOM 3371 N N . VAL A 1 431 ? -5.405 16.516 -8.009 1.00 86.25 431 VAL A N 1
ATOM 3372 C CA . VAL A 1 431 ? -6.844 16.811 -8.128 1.00 86.25 431 VAL A CA 1
ATOM 3373 C C . VAL A 1 431 ? -7.152 18.270 -7.782 1.00 86.25 431 VAL A C 1
ATOM 3375 O O . VAL A 1 431 ? -8.026 18.870 -8.404 1.00 86.25 431 VAL A O 1
ATOM 3378 N N . ALA A 1 432 ? -6.434 18.855 -6.821 1.00 84.62 432 ALA A N 1
ATOM 3379 C CA . ALA A 1 432 ? -6.638 20.240 -6.413 1.00 84.62 432 ALA A CA 1
ATOM 3380 C C . ALA A 1 432 ? -6.002 21.277 -7.356 1.00 84.62 432 ALA A C 1
ATOM 3382 O O . ALA A 1 432 ? -6.469 22.416 -7.390 1.00 84.62 432 ALA A O 1
ATOM 3383 N N . LYS A 1 433 ? -4.915 20.930 -8.059 1.00 82.94 433 LYS A N 1
ATOM 3384 C CA . LYS A 1 433 ? -4.104 21.890 -8.830 1.00 82.94 433 LYS A CA 1
ATOM 3385 C C . LYS A 1 433 ? -4.198 21.748 -10.347 1.00 82.94 433 LYS A C 1
ATOM 3387 O O . LYS A 1 433 ? -3.992 22.746 -11.032 1.00 82.94 433 LYS A O 1
ATOM 3392 N N . CYS A 1 434 ? -4.472 20.555 -10.864 1.00 80.62 434 CYS A N 1
ATOM 3393 C CA . CYS A 1 434 ? -4.681 20.343 -12.294 1.00 80.62 434 CYS A CA 1
ATOM 3394 C C . CYS A 1 434 ? -6.091 20.795 -12.706 1.00 80.62 434 CYS A C 1
ATOM 3396 O O . CYS A 1 434 ? -6.976 20.982 -11.866 1.00 80.62 434 CYS A O 1
ATOM 3398 N N . ILE A 1 435 ? -6.316 20.944 -14.015 1.00 73.12 435 ILE A N 1
ATOM 3399 C CA . ILE A 1 435 ? -7.644 21.237 -14.570 1.00 73.12 435 ILE A CA 1
ATOM 3400 C C . ILE A 1 435 ? -8.649 20.185 -14.071 1.00 73.12 435 ILE A C 1
ATOM 3402 O O . ILE A 1 435 ? -8.332 19.001 -13.925 1.00 73.12 435 ILE A O 1
ATOM 3406 N N . LYS A 1 436 ? -9.868 20.633 -13.751 1.00 61.56 436 LYS A N 1
ATOM 3407 C CA . LYS A 1 436 ? -10.902 19.820 -13.101 1.00 61.56 436 LYS A CA 1
ATOM 3408 C C . LYS A 1 436 ? -11.184 18.543 -13.910 1.00 61.56 436 LYS A C 1
ATOM 3410 O O . LYS A 1 436 ? -11.765 18.615 -14.983 1.00 61.56 436 LYS A O 1
ATOM 3415 N N . GLY A 1 437 ? -10.808 17.389 -13.354 1.00 63.28 437 GLY A N 1
ATOM 3416 C CA . GLY A 1 437 ? -10.956 16.063 -13.977 1.00 63.28 437 GLY A CA 1
ATOM 3417 C C . GLY A 1 437 ? -9.632 15.415 -14.399 1.00 63.28 437 GLY A C 1
ATOM 3418 O O . GLY A 1 437 ? -9.501 14.196 -14.305 1.00 63.28 437 GLY A O 1
ATOM 3419 N N . GLU A 1 438 ? -8.616 16.213 -14.731 1.00 78.19 438 GLU A N 1
ATOM 3420 C CA . GLU A 1 438 ? -7.324 15.720 -15.230 1.00 78.19 438 GLU A CA 1
ATOM 3421 C C . GLU A 1 438 ? -6.415 15.197 -14.111 1.00 78.19 438 GLU A C 1
ATOM 3423 O O . GLU A 1 438 ? -5.703 14.212 -14.289 1.00 78.19 438 GLU A O 1
ATOM 3428 N N . GLY A 1 439 ? -6.491 15.776 -12.907 1.00 82.12 439 GLY A N 1
ATOM 3429 C CA . GLY A 1 439 ? -5.605 15.405 -11.795 1.00 82.12 439 GLY A CA 1
ATOM 3430 C C . GLY A 1 439 ? -5.689 13.929 -11.379 1.00 82.12 439 GLY A C 1
ATOM 3431 O O . GLY A 1 439 ? -4.669 13.307 -11.084 1.00 82.12 439 GLY A O 1
ATOM 3432 N N . ALA A 1 440 ? -6.883 13.328 -11.410 1.00 83.88 440 ALA A N 1
ATOM 3433 C CA . ALA A 1 440 ? -7.056 11.904 -11.111 1.00 83.88 440 ALA A CA 1
ATOM 3434 C C . ALA A 1 440 ? -6.490 11.001 -12.223 1.00 83.88 440 ALA A C 1
ATOM 3436 O O . ALA A 1 440 ? -5.937 9.937 -11.931 1.00 83.88 440 ALA A O 1
ATOM 3437 N N . ARG A 1 441 ? -6.594 11.438 -13.486 1.00 87.56 441 ARG A N 1
ATOM 3438 C CA . ARG A 1 441 ? -6.039 10.739 -14.651 1.00 87.56 441 ARG A CA 1
ATOM 3439 C C . ARG A 1 441 ? -4.512 10.777 -14.626 1.00 87.56 441 ARG A C 1
ATOM 3441 O O . ARG A 1 441 ? -3.887 9.722 -14.704 1.00 87.56 441 ARG A O 1
ATOM 3448 N N . ILE A 1 442 ? -3.929 11.958 -14.414 1.00 86.31 442 ILE A N 1
ATOM 3449 C CA . ILE A 1 442 ? -2.480 12.162 -14.265 1.00 86.31 442 ILE A CA 1
ATOM 3450 C C . ILE A 1 442 ? -1.947 11.342 -13.081 1.00 86.31 442 ILE A C 1
ATOM 3452 O O . ILE A 1 442 ? -0.952 10.630 -13.222 1.00 86.31 442 ILE A O 1
ATOM 3456 N N . TRP A 1 443 ? -2.642 11.357 -11.935 1.00 87.75 443 TRP A N 1
ATOM 3457 C CA . TRP A 1 443 ? -2.266 10.534 -10.781 1.00 87.75 443 TRP A CA 1
ATOM 3458 C C . TRP A 1 443 ? -2.195 9.048 -11.144 1.00 87.75 443 TRP A C 1
ATOM 3460 O O . TRP A 1 443 ? -1.193 8.398 -10.846 1.00 87.75 443 TRP A O 1
ATOM 3470 N N . SER A 1 444 ? -3.235 8.523 -11.802 1.00 84.81 444 SER A N 1
ATOM 3471 C CA . SER A 1 444 ? -3.306 7.116 -12.202 1.00 84.81 444 SER A CA 1
ATOM 3472 C C . SER A 1 444 ? -2.219 6.750 -13.214 1.00 84.81 444 SER A C 1
ATOM 3474 O O . SER A 1 444 ? -1.661 5.656 -13.128 1.00 84.81 444 SER A O 1
ATOM 3476 N N . ARG A 1 445 ? -1.908 7.659 -14.149 1.00 84.88 445 ARG A N 1
ATOM 3477 C CA . ARG A 1 445 ? -0.880 7.481 -15.183 1.00 84.88 445 ARG A CA 1
ATOM 3478 C C . ARG A 1 445 ? 0.508 7.302 -14.569 1.00 84.88 445 ARG A C 1
ATOM 3480 O O . ARG A 1 445 ? 1.193 6.336 -14.890 1.00 84.88 445 ARG A O 1
ATOM 3487 N N . TYR A 1 446 ? 0.893 8.174 -13.638 1.00 87.38 446 TYR A N 1
ATOM 3488 C CA . TYR A 1 446 ? 2.245 8.184 -13.065 1.00 87.38 446 TYR A CA 1
ATOM 3489 C C . TYR A 1 446 ? 2.393 7.402 -11.754 1.00 87.38 446 TYR A C 1
ATOM 3491 O O . TYR A 1 446 ? 3.493 7.309 -11.216 1.00 87.38 446 TYR A O 1
ATOM 3499 N N . ARG A 1 447 ? 1.331 6.765 -11.241 1.00 82.62 447 ARG A N 1
ATOM 3500 C CA . ARG A 1 447 ? 1.320 6.108 -9.919 1.00 82.62 447 ARG A CA 1
ATOM 3501 C C . ARG A 1 447 ? 2.513 5.198 -9.625 1.00 82.62 447 ARG A C 1
ATOM 3503 O O . ARG A 1 447 ? 3.012 5.151 -8.502 1.00 82.62 447 ARG A O 1
ATOM 3510 N N . LYS A 1 448 ? 2.987 4.467 -10.634 1.00 75.44 448 LYS A N 1
ATOM 3511 C CA . LYS A 1 448 ? 4.098 3.519 -10.484 1.00 75.44 448 LYS A CA 1
ATOM 3512 C C . LYS A 1 448 ? 5.458 4.196 -10.290 1.00 75.44 448 LYS A C 1
ATOM 3514 O O . LYS A 1 448 ? 6.328 3.604 -9.656 1.00 75.44 448 LYS A O 1
ATOM 3519 N N . CYS A 1 449 ? 5.642 5.434 -10.750 1.00 79.81 449 CYS A N 1
ATOM 3520 C CA . CYS A 1 449 ? 6.905 6.151 -10.578 1.00 79.81 449 CYS A CA 1
ATOM 3521 C C . CYS A 1 449 ? 7.107 6.636 -9.127 1.00 79.81 449 CYS A C 1
ATOM 3523 O O . CYS A 1 449 ? 8.245 6.765 -8.672 1.00 79.81 449 CYS A O 1
ATOM 3525 N N . TYR A 1 450 ? 6.022 6.815 -8.359 1.00 79.81 450 TYR A N 1
ATOM 3526 C CA . TYR A 1 450 ? 6.089 7.290 -6.972 1.00 79.81 450 TYR A CA 1
ATOM 3527 C C . TYR A 1 450 ? 6.793 6.292 -6.058 1.00 79.81 450 TYR A C 1
ATOM 3529 O O . TYR A 1 450 ? 7.502 6.698 -5.146 1.00 79.81 450 TYR A O 1
ATOM 3537 N N . ILE A 1 451 ? 6.655 4.992 -6.336 1.00 74.38 451 ILE A N 1
ATOM 3538 C CA . ILE A 1 451 ? 7.318 3.925 -5.579 1.00 74.38 451 ILE A CA 1
ATOM 3539 C C . ILE A 1 451 ? 8.837 4.044 -5.725 1.00 74.38 451 ILE A C 1
ATOM 3541 O O . ILE A 1 451 ? 9.564 4.005 -4.733 1.00 74.38 451 ILE A O 1
ATOM 3545 N N . HIS A 1 452 ? 9.322 4.251 -6.951 1.00 78.56 452 HIS A N 1
ATOM 3546 C CA . HIS A 1 452 ? 10.747 4.446 -7.204 1.00 78.56 452 HIS A CA 1
ATOM 3547 C C . HIS A 1 452 ? 11.254 5.749 -6.583 1.00 78.56 452 HIS A C 1
ATOM 3549 O O . HIS A 1 452 ? 12.294 5.744 -5.924 1.00 78.56 452 HIS A O 1
ATOM 3555 N N . ALA A 1 453 ? 10.496 6.841 -6.712 1.00 84.50 453 ALA A N 1
ATOM 3556 C CA . ALA A 1 453 ? 10.838 8.114 -6.089 1.00 84.50 453 ALA A CA 1
ATOM 3557 C C . ALA A 1 453 ? 10.909 8.021 -4.554 1.00 84.50 453 ALA A C 1
ATOM 3559 O O . ALA A 1 453 ? 11.856 8.519 -3.945 1.00 84.50 453 ALA A O 1
ATOM 3560 N N . PHE A 1 454 ? 9.945 7.335 -3.937 1.00 84.00 454 PHE A N 1
ATOM 3561 C CA . PHE A 1 454 ? 9.864 7.113 -2.497 1.00 84.00 454 PHE A CA 1
ATOM 3562 C C . PHE A 1 454 ? 11.016 6.251 -1.985 1.00 84.00 454 PHE A C 1
ATOM 3564 O O . PHE A 1 454 ? 11.750 6.665 -1.089 1.00 84.00 454 PHE A O 1
ATOM 3571 N N . ASN A 1 455 ? 11.252 5.101 -2.621 1.00 81.06 455 ASN A N 1
ATOM 3572 C CA . ASN A 1 455 ? 12.363 4.211 -2.279 1.00 81.06 455 ASN A CA 1
ATOM 3573 C C . ASN A 1 455 ? 13.731 4.865 -2.488 1.00 81.06 455 ASN A C 1
ATOM 3575 O O . ASN A 1 455 ? 14.708 4.520 -1.820 1.00 81.06 455 ASN A O 1
ATOM 3579 N N . ARG A 1 456 ? 13.821 5.816 -3.422 1.00 78.56 456 ARG A N 1
ATOM 3580 C CA . ARG A 1 456 ? 15.043 6.582 -3.628 1.00 78.56 456 ARG A CA 1
ATOM 3581 C C . ARG A 1 456 ? 15.258 7.605 -2.521 1.00 78.56 456 ARG A C 1
ATOM 3583 O O . ARG A 1 456 ? 16.406 7.770 -2.121 1.00 78.56 456 ARG A O 1
ATOM 3590 N N . ALA A 1 457 ? 14.194 8.263 -2.059 1.00 81.69 457 ALA A N 1
ATOM 3591 C CA . ALA A 1 457 ? 14.231 9.324 -1.056 1.00 81.69 457 ALA A CA 1
ATOM 3592 C C . ALA A 1 457 ? 14.494 8.830 0.368 1.00 81.69 457 ALA A C 1
ATOM 3594 O O . ALA A 1 457 ? 15.230 9.496 1.099 1.00 81.69 457 ALA A O 1
ATOM 3595 N N . LYS A 1 458 ? 13.891 7.694 0.738 1.00 78.12 458 LYS A N 1
ATOM 3596 C CA . LYS A 1 458 ? 13.989 7.129 2.085 1.00 78.12 458 LYS A CA 1
ATOM 3597 C C . LYS A 1 458 ? 15.436 6.758 2.434 1.00 78.12 458 LYS A C 1
ATOM 3599 O O . LYS A 1 458 ? 16.184 6.229 1.593 1.00 78.12 458 LYS A O 1
ATOM 3604 N N . GLY A 1 459 ? 15.839 7.096 3.656 1.00 67.50 459 GLY A N 1
ATOM 3605 C CA . GLY A 1 459 ? 17.163 6.802 4.206 1.00 67.50 459 GLY A CA 1
ATOM 3606 C C . GLY A 1 459 ? 18.311 7.635 3.620 1.00 67.50 459 GLY A C 1
ATOM 3607 O O . GLY A 1 459 ? 19.451 7.171 3.612 1.00 67.50 459 GLY A O 1
ATOM 3608 N N . ILE A 1 460 ? 18.048 8.834 3.078 1.00 71.62 460 ILE A N 1
ATOM 3609 C CA . ILE A 1 460 ? 19.108 9.750 2.607 1.00 71.62 460 ILE A CA 1
ATOM 3610 C C . ILE A 1 460 ? 19.585 10.702 3.717 1.00 71.62 460 ILE A C 1
ATOM 3612 O O . ILE A 1 460 ? 20.716 11.189 3.648 1.00 71.62 460 ILE A O 1
ATOM 3616 N N . SER A 1 461 ? 18.768 11.037 4.720 1.00 59.59 461 SER A N 1
ATOM 3617 C CA . SER A 1 461 ? 19.184 12.055 5.692 1.00 59.59 461 SER A CA 1
ATOM 3618 C C . SER A 1 461 ? 20.090 11.488 6.801 1.00 59.59 461 SER A C 1
ATOM 3620 O O . SER A 1 461 ? 19.637 10.902 7.776 1.00 59.59 461 SER A O 1
ATOM 3622 N N . ASP A 1 462 ? 21.405 11.709 6.683 1.00 52.50 462 ASP A N 1
ATOM 3623 C CA . ASP A 1 462 ? 22.357 11.521 7.786 1.00 52.50 462 ASP A CA 1
ATOM 3624 C C . ASP A 1 462 ? 22.095 12.576 8.880 1.00 52.50 462 ASP A C 1
ATOM 3626 O O . ASP A 1 462 ? 22.561 13.716 8.805 1.00 52.50 462 ASP A O 1
ATOM 3630 N N . THR A 1 463 ? 21.383 12.206 9.942 1.00 37.84 463 THR A N 1
ATOM 3631 C CA . THR A 1 463 ? 21.611 12.816 11.260 1.00 37.84 463 THR A CA 1
ATOM 3632 C C . THR A 1 463 ? 21.838 11.726 12.289 1.00 37.84 463 THR A C 1
ATOM 3634 O O . THR A 1 463 ? 20.938 11.355 13.035 1.00 37.84 463 THR A O 1
ATOM 3637 N N . THR A 1 464 ? 23.072 11.237 12.332 1.00 42.66 464 THR A N 1
ATOM 3638 C CA . THR A 1 464 ? 23.670 10.679 13.541 1.00 42.66 464 THR A CA 1
ATOM 3639 C C . THR A 1 464 ? 23.869 11.808 14.546 1.00 42.66 464 THR A C 1
ATOM 3641 O O . THR A 1 464 ? 24.822 12.566 14.418 1.00 42.66 464 THR A O 1
ATOM 3644 N N . ASP A 1 465 ? 22.957 11.928 15.504 1.00 33.06 465 ASP A N 1
ATOM 3645 C CA . ASP A 1 465 ? 23.230 12.434 16.852 1.00 33.06 465 ASP A CA 1
ATOM 3646 C C . ASP A 1 465 ? 22.138 11.874 17.779 1.00 33.06 465 ASP A C 1
ATOM 3648 O O . ASP A 1 465 ? 21.063 12.451 17.932 1.00 33.06 465 ASP A O 1
ATOM 3652 N N . GLY A 1 466 ? 22.434 10.709 18.362 1.00 33.16 466 GLY A N 1
ATOM 3653 C CA . GLY A 1 466 ? 21.637 10.041 19.394 1.00 33.16 466 GLY A CA 1
ATOM 3654 C C . GLY A 1 466 ? 20.700 8.962 18.859 1.00 33.16 466 GLY A C 1
ATOM 3655 O O . GLY A 1 466 ? 19.626 9.294 18.382 1.00 33.16 466 GLY A O 1
ATOM 3656 N N . ASP A 1 467 ? 21.127 7.697 18.966 1.00 32.56 467 ASP A N 1
ATOM 3657 C CA . ASP A 1 467 ? 20.369 6.429 19.077 1.00 32.56 467 ASP A CA 1
ATOM 3658 C C . ASP A 1 467 ? 19.082 6.230 18.236 1.00 32.56 467 ASP A C 1
ATOM 3660 O O . ASP A 1 467 ? 18.288 5.327 18.497 1.00 32.56 467 ASP A O 1
ATOM 3664 N N . GLY A 1 468 ? 18.865 7.053 17.214 1.00 35.75 468 GLY A N 1
ATOM 3665 C CA . GLY A 1 468 ? 17.682 7.058 16.373 1.00 35.75 468 GLY A CA 1
ATOM 3666 C C . GLY A 1 468 ? 17.798 6.006 15.287 1.00 35.75 468 GLY A C 1
ATOM 3667 O O . GLY A 1 468 ? 18.596 6.143 14.362 1.00 35.75 468 GLY A O 1
ATOM 3668 N N . VAL A 1 469 ? 16.986 4.962 15.415 1.00 37.62 469 VAL A N 1
ATOM 3669 C CA . VAL A 1 469 ? 16.709 3.964 14.382 1.00 37.62 469 VAL A CA 1
ATOM 3670 C C . VAL A 1 469 ? 16.318 4.701 13.098 1.00 37.62 469 VAL A C 1
ATOM 3672 O O . VAL A 1 469 ? 15.257 5.319 13.036 1.00 37.62 469 VAL A O 1
ATOM 3675 N N . ALA A 1 470 ? 17.189 4.685 12.090 1.00 39.22 470 ALA A N 1
ATOM 3676 C CA . ALA A 1 470 ? 16.836 5.138 10.752 1.00 39.22 470 ALA A CA 1
ATOM 3677 C C . ALA A 1 470 ? 15.736 4.204 10.227 1.00 39.22 470 ALA A C 1
ATOM 3679 O O . ALA A 1 470 ? 16.001 3.026 9.993 1.00 39.22 470 ALA A O 1
ATOM 3680 N N . SER A 1 471 ? 14.497 4.691 10.114 1.00 47.16 471 SER A N 1
ATOM 3681 C CA . SER A 1 471 ? 13.408 3.892 9.552 1.00 47.16 471 SER A CA 1
ATOM 3682 C C . SER A 1 471 ? 13.532 3.915 8.032 1.00 47.16 471 SER A C 1
ATOM 3684 O O . SER A 1 471 ? 13.165 4.901 7.396 1.00 47.16 471 SER A O 1
ATOM 3686 N N . ASP A 1 472 ? 14.050 2.837 7.452 1.00 59.56 472 ASP A N 1
ATOM 3687 C CA . ASP A 1 472 ? 14.236 2.676 6.003 1.00 59.56 472 ASP A CA 1
ATOM 3688 C C . ASP A 1 472 ? 12.899 2.540 5.246 1.00 59.56 472 ASP A C 1
ATOM 3690 O O . ASP A 1 472 ? 12.894 2.240 4.065 1.00 59.56 472 ASP A O 1
ATOM 3694 N N . ASP A 1 473 ? 11.751 2.769 5.887 1.00 63.91 473 ASP A N 1
ATOM 3695 C CA . ASP A 1 473 ? 10.404 2.570 5.330 1.00 63.91 473 ASP A CA 1
ATOM 3696 C C . ASP A 1 473 ? 9.536 3.825 5.258 1.00 63.91 473 ASP A C 1
ATOM 3698 O O . ASP A 1 473 ? 8.449 3.808 4.671 1.00 63.91 473 ASP A O 1
ATOM 3702 N N . TYR A 1 474 ? 10.028 4.927 5.809 1.00 75.88 474 TYR A N 1
ATOM 3703 C CA . TYR A 1 474 ? 9.311 6.188 5.854 1.00 75.88 474 TYR A CA 1
ATOM 3704 C C . TYR A 1 474 ? 10.192 7.305 5.332 1.00 75.88 474 TYR A C 1
ATOM 3706 O O . TYR A 1 474 ? 11.415 7.254 5.420 1.00 75.88 474 TYR A O 1
ATOM 3714 N N . VAL A 1 475 ? 9.544 8.334 4.804 1.00 80.75 475 VAL A N 1
ATOM 3715 C CA . VAL A 1 475 ? 10.203 9.592 4.483 1.00 80.75 475 VAL A CA 1
ATOM 3716 C C . VAL A 1 475 ? 9.984 10.533 5.653 1.00 80.75 475 VAL A C 1
ATOM 3718 O O . VAL A 1 475 ? 8.845 10.874 5.979 1.00 80.75 475 VAL A O 1
ATOM 3721 N N . ASP A 1 476 ? 11.071 10.967 6.280 1.00 82.75 476 ASP A N 1
ATOM 3722 C CA . ASP A 1 476 ? 11.010 11.995 7.312 1.00 82.75 476 ASP A CA 1
ATOM 3723 C C . ASP A 1 476 ? 10.953 13.413 6.701 1.00 82.75 476 ASP A C 1
ATOM 3725 O O . ASP A 1 476 ? 11.078 13.635 5.489 1.00 82.75 476 ASP A O 1
ATOM 3729 N N . ILE A 1 477 ? 10.790 14.426 7.550 1.00 81.31 477 ILE A N 1
ATOM 3730 C CA . ILE A 1 477 ? 10.689 15.820 7.098 1.00 81.31 477 ILE A CA 1
ATOM 3731 C C . ILE A 1 477 ? 11.963 16.347 6.415 1.00 81.31 477 ILE A C 1
ATOM 3733 O O . ILE A 1 477 ? 11.903 17.286 5.610 1.00 81.31 477 ILE A O 1
ATOM 3737 N N . LYS A 1 478 ? 13.130 15.771 6.723 1.00 81.31 478 LYS A N 1
ATOM 3738 C CA . LYS A 1 478 ? 14.415 16.140 6.112 1.00 81.31 478 LYS A CA 1
ATOM 3739 C C . LYS A 1 478 ? 14.526 15.538 4.712 1.00 81.31 478 LYS A C 1
ATOM 3741 O O . LYS A 1 478 ? 15.051 16.193 3.806 1.00 81.31 478 LYS A O 1
ATOM 3746 N N . GLU A 1 479 ? 13.978 14.345 4.526 1.00 84.62 479 GLU A N 1
ATOM 3747 C CA . GLU A 1 479 ? 13.935 13.594 3.274 1.00 84.62 479 GLU A CA 1
ATOM 3748 C C . GLU A 1 479 ? 12.809 14.051 2.348 1.00 84.62 479 GLU A C 1
ATOM 3750 O O . GLU A 1 479 ? 12.941 13.960 1.128 1.00 84.62 479 GLU A O 1
ATOM 3755 N N . PHE A 1 480 ? 11.747 14.658 2.883 1.00 87.00 480 PHE A N 1
ATOM 3756 C CA . PHE A 1 480 ? 10.580 15.088 2.111 1.00 87.00 480 PHE A CA 1
ATOM 3757 C C . PHE A 1 480 ? 10.915 15.985 0.914 1.00 87.00 480 PHE A C 1
ATOM 3759 O O . PHE A 1 480 ? 10.330 15.868 -0.160 1.00 87.00 480 PHE A O 1
ATOM 3766 N N . ARG A 1 481 ? 11.908 16.874 1.046 1.00 87.81 481 ARG A N 1
ATOM 3767 C CA . ARG A 1 481 ? 12.357 17.701 -0.088 1.00 87.81 481 ARG A CA 1
ATOM 3768 C C . ARG A 1 481 ? 12.940 16.851 -1.221 1.00 87.81 481 ARG A C 1
ATOM 3770 O O . ARG A 1 481 ? 12.760 17.198 -2.385 1.00 87.81 481 ARG A O 1
ATOM 3777 N N . LEU A 1 482 ? 13.680 15.799 -0.877 1.00 86.56 482 LEU A N 1
ATOM 3778 C CA . LEU A 1 482 ? 14.274 14.885 -1.847 1.00 86.56 482 LEU A CA 1
ATOM 3779 C C . LEU A 1 482 ? 13.201 14.003 -2.473 1.00 86.56 482 LEU A C 1
ATOM 3781 O O . LEU A 1 482 ? 13.211 13.873 -3.689 1.00 86.56 482 LEU A O 1
ATOM 3785 N N . LEU A 1 483 ? 12.239 13.511 -1.685 1.00 89.56 483 LEU A N 1
ATOM 3786 C CA . LEU A 1 483 ? 11.057 12.807 -2.191 1.00 89.56 483 LEU A CA 1
ATOM 3787 C C . LEU A 1 483 ? 10.361 13.608 -3.288 1.00 89.56 483 LEU A C 1
ATOM 3789 O O . LEU A 1 483 ? 10.199 13.116 -4.397 1.00 89.56 483 LEU A O 1
ATOM 3793 N N . VAL A 1 484 ? 10.023 14.866 -3.008 1.00 89.25 484 VAL A N 1
ATOM 3794 C CA . VAL A 1 484 ? 9.404 15.764 -3.991 1.00 89.25 484 VAL A CA 1
ATOM 3795 C C . VAL A 1 484 ? 10.265 15.909 -5.247 1.00 89.25 484 VAL A C 1
ATOM 3797 O O . VAL A 1 484 ? 9.744 15.891 -6.359 1.00 89.25 484 VAL A O 1
ATOM 3800 N N . GLY A 1 485 ? 11.582 16.054 -5.090 1.00 87.81 485 GLY A N 1
ATOM 3801 C CA . GLY A 1 485 ? 12.480 16.161 -6.236 1.00 87.81 485 GLY A CA 1
ATOM 3802 C C . GLY A 1 485 ? 12.546 14.876 -7.065 1.00 87.81 485 GLY A C 1
ATOM 3803 O O . GLY A 1 485 ? 12.527 14.946 -8.292 1.00 87.81 485 GLY A O 1
ATOM 3804 N N . PHE A 1 486 ? 12.559 13.710 -6.415 1.00 89.06 486 PHE A N 1
ATOM 3805 C CA . PHE A 1 486 ? 12.509 12.423 -7.098 1.00 89.06 486 PHE A CA 1
ATOM 3806 C C . PHE A 1 486 ? 11.159 12.181 -7.768 1.00 89.06 486 PHE A C 1
ATOM 3808 O O . PHE A 1 486 ? 11.153 11.656 -8.872 1.00 89.06 486 PHE A O 1
ATOM 3815 N N . LEU A 1 487 ? 10.038 12.608 -7.179 1.00 90.56 487 LEU A N 1
ATOM 3816 C CA . LEU A 1 487 ? 8.726 12.517 -7.829 1.00 90.56 487 LEU A CA 1
ATOM 3817 C C . LEU A 1 487 ? 8.756 13.219 -9.190 1.00 90.56 487 LEU A C 1
ATOM 3819 O O . LEU A 1 487 ? 8.394 12.622 -10.197 1.00 90.56 487 LEU A O 1
ATOM 3823 N N . CYS A 1 488 ? 9.277 14.446 -9.244 1.00 89.19 488 CYS A N 1
ATOM 3824 C CA . CYS A 1 488 ? 9.414 15.166 -10.507 1.00 89.19 488 CYS A CA 1
ATOM 3825 C C . CYS A 1 488 ? 10.388 14.490 -11.486 1.00 89.19 488 CYS A C 1
ATOM 3827 O O . CYS A 1 488 ? 10.094 14.412 -12.674 1.00 89.19 488 CYS A O 1
ATOM 3829 N N . ALA A 1 489 ? 11.535 14.003 -11.005 1.00 88.38 489 ALA A N 1
ATOM 3830 C CA . ALA A 1 489 ? 12.529 13.345 -11.854 1.00 88.38 489 ALA A CA 1
ATOM 3831 C C . ALA A 1 489 ? 11.986 12.049 -12.478 1.00 88.38 489 ALA A C 1
ATOM 3833 O O . ALA A 1 489 ? 12.045 11.869 -13.691 1.00 88.38 489 ALA A O 1
ATOM 3834 N N . TYR A 1 490 ? 11.417 11.163 -11.658 1.00 89.25 490 TYR A N 1
ATOM 3835 C CA . TYR A 1 490 ? 10.917 9.864 -12.106 1.00 89.25 490 TYR A CA 1
ATOM 3836 C C . TYR A 1 490 ? 9.669 9.975 -12.983 1.00 89.25 490 TYR A C 1
ATOM 3838 O O . TYR A 1 490 ? 9.457 9.091 -13.807 1.00 89.25 490 TYR A O 1
ATOM 3846 N N . VAL A 1 491 ? 8.875 11.048 -12.868 1.00 90.12 491 VAL A N 1
ATOM 3847 C CA . VAL A 1 491 ? 7.806 11.331 -13.838 1.00 90.12 491 VAL A CA 1
ATOM 3848 C C . VAL A 1 491 ? 8.371 11.579 -15.229 1.00 90.12 491 VAL A C 1
ATOM 3850 O O . VAL A 1 491 ? 7.889 10.962 -16.166 1.00 90.12 491 VAL A O 1
ATOM 3853 N N . VAL A 1 492 ? 9.428 12.384 -15.374 1.00 88.56 492 VAL A N 1
ATOM 3854 C CA . VAL A 1 492 ? 10.041 12.638 -16.692 1.00 88.56 492 VAL A CA 1
ATOM 3855 C C . VAL A 1 492 ? 10.687 11.376 -17.271 1.00 88.56 492 VAL A C 1
ATOM 3857 O O . VAL A 1 492 ? 10.545 11.106 -18.460 1.00 88.56 492 VAL A O 1
ATOM 3860 N N . LEU A 1 493 ? 11.347 10.564 -16.435 1.00 89.38 493 LEU A N 1
ATOM 3861 C CA . LEU A 1 493 ? 11.904 9.279 -16.881 1.00 89.38 493 LEU A CA 1
ATOM 3862 C C . LEU A 1 493 ? 10.804 8.310 -17.341 1.00 89.38 493 LEU A C 1
ATOM 3864 O O . LEU A 1 493 ? 10.971 7.617 -18.342 1.00 89.38 493 LEU A O 1
ATOM 3868 N N . PHE A 1 494 ? 9.690 8.253 -16.608 1.00 89.81 494 PHE A N 1
ATOM 3869 C CA . PHE A 1 494 ? 8.557 7.386 -16.928 1.00 89.81 494 PHE A CA 1
ATOM 3870 C C . PHE A 1 494 ? 7.765 7.881 -18.143 1.00 89.81 494 PHE A C 1
ATOM 3872 O O . PHE A 1 494 ? 7.265 7.075 -18.917 1.00 89.81 494 PHE A O 1
ATOM 3879 N N . ASP A 1 495 ? 7.672 9.192 -18.345 1.00 88.88 495 ASP A N 1
ATOM 3880 C CA . ASP A 1 495 ? 7.022 9.780 -19.515 1.00 88.88 495 ASP A CA 1
ATOM 3881 C C . ASP A 1 495 ? 7.688 9.309 -20.817 1.00 88.88 495 ASP A C 1
ATOM 3883 O O . ASP A 1 495 ? 7.016 8.805 -21.716 1.00 88.88 495 ASP A O 1
ATOM 3887 N N . ALA A 1 496 ? 9.025 9.332 -20.849 1.00 88.62 496 ALA A N 1
ATOM 3888 C CA . ALA A 1 496 ? 9.806 8.798 -21.961 1.00 88.62 496 ALA A CA 1
ATOM 3889 C C . ALA A 1 496 ? 9.636 7.278 -22.132 1.00 88.62 496 ALA A C 1
ATOM 3891 O O . ALA A 1 496 ? 9.594 6.791 -23.259 1.00 88.62 496 ALA A O 1
ATOM 3892 N N . PHE A 1 497 ? 9.493 6.527 -21.032 1.00 88.94 497 PHE A N 1
ATOM 3893 C CA . PHE A 1 497 ? 9.212 5.086 -21.075 1.00 88.94 497 PHE A CA 1
ATOM 3894 C C . PHE A 1 497 ? 7.878 4.799 -21.777 1.00 88.94 497 PHE A C 1
ATOM 3896 O O . PHE A 1 497 ? 7.804 3.936 -22.650 1.00 88.94 497 PHE A O 1
ATOM 3903 N N . GLN A 1 498 ? 6.827 5.554 -21.442 1.00 86.25 498 GLN A N 1
ATOM 3904 C CA . GLN A 1 498 ? 5.494 5.353 -22.017 1.00 86.25 498 GLN A CA 1
ATOM 3905 C C . GLN A 1 498 ? 5.421 5.658 -23.514 1.00 86.25 498 GLN A C 1
ATOM 3907 O O . GLN A 1 498 ? 4.626 5.033 -24.215 1.00 86.25 498 GLN A O 1
ATOM 3912 N N . LEU A 1 499 ? 6.253 6.574 -24.019 1.00 84.12 499 LEU A N 1
ATOM 3913 C CA . LEU A 1 499 ? 6.363 6.799 -25.463 1.00 84.12 499 LEU A CA 1
ATOM 3914 C C . LEU A 1 499 ? 6.866 5.561 -26.217 1.00 84.12 499 LEU A C 1
ATOM 3916 O O . LEU A 1 499 ? 6.551 5.400 -27.398 1.00 84.12 499 LEU A O 1
ATOM 3920 N N . VAL A 1 500 ? 7.641 4.698 -25.555 1.00 84.88 500 VAL A N 1
ATOM 3921 C CA . VAL A 1 500 ? 8.181 3.472 -26.150 1.00 84.88 500 VAL A CA 1
ATOM 3922 C C . VAL A 1 500 ? 7.234 2.289 -25.967 1.00 84.88 500 VAL A C 1
ATOM 3924 O O . VAL A 1 500 ? 6.931 1.630 -26.954 1.00 84.88 500 VAL A O 1
ATOM 3927 N N . ASP A 1 501 ? 6.720 2.082 -24.750 1.00 81.25 501 ASP A N 1
ATOM 3928 C CA . ASP A 1 501 ? 5.810 0.985 -24.336 1.00 81.25 501 ASP A CA 1
ATOM 3929 C C . ASP A 1 501 ? 4.442 1.016 -25.061 1.00 81.25 501 ASP A C 1
ATOM 3931 O O . ASP A 1 501 ? 3.566 0.195 -24.816 1.00 81.25 501 ASP A O 1
ATOM 3935 N N . GLY A 1 502 ? 4.200 2.006 -25.932 1.00 66.50 502 GLY A N 1
ATOM 3936 C CA . GLY A 1 502 ? 2.949 2.139 -26.686 1.00 66.50 502 GLY A CA 1
ATOM 3937 C C . GLY A 1 502 ? 1.740 2.534 -25.828 1.00 66.50 502 GLY A C 1
ATOM 3938 O O . GLY A 1 502 ? 0.607 2.508 -26.317 1.00 66.50 502 GLY A O 1
ATOM 3939 N N . GLY A 1 503 ? 1.973 2.929 -24.572 1.00 54.16 503 GLY A N 1
ATOM 3940 C CA . GLY A 1 503 ? 0.952 3.298 -23.598 1.00 54.16 503 GLY A CA 1
ATOM 3941 C C . GLY A 1 503 ? 0.211 4.573 -23.992 1.00 54.16 503 GLY A C 1
ATOM 3942 O O . GLY A 1 503 ? 0.604 5.682 -23.638 1.00 54.16 503 GLY A O 1
ATOM 3943 N N . SER A 1 504 ? -0.886 4.408 -24.733 1.00 40.97 504 SER A N 1
ATOM 3944 C CA . SER A 1 504 ? -1.825 5.452 -25.165 1.00 40.97 504 SER A CA 1
ATOM 3945 C C . SER A 1 504 ? -1.164 6.706 -25.755 1.00 40.97 504 SER A C 1
ATOM 3947 O O . SER A 1 504 ? -1.036 7.747 -25.109 1.00 40.97 504 SER A O 1
ATOM 3949 N N . ALA A 1 505 ? -0.870 6.638 -27.053 1.00 36.66 505 ALA A N 1
ATOM 3950 C CA . ALA A 1 505 ? -0.997 7.803 -27.917 1.00 36.66 505 ALA A CA 1
ATOM 3951 C C . ALA A 1 505 ? -2.445 8.317 -27.824 1.00 36.66 505 ALA A C 1
ATOM 3953 O O . ALA A 1 505 ? -3.358 7.824 -28.481 1.00 36.66 505 ALA A O 1
ATOM 3954 N N . GLY A 1 506 ? -2.644 9.277 -26.935 1.00 37.28 506 GLY A N 1
ATOM 3955 C CA . GLY A 1 506 ? -3.833 10.099 -26.834 1.00 37.28 506 GLY A CA 1
ATOM 3956 C C . GLY A 1 506 ? -3.395 11.532 -26.604 1.00 37.28 506 GLY A C 1
ATOM 3957 O O . GLY A 1 506 ? -3.692 12.070 -25.554 1.00 37.28 506 GLY A O 1
ATOM 3958 N N . ILE A 1 507 ? -2.589 12.061 -27.525 1.00 33.84 507 ILE A N 1
ATOM 3959 C CA . ILE A 1 507 ? -2.544 13.453 -27.988 1.00 33.84 507 ILE A CA 1
ATOM 3960 C C . ILE A 1 507 ? -1.746 13.371 -29.290 1.00 33.84 507 ILE A C 1
ATOM 3962 O O . ILE A 1 507 ? -0.526 13.199 -29.300 1.00 33.84 507 ILE A O 1
ATOM 3966 N N . ASP A 1 508 ? -2.475 13.407 -30.401 1.00 33.53 508 ASP A N 1
ATOM 3967 C CA . ASP A 1 508 ? -1.915 13.840 -31.670 1.00 33.53 508 ASP A CA 1
ATOM 3968 C C . ASP A 1 508 ? -1.281 15.213 -31.420 1.00 33.53 508 ASP A C 1
ATOM 3970 O O . ASP A 1 508 ? -1.922 16.098 -30.852 1.00 33.53 508 ASP A O 1
ATOM 3974 N N . ALA A 1 509 ? -0.045 15.425 -31.863 1.00 35.12 509 ALA A N 1
ATOM 3975 C CA . ALA A 1 509 ? 0.651 16.711 -31.758 1.00 35.12 509 ALA A CA 1
ATOM 3976 C C . ALA A 1 509 ? -0.009 17.846 -32.589 1.00 35.12 509 ALA A C 1
ATOM 3978 O O . ALA A 1 509 ? 0.625 18.864 -32.851 1.00 35.12 509 ALA A O 1
ATOM 3979 N N . ASN A 1 510 ? -1.268 17.668 -33.006 1.00 34.50 510 ASN A N 1
ATOM 3980 C CA . ASN A 1 510 ? -2.062 18.557 -33.845 1.00 34.50 510 ASN A CA 1
ATOM 3981 C C . ASN A 1 510 ? -3.492 18.807 -33.330 1.00 34.50 510 ASN A C 1
ATOM 3983 O O . ASN A 1 510 ? -4.246 19.468 -34.041 1.00 34.50 510 ASN A O 1
ATOM 3987 N N . ASP A 1 511 ? -3.898 18.3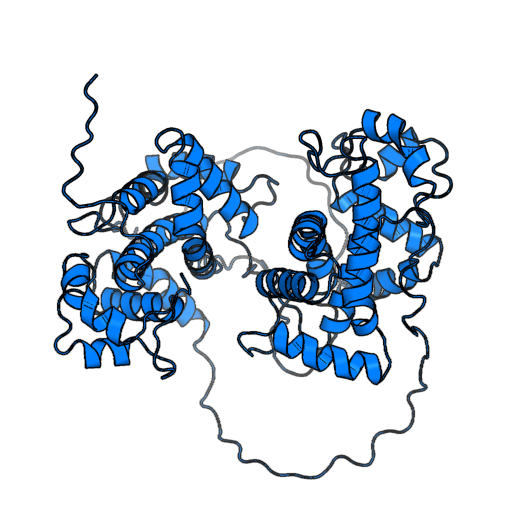19 -32.148 1.00 28.16 511 ASP A N 1
ATOM 3988 C CA . ASP A 1 511 ? -5.261 18.587 -31.659 1.00 28.16 511 ASP A CA 1
ATOM 3989 C C . ASP A 1 511 ? -5.335 19.938 -30.925 1.00 28.16 511 ASP A C 1
ATOM 3991 O O . ASP A 1 511 ? -5.242 20.069 -29.703 1.00 28.16 511 ASP A O 1
ATOM 3995 N N . ASP A 1 512 ? -5.436 20.970 -31.757 1.00 33.31 512 ASP A N 1
ATOM 3996 C CA . ASP A 1 512 ? -5.744 22.358 -31.446 1.00 33.31 512 ASP A CA 1
ATOM 3997 C C . ASP A 1 512 ? -7.171 22.464 -30.876 1.00 33.31 512 ASP A C 1
ATOM 3999 O O . ASP A 1 512 ? -8.116 22.844 -31.561 1.00 33.31 512 ASP A O 1
ATOM 4003 N N . PHE A 1 513 ? -7.348 22.105 -29.603 1.00 28.25 513 PHE A N 1
ATOM 4004 C CA . PHE A 1 513 ? -8.535 22.472 -28.826 1.00 28.25 513 PHE A CA 1
ATOM 4005 C C . PHE A 1 513 ? -8.154 23.411 -27.680 1.00 28.25 513 PHE A C 1
ATOM 4007 O O . PHE A 1 513 ? -8.362 23.145 -26.496 1.00 28.25 513 PHE A O 1
ATOM 4014 N N . ARG A 1 514 ? -7.646 24.589 -28.062 1.00 30.45 514 ARG A N 1
ATOM 4015 C CA . ARG A 1 514 ? -7.968 25.819 -27.335 1.00 30.45 514 ARG A CA 1
ATOM 4016 C C . ARG A 1 514 ? -9.437 26.137 -27.598 1.00 30.45 514 ARG A C 1
ATOM 4018 O O . ARG A 1 514 ? -9.783 26.629 -28.666 1.00 30.45 514 ARG A O 1
ATOM 4025 N N . ILE A 1 515 ? -10.299 25.880 -26.620 1.00 30.55 515 ILE A N 1
ATOM 4026 C CA . ILE A 1 515 ? -11.558 26.619 -26.548 1.00 30.55 515 ILE A CA 1
ATOM 4027 C C . ILE A 1 515 ? -11.204 27.981 -25.954 1.00 30.55 515 ILE A C 1
ATOM 4029 O O . ILE A 1 515 ? -10.849 28.086 -24.781 1.00 30.55 515 ILE A O 1
ATOM 4033 N N . GLU A 1 516 ? -11.223 28.994 -26.817 1.00 32.16 516 GLU A N 1
ATOM 4034 C CA . GLU A 1 516 ? -11.364 30.390 -26.422 1.00 32.16 516 GLU A CA 1
ATOM 4035 C C . GLU A 1 516 ? -12.634 30.546 -25.573 1.00 32.16 516 GLU A C 1
ATOM 4037 O O . GLU A 1 516 ? -13.726 30.231 -26.042 1.00 32.16 516 GLU A O 1
ATOM 4042 N N . GLU A 1 517 ? -12.474 31.024 -24.337 1.00 30.95 517 GLU A N 1
ATOM 4043 C CA . GLU A 1 517 ? -13.211 32.172 -23.779 1.00 30.95 517 GLU A CA 1
ATOM 4044 C C . GLU A 1 517 ? -12.474 32.757 -22.565 1.00 30.95 517 GLU A C 1
ATOM 4046 O O . GLU A 1 517 ? -12.151 31.996 -21.620 1.00 30.95 517 GLU A O 1
#

Foldseek 3Di:
DPQKFALVLQVVCLVLLCQQPQQLNVDDPDSSVSQVQLPPVNPRIHHLVSLVVSSLVRCLVVVALQNVLLCLLVVLVVVVPPDDDDDDDDDDDDDDPDPDDDDDDDPDDFPQVFQAPPDFQFDPLLVLLCVLQSLCLGPDPSNVVVLVVLVCQLPVVPPQWHALVSVLVSSLVSQCVRRPPSCSNVSSVLLVVLLVVLQLLLQPLDPPPPDDDPRPNGTHGSVSSSSSSSSSSLSSLLVSLVVCQQPVDNDDDPRRPQKHALVSQVNRLVSSCRRPQQLSPCVPPSNVSQVQLPPVVPRIHHSVSSVVSSLVRCLVVVRSNNVSSVSSVVSVVVVPPDDDDDDDDDDDDDDDDDDDDDDDDPQSDQLVSNAPPGGSFDPLLVLLSVLQSLCLGPDPSNVVVVVVLQCQLPVVVPQWHALVSVLVSSLVSQCVRPDPPVSNVSSVLLVVQLVVLQLSLQPSDDDPDDDDDRDSGTHGSVSSSSSSSSSSSSSSSVSSSCSSVVPDPPDDPPPPPPPDD